Protein AF-0000000074217322 (afdb_homodimer)

Foldseek 3Di:
DPLADDLQQEAEEEEDDDLQVLLLLLLCVVVPVHDQDRYEYEDCDCPNVVSSVVSVHHYDNDLVCSLPPPDVDPPHAYEYEYDDELVQCPDPVNLVSVLVSCLSCVPHHYAYEYQYQQADLVNVLVSNPRPSSPRHNQRYKYKHWASQLSNLAIEMEIEHDPDDDDSSSVNVVVVVVVSNNSSHDYDYDPDPLCSLLCCLCGHCVVVVVVVVLVVQLVVCVVVPDDSVVSNVVSVVVVVVLVVCCVVVVDDSVVVLVVPDDVVDPSVVVVVVCVVVVVVVVSVVSSVVSSVVSNVSND/DPLADDLQQEAEEEEDDDLQVLLLLLLCVVVPVHDQDRYEYEDLDCPNVVSSVVSVHHYDNDLVCSQPPPDVDPPHAYEYEYDDELVQCPDPVNLVSVLVSCLSCVPHHYAYEYQYQQADLVNVLVSNPHPSSPRHNQRYKYKHWASQLSNLAIEMEIEHDPDDDDSSSVNVVVVVVVSNNSSHDYDYDPDPLCSLLCCLCGHCVVVVVVVVLVVQLVVCVVVPDDSVVSNVVSVVVVVVLVVCCVVVVDDSVVVLVVVDDVVDPSVVVVVVCVVVVVVVVSVVSSVVSSVVSNVSND

Sequence (596 aa):
MNDNIETKNLRLIFIGAGNIAQSIVKGLLNCSYLNSKQIFVYAPTERNSQIFRDLGCHFTTNVQNVISFETTESNLHFLLFICVKPNIAKQSEFLSMFNEILSKKSNENFLIVSVMAGITLEWIESNLTIENRSNFRDNLVRIMPNTAIEINMGTIGVYWKSSKSSTTNDLLIKKLSELLNQLGKSIKLDNEEQLHSVIGVAGSGIAFILTMIQGMIDGGVAVGLSRNLSRDLVLQTFIGAAKMIEKTGTNPIQLRDNVCSPAGTTIAGVEILEQNALNGTIIQAVKKSAERSKELSKMNDNIETKNLRLIFIGAGNIAQSIVKGLLNCSYLNSKQIFVYAPTERNSQIFRDLGCHFTTNVQNVISFETTESNLHFLLFICVKPNIAKQSEFLSMFNEILSKKSNENFLIVSVMAGITLEWIESNLTIENRSNFRDNLVRIMPNTAIEINMGTIGVYWKSSKSSTTNDLLIKKLSELLNQLGKSIKLDNEEQLHSVIGVAGSGIAFILTMIQGMIDGGVAVGLSRNLSRDLVLQTFIGAAKMIEKTGTNPIQLRDNVCSPAGTTIAGVEILEQNALNGTIIQAVKKSAERSKELSK

Nearest PDB structures (foldseek):
  2rcy-assembly1_B-2  TM=9.170E-01  e=9.659E-21  Plasmodium falciparum 3D7
  6xp2-assembly1_A  TM=9.082E-01  e=3.111E-20  Homo sapiens
  6lhm-assembly2_B  TM=8.871E-01  e=1.207E-20  Homo sapiens
  5uax-assembly1_E  TM=9.011E-01  e=6.417E-20  Homo sapiens
  2ag8-assembly1_A  TM=8.323E-01  e=2.107E-20  Neisseria meningitidis MC58

Solvent-accessible surface area (backbone atoms only — not comparable to full-atom values): 30032 Å² total; per-residue (Å²): 125,83,88,62,81,55,68,91,36,44,34,39,36,29,42,26,60,42,66,66,41,48,21,50,50,44,10,39,47,72,70,60,71,47,60,38,80,39,32,38,35,35,29,89,61,68,87,54,43,62,64,43,47,73,62,48,28,45,72,41,63,47,71,67,58,73,64,55,62,71,64,92,60,80,82,52,34,36,42,38,34,40,39,46,56,51,78,53,59,73,31,67,70,46,42,53,54,53,41,53,49,48,61,77,43,64,86,50,52,55,35,41,35,34,54,36,64,32,62,49,67,67,59,52,50,73,60,51,73,50,84,81,35,68,65,52,62,49,22,46,33,40,39,45,58,23,72,29,16,35,76,35,32,12,31,27,41,34,32,64,66,87,46,81,86,41,71,68,53,52,43,50,50,52,50,48,51,55,55,45,50,57,23,20,53,63,42,82,50,96,48,70,72,53,51,32,30,41,34,12,40,26,36,32,23,34,36,55,49,23,48,51,52,45,16,45,26,51,14,19,34,74,54,69,39,52,61,68,58,19,42,55,43,38,38,41,24,49,38,15,43,39,47,45,34,70,73,66,68,50,55,41,66,59,57,29,51,69,64,39,48,90,93,34,36,28,44,51,14,51,49,43,36,60,76,59,41,47,46,58,42,42,24,48,16,22,42,40,12,19,50,44,28,52,59,62,47,108,128,82,88,60,80,55,67,89,37,44,33,40,36,30,42,26,60,45,67,67,41,48,22,51,51,44,10,38,48,73,69,61,72,48,60,40,78,39,32,38,36,34,29,88,60,69,86,54,43,62,64,43,47,73,62,49,28,44,71,41,65,48,72,67,58,70,64,54,62,73,64,90,60,81,83,52,35,36,42,37,35,39,40,47,56,51,76,53,59,72,32,68,69,47,42,53,50,52,42,52,48,47,62,76,42,69,84,50,52,56,35,39,35,34,54,36,64,32,62,50,69,64,58,54,48,72,62,52,75,47,87,78,38,69,64,51,62,48,21,44,35,40,38,45,56,23,73,30,15,35,76,35,32,12,32,26,40,34,32,62,68,86,48,81,85,40,73,66,51,52,39,50,50,52,50,48,50,56,55,45,51,58,22,20,54,63,41,82,50,95,48,71,72,52,52,32,32,42,35,12,41,27,36,32,23,34,37,56,49,24,48,51,52,44,15,44,24,51,15,19,35,73,54,69,39,52,63,69,59,18,43,54,42,36,39,41,25,49,38,15,45,39,47,46,34,70,74,67,66,50,56,43,65,59,58,28,51,69,65,40,50,90,92,32,35,27,43,52,13,48,50,43,35,58,76,58,42,46,46,61,43,42,24,49,16,22,42,41,12,18,50,44,27,53,58,60,49,108

Organism: Dermatophagoides pteronyssinus (NCBI:txid6956)

Radius of gyration: 28.53 Å; Cα contacts (8 Å, |Δi|>4): 1172; chains: 2; bounding box: 43×88×66 Å

Secondary structure (DSSP, 8-state):
---S--GGGEEEEEE--SHHHHHHHHHHHHTTSS-GGGEEEE-SSSTTHHHHHHTT-EEES-HHHHH------SS-EEEEEE-S-HHHHTSHHHHHHHHHHHHHTTTSEEEEEE--TT--HHHHHHT---SSTHHHHT-EEEEEE-GGGGGT-EEEEEEE------HHHHHHHHHHHHHHHHHEEEEE-SSTTHHHHHIIIIITHHHHHHHHHHHHHHHHHHTT--HHHHHHHHHHHHHHHHHHHHHH---HHHHHHHH--TT-HHHHHHHHHHHTTHHHHHHHHHHHHHHHHHHHH-/---S--GGGEEEEEE--SHHHHHHHHHHHHTTSS-GGGEEEE-SSSTTHHHHHHTT-EEES-HHHHH------SS-EEEEEE-S-HHHHTSHHHHHHHHHHHHHTTTSEEEEEE--TT--HHHHHHT---TTHHHHHTSEEEEEE-GGGGGT-EEEEEEE------HHHHHHHHHHHHHHHHHEEEEE-SSTTHHHHHIIIIITHHHHHHHHHHHHHHHHHHTT--HHHHHHHHHHHHHHHHHHHHHH---HHHHHHHH--TT-HHHHHHHHHHHTTHHHHHHHHHHHHHHHHHHHH-

pLDDT: mean 91.09, std 11.05, range [37.31, 98.88]

InterPro domains:
  IPR000304 Pyrroline-5-carboxylate reductase-like [MF_01925] (10-296)
  IPR000304 Pyrroline-5-carboxylate reductase-like [PIRSF000193] (12-298)
  IPR000304 Pyrroline-5-carboxylate reductase-like [TIGR00112] (12-296)
  IPR008927 6-phosphogluconate dehydrogenase-like, C-terminal domain superfamily [SSF48179] (191-298)
  IPR028939 Pyrroline-5-carboxylate reductase, catalytic, N-terminal [PF03807] (13-118)
  IPR029036 Pyrroline-5-carboxylate reductase, dimerisation domain [PF14748] (192-296)
  IPR036291 NAD(P)-binding domain superfamily [SSF51735] (12-172)
  IPR053790 Pyrroline-5-carboxylate reductase-like conserved site [PS00521] (252-274)

Structure (mmCIF, N/CA/C/O backbone):
data_AF-0000000074217322-model_v1
#
loop_
_entity.id
_entity.type
_entity.pdbx_description
1 polymer 'Pyrroline-5-carboxylate reductase'
#
loop_
_atom_site.group_PDB
_atom_site.id
_atom_site.type_symbol
_atom_site.label_atom_id
_atom_site.label_alt_id
_atom_site.label_comp_id
_atom_site.label_asym_id
_atom_site.label_entity_id
_atom_site.label_seq_id
_atom_site.pdbx_PDB_ins_code
_atom_site.Cartn_x
_atom_site.Cartn_y
_atom_site.Cartn_z
_atom_site.occupancy
_atom_site.B_iso_or_equiv
_atom_site.auth_seq_id
_atom_site.auth_comp_id
_atom_site.auth_asym_id
_atom_site.auth_atom_id
_atom_site.pdbx_PDB_model_num
ATOM 1 N N . MET A 1 1 ? 23.984 19.172 30.828 1 37.31 1 MET A N 1
ATOM 2 C CA . MET A 1 1 ? 22.609 19.625 30.688 1 37.31 1 MET A CA 1
ATOM 3 C C . MET A 1 1 ? 21.812 18.688 29.797 1 37.31 1 MET A C 1
ATOM 5 O O . MET A 1 1 ? 22.266 18.328 28.719 1 37.31 1 MET A O 1
ATOM 9 N N . ASN A 1 2 ? 21.078 17.938 30.156 1 47.25 2 ASN A N 1
ATOM 10 C CA . ASN A 1 2 ? 20.359 16.812 29.578 1 47.25 2 ASN A CA 1
ATOM 11 C C . ASN A 1 2 ? 19.656 17.203 28.281 1 47.25 2 ASN A C 1
ATOM 13 O O . ASN A 1 2 ? 18.75 18.047 28.281 1 47.25 2 ASN A O 1
ATOM 17 N N . ASP A 1 3 ? 20.203 17.188 27.109 1 64.88 3 ASP A N 1
ATOM 18 C CA . ASP A 1 3 ? 20.156 17.672 25.734 1 64.88 3 ASP A CA 1
ATOM 19 C C . ASP A 1 3 ? 18.906 17.188 25.016 1 64.88 3 ASP A C 1
ATOM 21 O O . ASP A 1 3 ? 18.844 17.203 23.781 1 64.88 3 ASP A O 1
ATOM 25 N N . ASN A 1 4 ? 17.953 16.547 25.797 1 78.69 4 ASN A N 1
ATOM 26 C CA . ASN A 1 4 ? 16.719 16.109 25.141 1 78.69 4 ASN A CA 1
ATOM 27 C C . ASN A 1 4 ? 15.5 16.422 26 1 78.69 4 ASN A C 1
ATOM 29 O O . ASN A 1 4 ? 15.555 16.359 27.219 1 78.69 4 ASN A O 1
ATOM 33 N N . ILE A 1 5 ? 14.5 17.078 25.531 1 85.38 5 ILE A N 1
ATOM 34 C CA . ILE A 1 5 ? 13.227 17.281 26.219 1 85.38 5 ILE A CA 1
ATOM 35 C C . ILE A 1 5 ? 12.594 15.93 26.547 1 85.38 5 ILE A C 1
ATOM 37 O O . ILE A 1 5 ? 12.32 15.141 25.641 1 85.38 5 ILE A O 1
ATOM 41 N N . GLU A 1 6 ? 12.445 15.695 27.797 1 89.69 6 GLU A N 1
ATOM 42 C CA . GLU A 1 6 ? 11.742 14.477 28.188 1 89.69 6 GLU A CA 1
ATOM 43 C C . GLU A 1 6 ? 10.273 14.531 27.766 1 89.69 6 GLU A C 1
ATOM 45 O O . GLU A 1 6 ? 9.625 15.57 27.891 1 89.69 6 GLU A O 1
ATOM 50 N N . THR A 1 7 ? 9.719 13.461 27.359 1 91 7 THR A N 1
ATOM 51 C CA . THR A 1 7 ? 8.352 13.383 26.875 1 91 7 THR A CA 1
ATOM 52 C C . THR A 1 7 ? 7.359 13.766 27.969 1 91 7 THR A C 1
ATOM 54 O O . THR A 1 7 ? 6.32 14.359 27.688 1 91 7 THR A O 1
ATOM 57 N N . LYS A 1 8 ? 7.703 13.438 29.25 1 90 8 LYS A N 1
ATOM 58 C CA . LYS A 1 8 ? 6.805 13.742 30.359 1 90 8 LYS A CA 1
ATOM 59 C C . LYS A 1 8 ? 6.641 15.25 30.547 1 90 8 LYS A C 1
ATOM 61 O O . LYS A 1 8 ? 5.66 15.703 31.141 1 90 8 LYS A O 1
ATOM 66 N N . ASN A 1 9 ? 7.602 16.031 30.031 1 89.38 9 ASN A N 1
ATOM 67 C CA . ASN A 1 9 ? 7.582 17.469 30.172 1 89.38 9 ASN A CA 1
ATOM 68 C C . ASN A 1 9 ? 6.965 18.156 28.953 1 89.38 9 ASN A C 1
ATOM 70 O O . ASN A 1 9 ? 6.98 19.391 28.844 1 89.38 9 ASN A O 1
ATOM 74 N N . LEU A 1 10 ? 6.43 17.359 28.047 1 91.62 10 LEU A N 1
ATOM 75 C CA . LEU A 1 10 ? 5.832 17.891 26.828 1 91.62 10 LEU A CA 1
ATOM 76 C C . LEU A 1 10 ? 4.316 18.016 26.969 1 91.62 10 LEU A C 1
ATOM 78 O O . LEU A 1 10 ? 3.666 17.141 27.531 1 91.62 10 LEU A O 1
ATOM 82 N N . ARG A 1 11 ? 3.801 19.172 26.594 1 91.62 11 ARG A N 1
ATOM 83 C CA . ARG A 1 11 ? 2.361 19.391 26.484 1 91.62 11 ARG A CA 1
ATOM 84 C C . ARG A 1 11 ? 1.968 19.781 25.062 1 91.62 11 ARG A C 1
ATOM 86 O O . ARG A 1 11 ? 2.648 20.594 24.438 1 91.62 11 ARG A O 1
ATOM 93 N N . LEU A 1 12 ? 0.923 19.188 24.578 1 94.81 12 LEU A N 1
ATOM 94 C CA . LEU A 1 12 ? 0.401 19.531 23.25 1 94.81 12 LEU A CA 1
ATOM 95 C C . LEU A 1 12 ? -0.909 20.297 23.375 1 94.81 12 LEU A C 1
ATOM 97 O O . LEU A 1 12 ? -1.812 19.891 24.094 1 94.81 12 LEU A O 1
ATOM 101 N N . ILE A 1 13 ? -0.942 21.375 22.672 1 93.31 13 ILE A N 1
ATOM 102 C CA . ILE A 1 13 ? -2.16 22.172 22.594 1 93.31 13 ILE A CA 1
ATOM 103 C C . ILE A 1 13 ? -2.666 22.188 21.141 1 93.31 13 ILE A C 1
ATOM 105 O O . ILE A 1 13 ? -1.919 22.531 20.219 1 93.31 13 ILE A O 1
ATOM 109 N N . PHE A 1 14 ? -3.916 21.828 20.969 1 96.31 14 PHE A N 1
ATOM 110 C CA . PHE A 1 14 ? -4.539 21.859 19.656 1 96.31 14 PHE A CA 1
ATOM 111 C C . PHE A 1 14 ? -5.586 22.953 19.578 1 96.31 14 PHE A C 1
ATOM 113 O O . PHE A 1 14 ? -6.52 23 20.375 1 96.31 14 PHE A O 1
ATOM 120 N N . ILE A 1 15 ? -5.34 23.828 18.672 1 95.25 15 ILE A N 1
ATOM 121 C CA . ILE A 1 15 ? -6.379 24.797 18.312 1 95.25 15 ILE A CA 1
ATOM 122 C C . ILE A 1 15 ? -7.176 24.281 17.109 1 95.25 15 ILE A C 1
ATOM 124 O O . ILE A 1 15 ? -6.711 24.344 15.977 1 95.25 15 ILE A O 1
ATOM 128 N N . GLY A 1 16 ? -8.391 23.906 17.328 1 95.19 16 GLY A N 1
ATOM 129 C CA . GLY A 1 16 ? -9.188 23.188 16.344 1 95.19 16 GLY A CA 1
ATOM 130 C C . GLY A 1 16 ? -9.344 21.703 16.688 1 95.19 16 GLY A C 1
ATOM 131 O O . GLY A 1 16 ? -8.375 21.047 17.062 1 95.19 16 GLY A O 1
ATOM 132 N N . ALA A 1 17 ? -10.555 21.188 16.562 1 96.19 17 ALA A N 1
ATOM 133 C CA . ALA A 1 17 ? -10.852 19.812 16.938 1 96.19 17 ALA A CA 1
ATOM 134 C C . ALA A 1 17 ? -11.367 19.016 15.742 1 96.19 17 ALA A C 1
ATOM 136 O O . ALA A 1 17 ? -12.172 18.094 15.898 1 96.19 17 ALA A O 1
ATOM 137 N N . GLY A 1 18 ? -10.938 19.453 14.578 1 92.56 18 GLY A N 1
ATOM 138 C CA . GLY A 1 18 ? -11.391 18.781 13.367 1 92.56 18 GLY A CA 1
ATOM 139 C C . GLY A 1 18 ? -10.742 17.422 13.156 1 92.56 18 GLY A C 1
ATOM 140 O O . GLY A 1 18 ? -10.141 16.859 14.078 1 92.56 18 GLY A O 1
ATOM 141 N N . ASN A 1 19 ? -10.867 16.844 11.961 1 91.81 19 ASN A N 1
ATOM 142 C CA . ASN A 1 19 ? -10.43 15.484 11.648 1 91.81 19 ASN A CA 1
ATOM 143 C C . ASN A 1 19 ? -8.922 15.328 11.781 1 91.81 19 ASN A C 1
ATOM 145 O O . ASN A 1 19 ? -8.438 14.312 12.281 1 91.81 19 ASN A O 1
ATOM 149 N N . ILE A 1 20 ? -8.195 16.297 11.32 1 93.94 20 ILE A N 1
ATOM 150 C CA . ILE A 1 20 ? -6.742 16.172 11.344 1 93.94 20 ILE A CA 1
ATOM 151 C C . ILE A 1 20 ? -6.246 16.188 12.789 1 93.94 20 ILE A C 1
ATOM 153 O O . ILE A 1 20 ? -5.332 15.438 13.141 1 93.94 20 ILE A O 1
ATOM 157 N N . ALA A 1 21 ? -6.793 17.078 13.617 1 96.38 21 ALA A N 1
ATOM 158 C CA . ALA A 1 21 ? -6.441 17.094 15.031 1 96.38 21 ALA A CA 1
ATOM 159 C C . ALA A 1 21 ? -6.734 15.742 15.68 1 96.38 21 ALA A C 1
ATOM 161 O O . ALA A 1 21 ? -5.902 15.203 16.422 1 96.38 21 ALA A O 1
ATOM 162 N N . GLN A 1 22 ? -7.895 15.25 15.383 1 96.62 22 GLN A N 1
ATOM 163 C CA . GLN A 1 22 ? -8.273 13.945 15.898 1 96.62 22 GLN A CA 1
ATOM 164 C C . GLN A 1 22 ? -7.273 12.867 15.469 1 96.62 22 GLN A C 1
ATOM 166 O O . GLN A 1 22 ? -6.855 12.047 16.281 1 96.62 22 GLN A O 1
ATOM 171 N N . SER A 1 23 ? -6.902 12.891 14.227 1 96.62 23 SER A N 1
ATOM 172 C CA . SER A 1 23 ? -5.984 11.898 13.688 1 96.62 23 SER A CA 1
ATOM 173 C C . SER A 1 23 ? -4.625 11.969 14.375 1 96.62 23 SER A C 1
ATOM 175 O O . SER A 1 23 ? -4.027 10.93 14.688 1 96.62 23 SER A O 1
ATOM 177 N N . ILE A 1 24 ? -4.117 13.172 14.578 1 97.62 24 ILE A N 1
ATOM 178 C CA . ILE A 1 24 ? -2.832 13.336 15.25 1 97.62 24 ILE A CA 1
ATOM 179 C C . ILE A 1 24 ? -2.914 12.773 16.672 1 97.62 24 ILE A C 1
ATOM 181 O O . ILE A 1 24 ? -2.057 11.992 17.078 1 97.62 24 ILE A O 1
ATOM 185 N N . VAL A 1 25 ? -3.926 13.148 17.359 1 97.75 25 VAL A N 1
ATOM 186 C CA . VAL A 1 25 ? -4.098 12.742 18.75 1 97.75 25 VAL A CA 1
ATOM 187 C C . VAL A 1 25 ? -4.23 11.227 18.844 1 97.75 25 VAL A C 1
ATOM 189 O O . VAL A 1 25 ? -3.539 10.578 19.625 1 97.75 25 VAL A O 1
ATOM 192 N N . LYS A 1 26 ? -5.082 10.672 18.016 1 97.5 26 LYS A N 1
ATOM 193 C CA . LYS A 1 26 ? -5.254 9.219 18.016 1 97.5 26 LYS A CA 1
ATOM 194 C C . LYS A 1 26 ? -3.938 8.516 17.719 1 97.5 26 LYS A C 1
ATOM 196 O O . LYS A 1 26 ? -3.592 7.531 18.375 1 97.5 26 LYS A O 1
ATOM 201 N N . GLY A 1 27 ? -3.225 9 16.719 1 97.69 27 GLY A N 1
ATOM 202 C CA . GLY A 1 27 ? -1.935 8.414 16.391 1 97.69 27 GLY A CA 1
ATOM 203 C C . GLY A 1 27 ? -0.958 8.422 17.547 1 97.69 27 GLY A C 1
ATOM 204 O O . GLY A 1 27 ? -0.265 7.434 17.797 1 97.69 27 GLY A O 1
ATOM 205 N N . LEU A 1 28 ? -0.914 9.539 18.234 1 97.5 28 LEU A N 1
ATOM 206 C CA . LEU A 1 28 ? 0.033 9.695 19.328 1 97.5 28 LEU A CA 1
ATOM 207 C C . LEU A 1 28 ? -0.349 8.805 20.516 1 97.5 28 LEU A C 1
ATOM 209 O O . LEU A 1 28 ? 0.524 8.273 21.203 1 97.5 28 LEU A O 1
ATOM 213 N N . LEU A 1 29 ? -1.587 8.648 20.719 1 97.31 29 LEU A N 1
ATOM 214 C CA . LEU A 1 29 ? -2.053 7.809 21.812 1 97.31 29 LEU A CA 1
ATOM 215 C C . LEU A 1 29 ? -1.934 6.332 21.469 1 97.31 29 LEU A C 1
ATOM 217 O O . LEU A 1 29 ? -1.626 5.504 22.328 1 97.31 29 LEU A O 1
ATOM 221 N N . ASN A 1 30 ? -2.156 5.996 20.219 1 95.5 30 ASN A N 1
ATOM 222 C CA . ASN A 1 30 ? -2.076 4.621 19.734 1 95.5 30 ASN A CA 1
ATOM 223 C C . ASN A 1 30 ? -0.698 4.016 19.984 1 95.5 30 ASN A C 1
ATOM 225 O O . ASN A 1 30 ? -0.584 2.826 20.297 1 95.5 30 ASN A O 1
ATOM 229 N N . CYS A 1 31 ? 0.282 4.742 19.859 1 94.44 31 CYS A N 1
ATOM 230 C CA . CYS A 1 31 ? 1.634 4.223 20.031 1 94.44 31 CYS A CA 1
ATOM 231 C C . CYS A 1 31 ? 2.162 4.539 21.422 1 94.44 31 CYS A C 1
ATOM 233 O O . CYS A 1 31 ? 3.348 4.355 21.703 1 94.44 31 CYS A O 1
ATOM 235 N N . SER A 1 32 ? 1.377 5.129 22.281 1 94.12 32 SER A N 1
ATOM 236 C CA . SER A 1 32 ? 1.678 5.43 23.672 1 94.12 32 SER A CA 1
ATOM 237 C C . SER A 1 32 ? 2.861 6.383 23.797 1 94.12 32 SER A C 1
ATOM 239 O O . SER A 1 32 ? 3.699 6.238 24.688 1 94.12 32 SER A O 1
ATOM 241 N N . TYR A 1 33 ? 2.943 7.195 22.781 1 93.19 33 TYR A N 1
ATOM 242 C CA . TYR A 1 33 ? 4.02 8.18 22.844 1 93.19 33 TYR A CA 1
ATOM 243 C C . TYR A 1 33 ? 3.771 9.188 23.953 1 93.19 33 TYR A C 1
ATOM 245 O O . TYR A 1 33 ? 4.707 9.625 24.625 1 93.19 33 TYR A O 1
ATOM 253 N N . LEU A 1 34 ? 2.512 9.57 24.094 1 93.25 34 LEU A N 1
ATOM 254 C CA . LEU A 1 34 ? 2.088 10.547 25.078 1 93.25 34 LEU A CA 1
ATOM 255 C C . LEU A 1 34 ? 0.891 10.031 25.875 1 93.25 34 LEU A C 1
ATOM 257 O O . LEU A 1 34 ? 0.149 9.172 25.391 1 93.25 34 LEU A O 1
ATOM 261 N N . ASN A 1 35 ? 0.851 10.648 27.109 1 95.31 35 ASN A N 1
ATOM 262 C CA . ASN A 1 35 ? -0.374 10.43 27.859 1 95.31 35 ASN A CA 1
ATOM 263 C C . ASN A 1 35 ? -1.47 11.406 27.453 1 95.31 35 ASN A C 1
ATOM 265 O O . ASN A 1 35 ? -1.198 12.586 27.219 1 95.31 35 ASN A O 1
ATOM 269 N N . SER A 1 36 ? -2.686 10.891 27.453 1 96.81 36 SER A N 1
ATOM 270 C CA . SER A 1 36 ? -3.811 11.719 27.031 1 96.81 36 SER A CA 1
ATOM 271 C C . SER A 1 36 ? -3.928 12.977 27.891 1 96.81 36 SER A C 1
ATOM 273 O O . SER A 1 36 ? -4.391 14.016 27.406 1 96.81 36 SER A O 1
ATOM 275 N N . LYS A 1 37 ? -3.443 12.938 29.141 1 93.31 37 LYS A N 1
ATOM 276 C CA . LYS A 1 37 ? -3.541 14.07 30.062 1 93.31 37 LYS A CA 1
ATOM 277 C C . LYS A 1 37 ? -2.619 15.211 29.641 1 93.31 37 LYS A C 1
ATOM 279 O O . LYS A 1 37 ? -2.754 16.328 30.125 1 93.31 37 LYS A O 1
ATOM 284 N N . GLN A 1 38 ? -1.667 14.93 28.75 1 93.5 38 GLN A N 1
ATOM 285 C CA . GLN A 1 38 ? -0.729 15.938 28.266 1 93.5 38 GLN A CA 1
ATOM 286 C C . GLN A 1 38 ? -1.294 16.688 27.047 1 93.5 38 GLN A C 1
ATOM 288 O O . GLN A 1 38 ? -0.655 17.594 26.516 1 93.5 38 GLN A O 1
ATOM 293 N N . ILE A 1 39 ? -2.5 16.328 26.625 1 95.69 39 ILE A N 1
ATOM 294 C CA . ILE A 1 39 ? -3.072 16.875 25.391 1 95.69 39 ILE A CA 1
ATOM 295 C C . ILE A 1 39 ? -4.254 17.766 25.734 1 95.69 39 ILE A C 1
ATOM 297 O O . ILE A 1 39 ? -5.191 17.344 26.422 1 95.69 39 ILE A O 1
ATOM 301 N N . PHE A 1 40 ? -4.176 18.984 25.266 1 93.81 40 PHE A N 1
ATOM 302 C CA . PHE A 1 40 ? -5.219 20 25.453 1 93.81 40 PHE A CA 1
ATOM 303 C C . PHE A 1 40 ? -5.789 20.438 24.109 1 93.81 40 PHE A C 1
ATOM 305 O O . PHE A 1 40 ? -5.047 20.891 23.234 1 93.81 40 PHE A O 1
ATOM 312 N N . VAL A 1 41 ? -7.152 20.359 24.016 1 96.31 41 VAL A N 1
ATOM 313 C CA . VAL A 1 41 ? -7.797 20.703 22.75 1 96.31 41 VAL A CA 1
ATOM 314 C C . VAL A 1 41 ? -8.789 21.844 22.969 1 96.31 41 VAL A C 1
ATOM 316 O O . VAL A 1 41 ? -9.602 21.797 23.891 1 96.31 41 VAL A O 1
ATOM 319 N N . TYR A 1 42 ? -8.664 22.844 22.109 1 94.44 42 TYR A N 1
ATOM 320 C CA . TYR A 1 42 ? -9.609 23.953 22.094 1 94.44 42 TYR A CA 1
ATOM 321 C C . TYR A 1 42 ? -10.414 23.969 20.812 1 94.44 42 TYR A C 1
ATOM 323 O O . TYR A 1 42 ? -9.859 23.812 19.719 1 94.44 42 TYR A O 1
ATOM 331 N N . ALA A 1 43 ? -11.688 24.141 20.906 1 95 43 ALA A N 1
ATOM 332 C CA . ALA A 1 43 ? -12.594 24.453 19.797 1 95 43 ALA A CA 1
ATOM 333 C C . ALA A 1 43 ? -13.734 25.359 20.266 1 95 43 ALA A C 1
ATOM 335 O O . ALA A 1 43 ? -14.125 25.344 21.422 1 95 43 ALA A O 1
ATOM 336 N N . PRO A 1 44 ? -14.203 26.172 19.281 1 91.75 44 PRO A N 1
ATOM 337 C CA . PRO A 1 44 ? -15.227 27.141 19.688 1 91.75 44 PRO A CA 1
ATOM 338 C C . PRO A 1 44 ? -16.562 26.469 20.031 1 91.75 44 PRO A C 1
ATOM 340 O O . PRO A 1 44 ? -17.422 27.094 20.672 1 91.75 44 PRO A O 1
ATOM 343 N N . THR A 1 45 ? -16.812 25.234 19.594 1 93.31 45 THR A N 1
ATOM 344 C CA . THR A 1 45 ? -18.047 24.531 19.875 1 93.31 45 THR A CA 1
ATOM 345 C C . THR A 1 45 ? -17.766 23.141 20.469 1 93.31 45 THR A C 1
ATOM 347 O O . THR A 1 45 ? -16.625 22.656 20.406 1 93.31 45 THR A O 1
ATOM 350 N N . GLU A 1 46 ? -18.766 22.5 21.016 1 94.31 46 GLU A N 1
ATOM 351 C CA . GLU A 1 46 ? -18.641 21.188 21.641 1 94.31 46 GLU A CA 1
ATOM 352 C C . GLU A 1 46 ? -18.875 20.062 20.641 1 94.31 46 GLU A C 1
ATOM 354 O O . GLU A 1 46 ? -18.906 18.891 21 1 94.31 46 GLU A O 1
ATOM 359 N N . ARG A 1 47 ? -19 20.391 19.406 1 93.25 47 ARG A N 1
ATOM 360 C CA . ARG A 1 47 ? -19.391 19.438 18.359 1 93.25 47 ARG A CA 1
ATOM 361 C C . ARG A 1 47 ? -18.516 18.188 18.391 1 93.25 47 ARG A C 1
ATOM 363 O O . ARG A 1 47 ? -19.031 17.062 18.297 1 93.25 47 ARG A O 1
ATOM 370 N N . ASN A 1 48 ? -17.188 18.328 18.531 1 93.88 48 ASN A N 1
ATOM 371 C CA . ASN A 1 48 ? -16.281 17.203 18.484 1 93.88 48 ASN A CA 1
ATOM 372 C C . ASN A 1 48 ? -15.672 16.906 19.859 1 93.88 48 ASN A C 1
ATOM 374 O O . ASN A 1 48 ? -14.656 16.203 19.969 1 93.88 48 ASN A O 1
ATOM 378 N N . SER A 1 49 ? -16.281 17.438 20.938 1 96.25 49 SER A N 1
ATOM 379 C CA . SER A 1 49 ? -15.703 17.344 22.281 1 96.25 49 SER A CA 1
ATOM 380 C C . SER A 1 49 ? -15.68 15.898 22.781 1 96.25 49 SER A C 1
ATOM 382 O O . SER A 1 49 ? -14.711 15.477 23.422 1 96.25 49 SER A O 1
ATOM 384 N N . GLN A 1 50 ? -16.703 15.133 22.484 1 96.75 50 GLN A N 1
ATOM 385 C CA . GLN A 1 50 ? -16.859 13.789 23.016 1 96.75 50 GLN A CA 1
ATOM 386 C C . GLN A 1 50 ? -15.727 12.875 22.547 1 96.75 50 GLN A C 1
ATOM 388 O O . GLN A 1 50 ? -15.242 12.031 23.297 1 96.75 50 GLN A O 1
ATOM 393 N N . ILE A 1 51 ? -15.32 13.023 21.359 1 96.19 51 ILE A N 1
ATOM 394 C CA . ILE A 1 51 ? -14.258 12.195 20.797 1 96.19 51 ILE A CA 1
ATOM 395 C C . ILE A 1 51 ? -12.984 12.359 21.609 1 96.19 51 ILE A C 1
ATOM 397 O O . ILE A 1 51 ? -12.336 11.367 21.969 1 96.19 51 ILE A O 1
ATOM 401 N N . PHE A 1 52 ? -12.625 13.547 21.953 1 97.38 52 PHE A N 1
ATOM 402 C CA . PHE A 1 52 ? -11.398 13.828 22.688 1 97.38 52 PHE A CA 1
ATOM 403 C C . PHE A 1 52 ? -11.539 13.422 24.156 1 97.38 52 PHE A C 1
ATOM 405 O O . PHE A 1 52 ? -10.594 12.922 24.766 1 97.38 52 PHE A O 1
ATOM 412 N N . ARG A 1 53 ? -12.703 13.648 24.703 1 96.62 53 ARG A N 1
ATOM 413 C CA . ARG A 1 53 ? -12.961 13.234 26.078 1 96.62 53 ARG A CA 1
ATOM 414 C C . ARG A 1 53 ? -12.891 11.719 26.219 1 96.62 53 ARG A C 1
ATOM 416 O O . ARG A 1 53 ? -12.344 11.203 27.203 1 96.62 53 ARG A O 1
ATOM 423 N N . ASP A 1 54 ? -13.406 11.07 25.219 1 97.19 54 ASP A N 1
ATOM 424 C CA . ASP A 1 54 ? -13.352 9.609 25.219 1 97.19 54 ASP A CA 1
ATOM 425 C C . ASP A 1 54 ? -11.914 9.117 25.156 1 97.19 54 ASP A C 1
ATOM 427 O O . ASP A 1 54 ? -11.602 8.039 25.672 1 97.19 54 ASP A O 1
ATOM 431 N N . LEU A 1 55 ? -11.062 9.891 24.594 1 96.75 55 LEU A N 1
ATOM 432 C CA . LEU A 1 55 ? -9.648 9.539 24.484 1 96.75 55 LEU A CA 1
ATOM 433 C C . LEU A 1 55 ? -8.906 9.914 25.766 1 96.75 55 LEU A C 1
ATOM 435 O O . LEU A 1 55 ? -7.723 9.594 25.922 1 96.75 55 LEU A O 1
ATOM 439 N N . GLY A 1 56 ? -9.562 10.664 26.656 1 96.81 56 GLY A N 1
ATOM 440 C CA . GLY A 1 56 ? -8.969 11.062 27.922 1 96.81 56 GLY A CA 1
ATOM 441 C C . GLY A 1 56 ? -8.258 12.398 27.844 1 96.81 56 GLY A C 1
ATOM 442 O O . GLY A 1 56 ? -7.512 12.758 28.766 1 96.81 56 GLY A O 1
ATOM 443 N N . CYS A 1 57 ? -8.414 13.141 26.766 1 96.56 57 CYS A N 1
ATOM 444 C CA . CYS A 1 57 ? -7.762 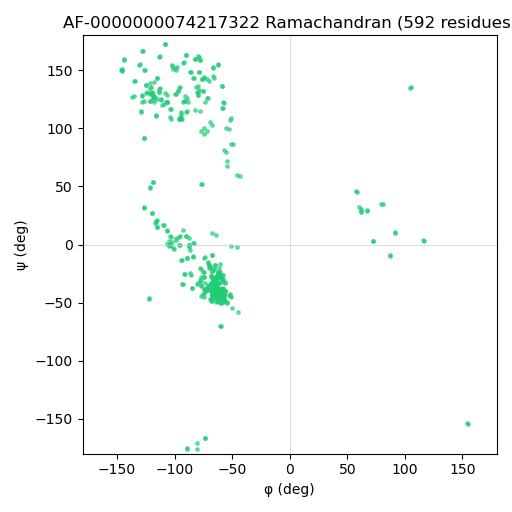14.43 26.594 1 96.56 57 CYS A CA 1
ATOM 445 C C . CYS A 1 57 ? -8.547 15.539 27.297 1 96.56 57 CYS A C 1
ATOM 447 O O . CYS A 1 57 ? -9.711 15.344 27.656 1 96.56 57 CYS A O 1
ATOM 449 N N . HIS A 1 58 ? -7.867 16.594 27.547 1 94.44 58 HIS A N 1
ATOM 450 C CA . HIS A 1 58 ? -8.555 17.797 28 1 94.44 58 HIS A CA 1
ATOM 451 C C . HIS A 1 58 ? -9.195 18.547 26.844 1 94.44 58 HIS A C 1
ATOM 453 O O . HIS A 1 58 ? -8.57 18.734 25.797 1 94.44 58 HIS A O 1
ATOM 459 N N . PHE A 1 59 ? -10.477 18.859 26.984 1 95.69 59 PHE A N 1
ATOM 460 C CA . PHE A 1 59 ? -11.18 19.641 25.969 1 95.69 59 PHE A CA 1
ATOM 461 C C . PHE A 1 59 ? -11.82 20.875 26.594 1 95.69 59 PHE A C 1
ATOM 463 O O . PHE A 1 59 ? -12.367 20.812 27.688 1 95.69 59 PHE A O 1
ATOM 470 N N . THR A 1 60 ? -11.695 22 25.906 1 94.31 60 THR A N 1
ATOM 471 C CA . THR A 1 60 ? -12.312 23.219 26.422 1 94.31 60 THR A CA 1
ATOM 472 C C . THR A 1 60 ? -12.82 24.094 25.281 1 94.31 60 THR A C 1
ATOM 474 O O . THR A 1 60 ? -12.297 24.047 24.156 1 94.31 60 THR A O 1
ATOM 477 N N . THR A 1 61 ? -13.836 24.859 25.453 1 94 61 THR A N 1
ATOM 478 C CA . THR A 1 61 ? -14.344 25.859 24.516 1 94 61 THR A CA 1
ATOM 479 C C . THR A 1 61 ? -13.969 27.266 24.969 1 94 61 THR A C 1
ATOM 481 O O . THR A 1 61 ? -14.289 28.25 24.297 1 94 61 THR A O 1
ATOM 484 N N . ASN A 1 62 ? -13.305 27.281 26.078 1 89.94 62 ASN A N 1
ATOM 485 C CA . ASN A 1 62 ? -12.875 28.562 26.656 1 89.94 62 ASN A CA 1
ATOM 486 C C . ASN A 1 62 ? -11.367 28.766 26.484 1 89.94 62 ASN A C 1
ATOM 488 O O . ASN A 1 62 ? -10.57 28.031 27.062 1 89.94 62 ASN A O 1
ATOM 492 N N . VAL A 1 63 ? -11.031 29.812 25.859 1 84.12 63 VAL A N 1
ATOM 493 C CA . VAL A 1 63 ? -9.648 30.109 25.516 1 84.12 63 VAL A CA 1
ATOM 494 C C . VAL A 1 63 ? -8.836 30.297 26.797 1 84.12 63 VAL A C 1
ATOM 496 O O . VAL A 1 63 ? -7.656 29.938 26.844 1 84.12 63 VAL A O 1
ATOM 499 N N . GLN A 1 64 ? -9.398 30.75 27.812 1 81.94 64 GLN A N 1
ATOM 500 C CA . GLN A 1 64 ? -8.711 31.031 29.078 1 81.94 64 GLN A CA 1
ATOM 501 C C . GLN A 1 64 ? -8.219 29.75 29.734 1 81.94 64 GLN A C 1
ATOM 503 O O . GLN A 1 64 ? -7.191 29.75 30.422 1 81.94 64 GLN A O 1
ATOM 508 N N . ASN A 1 65 ? -8.922 28.688 29.438 1 83.12 65 ASN A N 1
ATOM 509 C CA . ASN A 1 65 ? -8.547 27.422 30.047 1 83.12 65 ASN A CA 1
ATOM 510 C C . ASN A 1 65 ? -7.324 26.812 29.359 1 83.12 65 ASN A C 1
ATOM 512 O O . ASN A 1 65 ? -6.609 26 29.969 1 83.12 65 ASN A O 1
ATOM 516 N N . VAL A 1 66 ? -7.141 27.047 28.141 1 78.19 66 VAL A N 1
ATOM 517 C CA . VAL A 1 66 ? -5.961 26.578 27.438 1 78.19 66 VAL A CA 1
ATOM 518 C C . VAL A 1 66 ? -4.703 27.172 28.047 1 78.19 66 VAL A C 1
ATOM 520 O O . VAL A 1 66 ? -3.674 26.5 28.172 1 78.19 66 VAL A O 1
ATOM 523 N N . ILE A 1 67 ? -4.77 28.359 28.531 1 67.19 67 ILE A N 1
ATOM 524 C CA . ILE A 1 67 ? -3.686 29.172 29.078 1 67.19 67 ILE A CA 1
ATOM 525 C C . ILE A 1 67 ? -3.336 28.703 30.484 1 67.19 67 ILE A C 1
ATOM 527 O O . ILE A 1 67 ? -2.158 28.609 30.844 1 67.19 67 ILE A O 1
ATOM 531 N N . SER A 1 68 ? -4.355 28.5 31.141 1 65.38 68 SER A N 1
ATOM 532 C CA . SER A 1 68 ? -4.199 28.297 32.594 1 65.38 68 SER A CA 1
ATOM 533 C C . SER A 1 68 ? -3.846 26.844 32.906 1 65.38 68 SER A C 1
ATOM 535 O O . SER A 1 68 ? -3.711 26.484 34.062 1 65.38 68 SER A O 1
ATOM 537 N N . PHE A 1 69 ? -3.727 26.109 31.812 1 59.09 69 PHE A N 1
ATOM 538 C CA . PHE A 1 69 ? -3.367 24.75 32.188 1 59.09 69 PHE A CA 1
ATOM 539 C C . PHE A 1 69 ? -2.105 24.75 33.062 1 59.09 69 PHE A C 1
ATOM 541 O O . PHE A 1 69 ? -1.02 25.078 32.562 1 59.09 69 PHE A O 1
ATOM 548 N N . GLU A 1 70 ? -2.184 25.281 34.281 1 54.53 70 GLU A N 1
ATOM 549 C CA . GLU A 1 70 ? -1.137 25.375 35.312 1 54.53 70 GLU A CA 1
ATOM 550 C C . GLU A 1 70 ? -0.552 24 35.625 1 54.53 70 GLU A C 1
ATOM 552 O O . GLU A 1 70 ? -1.277 23.094 36.031 1 54.53 70 GLU A O 1
ATOM 557 N N . THR A 1 71 ? 0.391 23.547 34.688 1 57.72 71 THR A N 1
ATOM 558 C CA . THR A 1 71 ? 1.038 22.375 35.281 1 57.72 71 THR A CA 1
ATOM 559 C C . THR A 1 71 ? 2.072 22.797 36.312 1 57.72 71 THR A C 1
ATOM 561 O O . THR A 1 71 ? 2.701 23.859 36.188 1 57.72 71 THR A O 1
ATOM 564 N N . THR A 1 72 ? 1.85 22.469 37.5 1 57.44 72 THR A N 1
ATOM 565 C CA . THR A 1 72 ? 2.783 22.641 38.625 1 57.44 72 THR A CA 1
ATOM 566 C C . THR A 1 72 ? 4.18 22.172 38.219 1 57.44 72 THR A C 1
ATOM 568 O O . THR A 1 72 ? 5.129 22.328 39 1 57.44 72 THR A O 1
ATOM 571 N N . GLU A 1 73 ? 4.25 21.688 37.031 1 63.53 73 GLU A N 1
ATOM 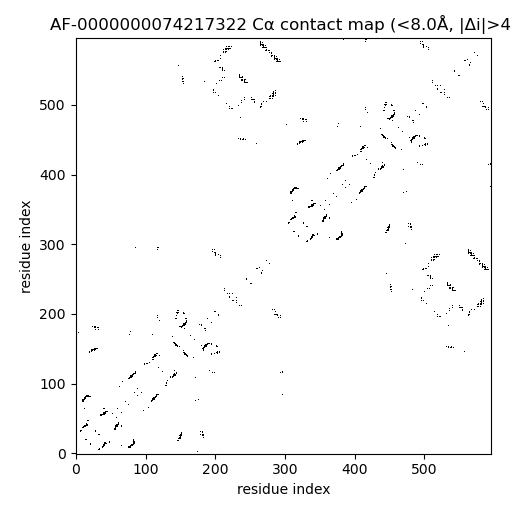572 C CA . GLU A 1 73 ? 5.527 21.078 36.688 1 63.53 73 GLU A CA 1
ATOM 573 C C . GLU A 1 73 ? 6.477 22.094 36.062 1 63.53 73 GLU A C 1
ATOM 575 O O . GLU A 1 73 ? 6.043 22.984 35.312 1 63.53 73 GLU A O 1
ATOM 580 N N . SER A 1 74 ? 7.637 22.156 36.625 1 67.69 74 SER A N 1
ATOM 581 C CA . SER A 1 74 ? 8.711 23.016 36.125 1 67.69 74 SER A CA 1
ATOM 582 C C . SER A 1 74 ? 9.289 22.469 34.812 1 67.69 74 SER A C 1
ATOM 584 O O . SER A 1 74 ? 9.203 21.266 34.531 1 67.69 74 SER A O 1
ATOM 586 N N . ASN A 1 75 ? 9.672 23.359 33.812 1 79.62 75 ASN A N 1
ATOM 587 C CA . ASN A 1 75 ? 10.445 23.062 32.625 1 79.62 75 ASN A CA 1
ATOM 588 C C . ASN A 1 75 ? 9.578 22.422 31.531 1 79.62 75 ASN A C 1
ATOM 590 O O . ASN A 1 75 ? 9.992 21.438 30.891 1 79.62 75 ASN A O 1
ATOM 594 N N . LEU A 1 76 ? 8.328 22.891 31.5 1 85.31 76 LEU A N 1
ATOM 595 C CA . LEU A 1 76 ? 7.434 22.359 30.484 1 85.31 76 LEU A CA 1
ATOM 596 C C . LEU A 1 76 ? 7.75 22.969 29.109 1 85.31 76 LEU A C 1
ATOM 598 O O . LEU A 1 76 ? 8.195 24.109 29.031 1 85.31 76 LEU A O 1
ATOM 602 N N . HIS A 1 77 ? 7.625 22.125 28.203 1 87.81 77 HIS A N 1
ATOM 603 C CA . HIS A 1 77 ? 7.711 22.531 26.797 1 87.81 77 HIS A CA 1
ATOM 604 C C . HIS A 1 77 ? 6.383 22.312 26.078 1 87.81 77 HIS A C 1
ATOM 606 O O . HIS A 1 77 ? 5.695 21.312 26.328 1 87.81 77 HIS A O 1
ATOM 612 N N . PHE A 1 78 ? 6.047 23.266 25.141 1 88.75 78 PHE A N 1
ATOM 613 C CA . PHE A 1 78 ? 4.719 23.234 24.547 1 88.75 78 PHE A CA 1
ATOM 614 C C . PHE A 1 78 ? 4.809 23.172 23.016 1 88.75 78 PHE A C 1
ATOM 616 O O . PHE A 1 78 ? 5.613 23.859 22.406 1 88.75 78 PHE A O 1
ATOM 623 N N . LEU A 1 79 ? 4.094 22.266 22.438 1 92.38 79 LEU A N 1
ATOM 624 C CA . LEU A 1 79 ? 3.791 22.266 21.016 1 92.38 79 LEU A CA 1
ATOM 625 C C . LEU A 1 79 ? 2.357 22.719 20.766 1 92.38 79 LEU A C 1
ATOM 627 O O . LEU A 1 79 ? 1.409 22.094 21.234 1 92.38 79 LEU A O 1
ATOM 631 N N . LEU A 1 80 ? 2.24 23.828 20.078 1 92.69 80 LEU A N 1
ATOM 632 C CA . LEU A 1 80 ? 0.922 24.359 19.75 1 92.69 80 LEU A CA 1
ATOM 633 C C . LEU A 1 80 ? 0.561 24.094 18.297 1 92.69 80 LEU A C 1
ATOM 635 O O . LEU A 1 80 ? 1.113 24.703 17.391 1 92.69 80 LEU A O 1
ATOM 639 N N . PHE A 1 81 ? -0.416 23.188 18.109 1 96.19 81 PHE A N 1
ATOM 640 C CA . PHE A 1 81 ? -0.867 22.828 16.766 1 96.19 81 PHE A CA 1
ATOM 641 C C . PHE A 1 81 ? -2.049 23.688 16.344 1 96.19 81 PHE A C 1
ATOM 643 O O . PHE A 1 81 ? -3.07 23.734 17.031 1 96.19 81 PHE A O 1
ATOM 650 N N . ILE A 1 82 ? -1.885 24.344 15.266 1 96.19 82 ILE A N 1
ATOM 651 C CA . ILE A 1 82 ? -3.002 25.078 14.68 1 96.19 82 ILE A CA 1
ATOM 652 C C . ILE A 1 82 ? -3.709 24.203 13.648 1 96.19 82 ILE A C 1
ATOM 654 O O . ILE A 1 82 ? -3.199 24 12.539 1 96.19 82 ILE A O 1
ATOM 658 N N . CYS A 1 83 ? -4.914 23.734 13.992 1 95.81 83 CYS A N 1
ATOM 659 C CA . CYS A 1 83 ? -5.645 22.781 13.172 1 95.81 83 CYS A CA 1
ATOM 660 C C . CYS A 1 83 ? -7 23.328 12.75 1 95.81 83 CYS A C 1
ATOM 662 O O . CYS A 1 83 ? -8.023 22.656 12.883 1 95.81 83 CYS A O 1
ATOM 664 N N . VAL A 1 84 ? -7.035 24.531 12.25 1 94.12 84 VAL A N 1
ATOM 665 C CA . VAL A 1 84 ? -8.281 25.125 11.781 1 94.12 84 VAL A CA 1
ATOM 666 C C . VAL A 1 84 ? -8.234 25.297 10.266 1 94.12 84 VAL A C 1
ATOM 668 O O . VAL A 1 84 ? -7.168 25.219 9.656 1 94.12 84 VAL A O 1
ATOM 671 N N . LYS A 1 85 ? -9.352 25.469 9.68 1 91.12 85 LYS A N 1
ATOM 672 C CA . LYS A 1 85 ? -9.422 25.734 8.25 1 91.12 85 LYS A CA 1
ATOM 673 C C . LYS A 1 85 ? -8.805 27.094 7.914 1 91.12 85 LYS A C 1
ATOM 675 O O . LYS A 1 85 ? -8.875 28.016 8.719 1 91.12 85 LYS A O 1
ATOM 680 N N . PRO A 1 86 ? -8.297 27.219 6.703 1 92.19 86 PRO A N 1
ATOM 681 C CA . PRO A 1 86 ? -7.652 28.469 6.32 1 92.19 86 PRO A CA 1
ATOM 682 C C . PRO A 1 86 ? -8.594 29.672 6.414 1 92.19 86 PRO A C 1
ATOM 684 O O . PRO A 1 86 ? -8.188 30.75 6.852 1 92.19 86 PRO A O 1
ATOM 687 N N . ASN A 1 87 ? -9.836 29.5 6.043 1 90.5 87 ASN A N 1
ATOM 688 C CA . ASN A 1 87 ? -10.789 30.609 6.094 1 90.5 87 ASN A CA 1
ATOM 689 C C . ASN A 1 87 ? -11.062 31.047 7.531 1 90.5 87 ASN A C 1
ATOM 691 O O . ASN A 1 87 ? -11.328 32.219 7.785 1 90.5 87 ASN A O 1
ATOM 695 N N . ILE A 1 88 ? -10.977 30.172 8.445 1 92.06 88 ILE A N 1
ATOM 696 C CA . ILE A 1 88 ? -11.156 30.469 9.859 1 92.06 88 ILE A CA 1
ATOM 697 C C . ILE A 1 88 ? -9.914 31.188 10.398 1 92.06 88 ILE A C 1
ATOM 699 O O . ILE A 1 88 ? -10.031 32.188 11.125 1 92.06 88 ILE A O 1
ATOM 703 N N . ALA A 1 89 ? -8.766 30.734 10.016 1 92.75 89 ALA A N 1
ATOM 704 C CA . ALA A 1 89 ? -7.496 31.312 10.461 1 92.75 89 ALA A CA 1
ATOM 705 C C . ALA A 1 89 ? -7.406 32.781 10.086 1 92.75 89 ALA A C 1
ATOM 707 O O . ALA A 1 89 ? -6.785 33.594 10.805 1 92.75 89 ALA A O 1
ATOM 708 N N . LYS A 1 90 ? -8.016 33.156 9.016 1 93 90 LYS A N 1
ATOM 709 C CA . LYS A 1 90 ? -7.895 34.531 8.484 1 93 90 LYS A CA 1
ATOM 710 C C . LYS A 1 90 ? -8.93 35.438 9.109 1 93 90 LYS A C 1
ATOM 712 O O . LYS A 1 90 ? -8.914 36.656 8.867 1 93 90 LYS A O 1
ATOM 717 N N . GLN A 1 91 ? -9.742 34.938 9.914 1 94.31 91 GLN A N 1
ATOM 718 C CA . GLN A 1 91 ? -10.75 35.75 10.586 1 94.31 91 GLN A CA 1
ATOM 719 C C . GLN A 1 91 ? -10.148 36.531 11.766 1 94.31 91 GLN A C 1
ATOM 721 O O . GLN A 1 91 ? -9.289 36 12.477 1 94.31 91 GLN A O 1
ATOM 726 N N . SER A 1 92 ? -10.711 37.688 12.008 1 92.06 92 SER A N 1
ATOM 727 C CA . SER A 1 92 ? -10.195 38.562 13.07 1 92.06 92 SER A CA 1
ATOM 728 C C . SER A 1 92 ? -10.406 37.938 14.445 1 92.06 92 SER A C 1
ATOM 730 O O . SER A 1 92 ? -9.547 38.062 15.32 1 92.06 92 SER A O 1
ATOM 732 N N . GLU A 1 93 ? -11.508 37.344 14.555 1 91.25 93 GLU A N 1
ATOM 733 C CA . GLU A 1 93 ? -11.828 36.719 15.836 1 91.25 93 GLU A CA 1
ATOM 734 C C . GLU A 1 93 ? -10.812 35.625 16.203 1 91.25 93 GLU A C 1
ATOM 736 O O . GLU A 1 93 ? -10.375 35.531 17.344 1 91.25 93 GLU A O 1
ATOM 741 N N . PHE A 1 94 ? -10.477 34.875 15.289 1 93.19 94 PHE A N 1
ATOM 742 C CA . PHE A 1 94 ? -9.484 33.812 15.5 1 93.19 94 PHE A CA 1
ATOM 743 C C . PHE A 1 94 ? -8.125 34.438 15.852 1 93.19 94 PHE A C 1
ATOM 745 O O . PHE A 1 94 ? -7.477 34 16.797 1 93.19 94 PHE A O 1
ATOM 752 N N . LEU A 1 95 ? -7.715 35.375 15.094 1 91.12 95 LEU A N 1
ATOM 753 C CA . LEU A 1 95 ? -6.41 36 15.281 1 91.12 95 LEU A CA 1
ATOM 754 C C . LEU A 1 95 ? -6.305 36.625 16.672 1 91.12 95 LEU A C 1
ATOM 756 O O . LEU A 1 95 ? -5.266 36.531 17.328 1 91.12 95 LEU A O 1
ATOM 760 N N . SER A 1 96 ? -7.355 37.281 17.062 1 89.81 96 SER A N 1
ATOM 761 C CA . SER A 1 96 ? -7.379 37.875 18.391 1 89.81 96 SER A CA 1
ATOM 762 C C . SER A 1 96 ? -7.234 36.844 19.484 1 89.81 96 SER A C 1
ATOM 764 O O . SER A 1 96 ? -6.434 37 20.406 1 89.81 96 SER A O 1
ATOM 766 N N . MET A 1 97 ? -7.992 35.781 19.312 1 87.81 97 MET A N 1
ATOM 767 C CA . MET A 1 97 ? -7.945 34.656 20.281 1 87.81 97 MET A CA 1
ATOM 768 C C . MET A 1 97 ? -6.555 34.031 20.312 1 87.81 97 MET A C 1
ATOM 770 O O . MET A 1 97 ? -6.016 33.781 21.391 1 87.81 97 MET A O 1
ATOM 774 N N . PHE A 1 98 ? -6.047 33.812 19.188 1 88.88 98 PHE A N 1
ATOM 775 C CA . PHE A 1 98 ? -4.738 33.188 19.031 1 88.88 98 PHE A CA 1
ATOM 776 C C . PHE A 1 98 ? -3.656 34.031 19.703 1 88.88 98 PHE A C 1
ATOM 778 O O . PHE A 1 98 ? -2.832 33.5 20.453 1 88.88 98 PHE A O 1
ATOM 785 N N . ASN A 1 99 ? -3.678 35.312 19.453 1 87.06 99 ASN A N 1
ATOM 786 C CA . ASN A 1 99 ? -2.707 36.219 20.062 1 87.06 99 ASN A CA 1
ATOM 787 C C . ASN A 1 99 ? -2.889 36.312 21.562 1 87.06 99 ASN A C 1
ATOM 789 O O . ASN A 1 99 ? -1.915 36.5 22.297 1 87.06 99 ASN A O 1
ATOM 793 N N . GLU A 1 100 ? -4.07 36.188 21.969 1 83.5 100 GLU A N 1
ATOM 794 C CA . GLU A 1 100 ? -4.34 36.188 23.406 1 83.5 100 GLU A CA 1
ATOM 795 C C . GLU A 1 100 ? -3.707 34.969 24.078 1 83.5 100 GLU A C 1
ATOM 797 O O . GLU A 1 100 ? -3.107 35.094 25.156 1 83.5 100 GLU A O 1
ATOM 802 N N . ILE A 1 101 ? -3.812 33.844 23.469 1 81.38 101 ILE A N 1
ATOM 803 C CA . ILE A 1 101 ? -3.225 32.625 23.984 1 81.38 101 ILE A CA 1
ATOM 804 C C . ILE A 1 101 ? -1.708 32.781 24.094 1 81.38 101 ILE A C 1
ATOM 806 O O . ILE A 1 101 ? -1.111 32.469 25.125 1 81.38 101 ILE A O 1
ATOM 810 N N . LEU A 1 102 ? -1.128 33.281 23.094 1 81.69 102 LEU A N 1
ATOM 811 C CA . LEU A 1 102 ? 0.325 33.375 23 1 81.69 102 LEU A CA 1
ATOM 812 C C . LEU A 1 102 ? 0.852 34.438 23.984 1 81.69 102 LEU A C 1
ATOM 814 O O . LEU A 1 102 ? 1.947 34.281 24.531 1 81.69 102 LEU A O 1
ATOM 818 N N . SER A 1 103 ? 0.144 35.531 24.109 1 79.19 103 SER A N 1
ATOM 819 C CA . SER A 1 103 ? 0.576 36.594 25 1 79.19 103 SER A CA 1
ATOM 820 C C . SER A 1 103 ? 0.681 36.125 26.453 1 79.19 103 SER A C 1
ATOM 822 O O . SER A 1 103 ? 1.516 36.594 27.219 1 79.19 103 SER A O 1
ATOM 824 N N . LYS A 1 104 ? -0.034 35.188 26.797 1 75.81 104 LYS A N 1
ATOM 825 C CA . LYS A 1 104 ? -0.049 34.688 28.156 1 75.81 104 LYS A CA 1
ATOM 826 C C . LYS A 1 104 ? 1.004 33.594 28.359 1 75.81 104 LYS A C 1
ATOM 828 O O . LYS A 1 104 ? 1.33 33.25 29.5 1 75.81 104 LYS A O 1
ATOM 833 N N . LYS A 1 105 ? 1.538 33.156 27.266 1 70.69 105 LYS A N 1
ATOM 834 C CA . LYS A 1 105 ? 2.516 32.094 27.328 1 70.69 105 LYS A CA 1
ATOM 835 C C . LYS A 1 105 ? 3.887 32.562 26.859 1 70.69 105 LYS A C 1
ATOM 837 O O . LYS A 1 105 ? 4.727 31.734 26.469 1 70.69 105 LYS A O 1
ATOM 842 N N . SER A 1 106 ? 4.133 33.719 26.875 1 61.81 106 SER A N 1
ATOM 843 C CA . SER A 1 106 ? 5.316 34.344 26.297 1 61.81 106 SER A CA 1
ATOM 844 C C . SER A 1 106 ? 6.594 33.844 26.953 1 61.81 106 SER A C 1
ATOM 846 O O . SER A 1 106 ? 7.66 33.844 26.328 1 61.81 106 SER A O 1
ATOM 848 N N . ASN A 1 107 ? 6.473 33.375 27.969 1 59.22 107 ASN A N 1
ATOM 849 C CA . ASN A 1 107 ? 7.676 32.969 28.688 1 59.22 107 ASN A CA 1
ATOM 850 C C . ASN A 1 107 ? 7.891 31.469 28.594 1 59.22 107 ASN A C 1
ATOM 852 O O . ASN A 1 107 ? 8.867 30.938 29.125 1 59.22 107 ASN A O 1
ATOM 856 N N . GLU A 1 108 ? 7.062 30.922 27.922 1 63.44 108 GLU A N 1
ATOM 857 C CA . GLU A 1 108 ? 7.156 29.469 27.844 1 63.44 108 GLU A CA 1
ATOM 858 C C . GLU A 1 108 ? 7.828 29.016 26.562 1 63.44 108 GLU A C 1
ATOM 860 O O . GLU A 1 108 ? 7.996 29.797 25.625 1 63.44 108 GLU A O 1
ATOM 865 N N . ASN A 1 109 ? 8.445 27.828 26.75 1 80.19 109 ASN A N 1
ATOM 866 C CA . ASN A 1 109 ? 9.062 27.172 25.609 1 80.19 109 ASN A CA 1
ATOM 867 C C . ASN A 1 109 ? 8.023 26.609 24.656 1 80.19 109 ASN A C 1
ATOM 869 O O . ASN A 1 109 ? 7.469 25.531 24.906 1 80.19 109 ASN A O 1
ATOM 873 N N . PHE A 1 110 ? 7.723 27.453 23.516 1 81.94 110 PHE A N 1
ATOM 874 C CA . PHE A 1 110 ? 6.637 27.078 22.609 1 81.94 110 PHE A CA 1
ATOM 875 C C . PHE A 1 110 ? 7.152 26.906 21.188 1 81.94 110 PHE A C 1
ATOM 877 O O . PHE A 1 110 ? 8 27.672 20.734 1 81.94 110 PHE A O 1
ATOM 884 N N . LEU A 1 111 ? 6.676 25.953 20.625 1 88.5 111 LEU A N 1
ATOM 885 C CA . LEU A 1 111 ? 6.781 25.797 19.172 1 88.5 111 LEU A CA 1
ATOM 886 C C . LEU A 1 111 ? 5.398 25.766 18.531 1 88.5 111 LEU A C 1
ATOM 888 O O . LEU A 1 111 ? 4.527 25 18.953 1 88.5 111 LEU A O 1
ATOM 892 N N . ILE A 1 112 ? 5.188 26.688 17.562 1 91.69 112 ILE A N 1
ATOM 893 C CA . ILE A 1 112 ? 3.918 26.734 16.859 1 91.69 112 ILE A CA 1
ATOM 894 C C . ILE A 1 112 ? 3.992 25.844 15.609 1 91.69 112 ILE A C 1
ATOM 896 O O . ILE A 1 112 ? 4.879 26.016 14.773 1 91.69 112 ILE A O 1
ATOM 900 N N . VAL A 1 113 ? 3.053 24.875 15.531 1 95.31 113 VAL A N 1
ATOM 901 C CA . VAL A 1 113 ? 3.008 23.922 14.43 1 95.31 113 VAL A CA 1
ATOM 902 C C . VAL A 1 113 ? 1.717 24.109 13.633 1 95.31 113 VAL A C 1
ATOM 904 O O . VAL A 1 113 ? 0.629 23.797 14.117 1 95.31 113 VAL A O 1
ATOM 907 N N . SER A 1 114 ? 1.856 24.594 12.461 1 96.31 114 SER A N 1
ATOM 908 C CA . SER A 1 114 ? 0.687 24.797 11.617 1 96.31 114 SER A CA 1
ATOM 909 C C . SER A 1 114 ? 0.461 23.609 10.68 1 96.31 114 SER A C 1
ATOM 911 O O . SER A 1 114 ? 1.405 23.109 10.07 1 96.31 114 SER A O 1
ATOM 913 N N . VAL A 1 115 ? -0.821 23.156 10.57 1 95.81 115 VAL A N 1
ATOM 914 C CA . VAL A 1 115 ? -1.175 22.125 9.602 1 95.81 115 VAL A CA 1
ATOM 915 C C . VAL A 1 115 ? -2.137 22.703 8.562 1 95.81 115 VAL A C 1
ATOM 917 O O . VAL A 1 115 ? -2.797 21.938 7.844 1 95.81 115 VAL A O 1
ATOM 920 N N . MET A 1 116 ? -2.221 24 8.516 1 93.5 116 MET A N 1
ATOM 921 C CA . MET A 1 116 ? -3.217 24.672 7.68 1 93.5 116 MET A CA 1
ATOM 922 C C . MET A 1 116 ? -2.758 24.719 6.227 1 93.5 116 MET A C 1
ATOM 924 O O . MET A 1 116 ? -1.66 25.203 5.938 1 93.5 116 MET A O 1
ATOM 928 N N . ALA A 1 117 ? -3.674 24.312 5.375 1 90.38 117 ALA A N 1
ATOM 929 C CA . ALA A 1 117 ? -3.393 24.375 3.941 1 90.38 117 ALA A CA 1
ATOM 930 C C . ALA A 1 117 ? -3.4 25.828 3.457 1 90.38 117 ALA A C 1
ATOM 932 O O . ALA A 1 117 ? -4.309 26.594 3.787 1 90.38 117 ALA A O 1
ATOM 933 N N . GLY A 1 118 ? -2.35 26.219 2.822 1 90.81 118 GLY A N 1
ATOM 934 C CA . GLY A 1 118 ? -2.332 27.5 2.119 1 90.81 118 GLY A CA 1
ATOM 935 C C . GLY A 1 118 ? -1.928 28.656 3.006 1 90.81 118 GLY A C 1
ATOM 936 O O . GLY A 1 118 ? -1.774 29.781 2.529 1 90.81 118 GLY A O 1
ATOM 937 N N . ILE A 1 119 ? -1.802 28.516 4.293 1 93.75 119 ILE A N 1
ATOM 938 C CA . ILE A 1 119 ? -1.371 29.578 5.188 1 93.75 119 ILE A CA 1
ATOM 939 C C . ILE A 1 119 ? 0.136 29.484 5.418 1 93.75 119 ILE A C 1
ATOM 941 O O . ILE A 1 119 ? 0.613 28.562 6.074 1 93.75 119 ILE A O 1
ATOM 945 N N . THR A 1 120 ? 0.824 30.406 4.953 1 93.38 120 THR A N 1
ATOM 946 C CA . THR A 1 120 ? 2.281 30.375 5 1 9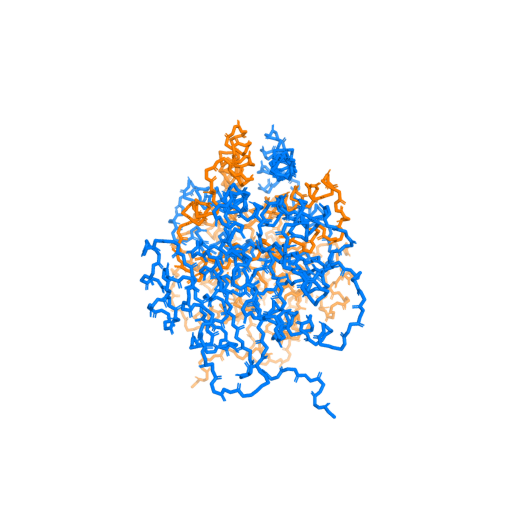3.38 120 THR A CA 1
ATOM 947 C C . THR A 1 120 ? 2.793 30.766 6.383 1 93.38 120 THR A C 1
ATOM 949 O O . THR A 1 120 ? 2.053 31.344 7.18 1 93.38 120 THR A O 1
ATOM 952 N N . LEU A 1 121 ? 4.02 30.406 6.629 1 92.62 121 LEU A N 1
ATOM 953 C CA . LEU A 1 121 ? 4.652 30.812 7.883 1 92.62 121 LEU A CA 1
ATOM 954 C C . LEU A 1 121 ? 4.777 32.344 7.965 1 92.62 121 LEU A C 1
ATOM 956 O O . LEU A 1 121 ? 4.637 32.906 9.047 1 92.62 121 LEU A O 1
ATOM 960 N N . GLU A 1 122 ? 5.066 32.938 6.852 1 90.69 122 GLU A N 1
ATOM 961 C CA . GLU A 1 122 ? 5.156 34.375 6.805 1 90.69 122 GLU A CA 1
ATOM 962 C C . GLU A 1 122 ? 3.838 35.031 7.215 1 90.69 122 GLU A C 1
ATOM 964 O O . GLU A 1 122 ? 3.826 36.031 7.945 1 90.69 122 GLU A O 1
ATOM 969 N N . TRP A 1 123 ? 2.807 34.5 6.703 1 91.88 123 TRP A N 1
ATOM 970 C CA . TRP A 1 123 ? 1.489 35.031 7.062 1 91.88 123 TRP A CA 1
ATOM 971 C C . TRP A 1 123 ? 1.251 34.906 8.562 1 91.88 123 TRP A C 1
ATOM 973 O O . TRP A 1 123 ? 0.774 35.844 9.195 1 91.88 123 TRP A O 1
ATOM 983 N N . ILE A 1 124 ? 1.56 33.75 9.141 1 90.81 124 ILE A N 1
ATOM 984 C CA . ILE A 1 124 ? 1.386 33.562 10.57 1 90.81 124 ILE A CA 1
ATOM 985 C C . ILE A 1 124 ? 2.246 34.531 11.352 1 90.81 124 ILE A C 1
ATOM 987 O O . ILE A 1 124 ? 1.763 35.188 12.281 1 90.81 124 ILE A O 1
ATOM 991 N N . GLU A 1 125 ? 3.457 34.656 10.938 1 88.06 125 GLU A N 1
ATOM 992 C CA . GLU A 1 125 ? 4.398 35.562 11.594 1 88.06 125 GLU A CA 1
ATOM 993 C C . GLU A 1 125 ? 3.883 37 11.578 1 88.06 125 GLU A C 1
ATOM 995 O O . GLU A 1 125 ? 3.965 37.688 12.586 1 88.06 125 GLU A O 1
ATOM 1000 N N . SER A 1 126 ? 3.381 37.438 10.492 1 89.38 126 SER A N 1
ATOM 1001 C CA . SER A 1 126 ? 2.928 38.812 10.312 1 89.38 126 SER A CA 1
ATOM 1002 C C . SER A 1 126 ? 1.681 39.094 11.141 1 89.38 126 SER A C 1
ATOM 1004 O O . SER A 1 126 ? 1.376 40.25 11.445 1 89.38 126 SER A O 1
ATOM 1006 N N . ASN A 1 127 ? 1.042 38.062 11.523 1 88.69 127 ASN A N 1
ATOM 1007 C CA . ASN A 1 127 ? -0.203 38.25 12.258 1 88.69 127 ASN A CA 1
ATOM 1008 C C . ASN A 1 127 ? -0.026 37.969 13.75 1 88.69 127 ASN A C 1
ATOM 1010 O O . ASN A 1 127 ? -0.986 38.031 14.516 1 88.69 127 ASN A O 1
ATOM 1014 N N . LEU A 1 128 ? 1.181 37.594 14.031 1 82.5 128 LEU A N 1
ATOM 1015 C CA . LEU A 1 128 ? 1.535 37.5 15.445 1 82.5 128 LEU A CA 1
ATOM 1016 C C . LEU A 1 128 ? 1.781 38.906 16.016 1 82.5 128 LEU A C 1
ATOM 1018 O O . LEU A 1 128 ? 2.682 39.625 15.57 1 82.5 128 LEU A O 1
ATOM 1022 N N . THR A 1 129 ? 0.903 39.5 16.641 1 72.69 129 THR A N 1
ATOM 1023 C CA . THR A 1 129 ? 0.986 40.875 17.125 1 72.69 129 THR A CA 1
ATOM 1024 C C . THR A 1 129 ? 1.634 40.938 18.516 1 72.69 129 THR A C 1
ATOM 1026 O O . THR A 1 129 ? 1.681 41.969 19.156 1 72.69 129 THR A O 1
ATOM 1029 N N . ILE A 1 130 ? 2.068 39.844 18.938 1 63.44 130 ILE A N 1
ATOM 1030 C CA . ILE A 1 130 ? 2.604 39.875 20.297 1 63.44 130 ILE A CA 1
ATOM 1031 C C . ILE A 1 130 ? 3.953 40.594 20.297 1 63.44 130 ILE A C 1
ATOM 1033 O O . ILE A 1 130 ? 4.73 40.469 19.344 1 63.44 130 ILE A O 1
ATOM 1037 N N . GLU A 1 131 ? 4.105 41.688 21.109 1 55.38 131 GLU A N 1
ATOM 1038 C CA . GLU A 1 131 ? 5.328 42.469 21.266 1 55.38 131 GLU A CA 1
ATOM 1039 C C . GLU A 1 131 ? 6.547 41.562 21.422 1 55.38 131 GLU A C 1
ATOM 1041 O O . GLU A 1 131 ? 7.621 41.875 20.891 1 55.38 131 GLU A O 1
ATOM 1046 N N . ASN A 1 132 ? 6.602 40.688 22.406 1 51.84 132 ASN A N 1
ATOM 1047 C CA . ASN A 1 132 ? 7.762 39.844 22.672 1 51.84 132 ASN A CA 1
ATOM 1048 C C . ASN A 1 132 ? 7.859 38.688 21.688 1 51.84 132 ASN A C 1
ATOM 1050 O O . ASN A 1 132 ? 7.727 37.531 22.062 1 51.84 132 ASN A O 1
ATOM 1054 N N . ARG A 1 133 ? 7.797 39.062 20.375 1 56.78 133 ARG A N 1
ATOM 1055 C CA . ARG A 1 133 ? 7.656 38.375 19.094 1 56.78 133 ARG A CA 1
ATOM 1056 C C . ARG A 1 133 ? 8.844 37.438 18.828 1 56.78 133 ARG A C 1
ATOM 1058 O O . ARG A 1 133 ? 8.75 36.5 18.031 1 56.78 133 ARG A O 1
ATOM 1065 N N . SER A 1 134 ? 9.891 37.844 19.531 1 57.44 134 SER A N 1
ATOM 1066 C CA . SER A 1 134 ? 11.117 37.281 19.016 1 57.44 134 SER A CA 1
ATOM 1067 C C . SER A 1 134 ? 11.133 35.75 19.188 1 57.44 134 SER A C 1
ATOM 1069 O O . SER A 1 134 ? 11.523 35.031 18.281 1 57.44 134 SER A O 1
ATOM 1071 N N . ASN A 1 135 ? 10.547 35.312 20.312 1 62.75 135 ASN A N 1
ATOM 1072 C CA . ASN A 1 135 ? 10.672 33.906 20.609 1 62.75 135 ASN A CA 1
ATOM 1073 C C . ASN A 1 135 ? 9.727 33.062 19.75 1 62.75 135 ASN A C 1
ATOM 1075 O O . ASN A 1 135 ? 10.117 32.031 19.234 1 62.75 135 ASN A O 1
ATOM 1079 N N . PHE A 1 136 ? 8.586 33.656 19.422 1 66.44 136 PHE A N 1
ATOM 1080 C CA . PHE A 1 136 ? 7.609 32.875 18.672 1 66.44 136 PHE A CA 1
ATOM 1081 C C . PHE A 1 136 ? 7.875 32.938 17.188 1 66.44 136 PHE A C 1
ATOM 1083 O O . PHE A 1 136 ? 7.613 31.969 16.453 1 66.44 136 PHE A O 1
ATOM 1090 N N . ARG A 1 137 ? 8.5 34 16.797 1 69 137 ARG A N 1
ATOM 1091 C CA . ARG A 1 137 ? 8.75 34.188 15.375 1 69 137 ARG A CA 1
ATOM 1092 C C . ARG A 1 137 ? 9.75 33.156 14.844 1 69 137 ARG A C 1
ATOM 1094 O O . ARG A 1 137 ? 9.68 32.781 13.68 1 69 137 ARG A O 1
ATOM 1101 N N . ASP A 1 138 ? 10.531 32.781 15.773 1 74.44 138 ASP A N 1
ATOM 1102 C CA . ASP A 1 138 ? 11.57 31.828 15.359 1 74.44 138 ASP A CA 1
ATOM 1103 C C . ASP A 1 138 ? 11.141 30.391 15.617 1 74.44 138 ASP A C 1
ATOM 1105 O O . ASP A 1 138 ? 11.875 29.453 15.297 1 74.44 138 ASP A O 1
ATOM 1109 N N . ASN A 1 139 ? 9.969 30.297 16.156 1 84.06 139 ASN A N 1
ATOM 1110 C CA . ASN A 1 139 ? 9.5 28.969 16.547 1 84.06 139 ASN A CA 1
ATOM 1111 C C . ASN A 1 139 ? 8.227 28.578 15.789 1 84.06 139 ASN A C 1
ATOM 1113 O O . ASN A 1 139 ? 7.223 28.219 16.406 1 84.06 139 ASN A O 1
ATOM 1117 N N . LEU A 1 140 ? 8.359 28.672 14.445 1 90.69 140 LEU A N 1
ATOM 1118 C CA . LEU A 1 140 ? 7.238 28.344 13.578 1 90.69 140 LEU A CA 1
ATOM 1119 C C . LEU A 1 140 ? 7.594 27.188 12.648 1 90.69 140 LEU A C 1
ATOM 1121 O O . LEU A 1 140 ? 8.68 27.172 12.062 1 90.69 140 LEU A O 1
ATOM 1125 N N . VAL A 1 141 ? 6.711 26.219 12.586 1 94.06 141 VAL A N 1
ATOM 1126 C CA . VAL A 1 141 ? 6.867 25.094 11.68 1 94.06 141 VAL A CA 1
ATOM 1127 C C . VAL A 1 141 ? 5.535 24.797 10.984 1 94.06 141 VAL A C 1
ATOM 1129 O O . VAL A 1 141 ? 4.469 24.984 11.578 1 94.06 141 VAL A O 1
ATOM 1132 N N . ARG A 1 142 ? 5.637 24.484 9.758 1 96.06 142 ARG A N 1
ATOM 1133 C CA . ARG A 1 142 ? 4.461 24.031 9.023 1 96.06 142 ARG A CA 1
ATOM 1134 C C . ARG A 1 142 ? 4.613 22.562 8.609 1 96.06 142 ARG A C 1
ATOM 1136 O O . ARG A 1 142 ? 5.664 22.156 8.117 1 96.06 142 ARG A O 1
ATOM 1143 N N . ILE A 1 143 ? 3.57 21.766 8.891 1 97.25 143 ILE A N 1
ATOM 1144 C CA . ILE A 1 143 ? 3.574 20.375 8.477 1 97.25 143 ILE A CA 1
ATOM 1145 C C . ILE A 1 143 ? 2.314 20.062 7.668 1 97.25 143 ILE A C 1
ATOM 1147 O O . ILE A 1 143 ? 1.302 20.766 7.805 1 97.25 143 ILE A O 1
ATOM 1151 N N . MET A 1 144 ? 2.465 19.156 6.793 1 97.31 144 MET A N 1
ATOM 1152 C CA . MET A 1 144 ? 1.329 18.672 6.012 1 97.31 144 MET A CA 1
ATOM 1153 C C . MET A 1 144 ? 1.203 17.156 6.098 1 97.31 144 MET A C 1
ATOM 1155 O O . MET A 1 144 ? 1.777 16.438 5.281 1 97.31 144 MET A O 1
ATOM 1159 N N . PRO A 1 145 ? 0.437 16.719 7.055 1 97.62 145 PRO A N 1
ATOM 1160 C CA . PRO A 1 145 ? 0.197 15.281 7.18 1 97.62 145 PRO A CA 1
ATOM 1161 C C . PRO A 1 145 ? -1.019 14.812 6.383 1 97.62 145 PRO A C 1
ATOM 1163 O O . PRO A 1 145 ? -1.77 15.641 5.855 1 97.62 145 PRO A O 1
ATOM 1166 N N . ASN A 1 146 ? -1.113 13.531 6.16 1 97.56 146 ASN A N 1
ATOM 1167 C CA . ASN A 1 146 ? -2.375 12.945 5.719 1 97.56 146 ASN A CA 1
ATOM 1168 C C . ASN A 1 146 ? -3.025 12.117 6.824 1 97.56 146 ASN A C 1
ATOM 1170 O O . ASN A 1 146 ? -2.445 11.945 7.898 1 97.56 146 ASN A O 1
ATOM 1174 N N . THR A 1 147 ? -4.18 11.664 6.641 1 97.12 147 THR A N 1
ATOM 1175 C CA . THR A 1 147 ? -5.016 11.125 7.707 1 97.12 147 THR A CA 1
ATOM 1176 C C . THR A 1 147 ? -4.516 9.75 8.141 1 97.12 147 THR A C 1
ATOM 1178 O O . THR A 1 147 ? -4.93 9.234 9.18 1 97.12 147 THR A O 1
ATOM 1181 N N . ALA A 1 148 ? -3.635 9.148 7.434 1 98.38 148 ALA A N 1
ATOM 1182 C CA . ALA A 1 148 ? -3.104 7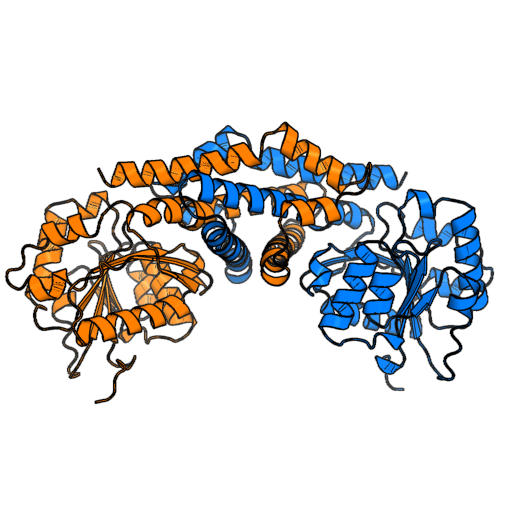.844 7.828 1 98.38 148 ALA A CA 1
ATOM 1183 C C . ALA A 1 148 ? -2.27 7.957 9.102 1 98.38 148 ALA A C 1
ATOM 1185 O O . ALA A 1 148 ? -1.917 6.941 9.711 1 98.38 148 ALA A O 1
ATOM 1186 N N . ILE A 1 149 ? -1.983 9.172 9.555 1 98.12 149 ILE A N 1
ATOM 1187 C CA . ILE A 1 149 ? -1.276 9.391 10.812 1 98.12 149 ILE A CA 1
ATOM 1188 C C . ILE A 1 149 ? -2.088 8.805 11.969 1 98.12 149 ILE A C 1
ATOM 1190 O O . ILE A 1 149 ? -1.533 8.477 13.016 1 98.12 149 ILE A O 1
ATOM 1194 N N . GLU A 1 150 ? -3.367 8.688 11.742 1 97.06 150 GLU A N 1
ATOM 1195 C CA . GLU A 1 150 ? -4.254 8.148 12.766 1 97.06 150 GLU A CA 1
ATOM 1196 C C . GLU A 1 150 ? -3.826 6.746 13.188 1 97.06 150 GLU A C 1
ATOM 1198 O O . GLU A 1 150 ? -4.004 6.355 14.336 1 97.06 150 GLU A O 1
ATOM 1203 N N . ILE A 1 151 ? -3.215 6.008 12.242 1 97.88 151 ILE A N 1
ATOM 1204 C CA . ILE A 1 151 ? -2.797 4.637 12.531 1 97.88 151 ILE A CA 1
ATOM 1205 C C . ILE A 1 151 ? -1.276 4.531 12.438 1 97.88 15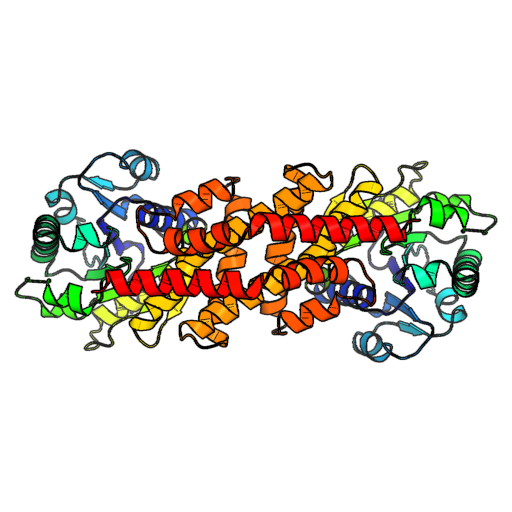1 ILE A C 1
ATOM 1207 O O . ILE A 1 151 ? -0.736 3.455 12.18 1 97.88 151 ILE A O 1
ATOM 1211 N N . ASN A 1 152 ? -0.648 5.684 12.547 1 98.25 152 ASN A N 1
ATOM 1212 C CA . ASN A 1 152 ? 0.806 5.777 12.617 1 98.25 152 ASN A CA 1
ATOM 1213 C C . ASN A 1 152 ? 1.458 5.359 11.305 1 98.25 152 ASN A C 1
ATOM 1215 O O . ASN A 1 152 ? 2.547 4.781 11.305 1 98.25 152 ASN A O 1
ATOM 1219 N N . MET A 1 153 ? 0.772 5.551 10.188 1 98.25 153 MET A N 1
ATOM 1220 C CA . MET A 1 153 ? 1.285 5.258 8.852 1 98.25 153 MET A CA 1
ATOM 1221 C C . MET A 1 153 ? 1.162 6.48 7.945 1 98.25 153 MET A C 1
ATOM 1223 O O . MET A 1 153 ? 0.919 6.344 6.742 1 98.25 153 MET A O 1
ATOM 1227 N N . GLY A 1 154 ? 1.28 7.609 8.539 1 98.44 154 GLY A N 1
ATOM 1228 C CA . GLY A 1 154 ? 1.068 8.859 7.832 1 98.44 154 GLY A CA 1
ATOM 1229 C C . GLY A 1 154 ? 2.246 9.258 6.965 1 98.44 154 GLY A C 1
ATOM 1230 O O . GLY A 1 154 ? 3.33 8.68 7.074 1 98.44 154 GLY A O 1
ATOM 1231 N N . THR A 1 155 ? 2.014 10.078 6.02 1 98.56 155 THR A N 1
ATOM 1232 C CA . THR A 1 155 ? 2.988 10.852 5.258 1 98.56 155 THR A CA 1
ATOM 1233 C C . THR A 1 155 ? 2.939 12.32 5.652 1 98.56 155 THR A C 1
ATOM 1235 O O . THR A 1 155 ? 1.883 12.953 5.582 1 98.56 155 THR A O 1
ATOM 1238 N N . ILE A 1 156 ? 4.129 12.844 6.105 1 98.38 156 ILE A N 1
ATOM 1239 C CA . ILE A 1 156 ? 4.121 14.188 6.672 1 98.38 156 ILE A CA 1
ATOM 1240 C C . ILE A 1 156 ? 5.211 15.031 6.016 1 98.38 156 ILE A C 1
ATOM 1242 O O . ILE A 1 156 ? 6.398 14.727 6.125 1 98.38 156 ILE A O 1
ATOM 1246 N N . GLY A 1 157 ? 4.82 16.062 5.258 1 97.88 157 GLY A N 1
ATOM 1247 C CA . GLY A 1 157 ? 5.773 17.094 4.855 1 97.88 157 GLY A CA 1
ATOM 1248 C C . GLY A 1 157 ? 6.043 18.109 5.941 1 97.88 157 GLY A C 1
ATOM 1249 O O . GLY A 1 157 ? 5.121 18.531 6.648 1 97.88 157 GLY A O 1
ATOM 1250 N N . VAL A 1 158 ? 7.336 18.469 6.141 1 96.88 158 VAL A N 1
ATOM 1251 C CA . VAL A 1 158 ? 7.703 19.391 7.207 1 96.88 158 VAL A CA 1
ATOM 1252 C C . VAL A 1 158 ? 8.562 20.516 6.645 1 96.88 158 VAL A C 1
ATOM 1254 O O . VAL A 1 158 ? 9.547 20.266 5.938 1 96.88 158 VAL A O 1
ATOM 1257 N N . TYR A 1 159 ? 8.195 21.719 6.902 1 95.62 159 TYR A N 1
ATOM 1258 C CA . TYR A 1 159 ? 9.016 22.891 6.582 1 95.62 159 TYR A CA 1
ATOM 1259 C C . TYR A 1 159 ? 9.211 23.766 7.805 1 95.62 159 TYR A C 1
ATOM 1261 O O . TYR A 1 159 ? 8.242 24.156 8.461 1 95.62 159 TYR A O 1
ATOM 1269 N N . TRP A 1 160 ? 10.43 24.016 8.148 1 88.5 160 TRP A N 1
ATOM 1270 C CA . TRP A 1 160 ? 10.797 24.953 9.211 1 88.5 160 TRP A CA 1
ATOM 1271 C C . TRP A 1 160 ? 11.641 26.094 8.648 1 88.5 160 TRP A C 1
ATOM 1273 O O . TRP A 1 160 ? 12.562 25.875 7.863 1 88.5 160 TRP A O 1
ATOM 1283 N N . LYS A 1 161 ? 11.18 27.328 9.008 1 77.69 161 LYS A N 1
ATOM 1284 C CA . LYS A 1 161 ? 11.922 28.5 8.562 1 77.69 161 LYS A CA 1
ATOM 1285 C C . LYS A 1 161 ? 13.273 28.594 9.266 1 77.69 161 LYS A C 1
ATOM 1287 O O . LYS A 1 161 ? 13.383 28.328 10.469 1 77.69 161 LYS A O 1
ATOM 1292 N N . SER A 1 162 ? 14.406 28.297 8.656 1 63.56 162 SER A N 1
ATOM 1293 C CA . SER A 1 162 ? 15.75 28.359 9.211 1 63.56 162 SER A CA 1
ATOM 1294 C C . SER A 1 162 ? 15.953 29.641 10.023 1 63.56 162 SER A C 1
ATOM 1296 O O . SER A 1 162 ? 15.781 30.75 9.508 1 63.56 162 SER A O 1
ATOM 1298 N N . SER A 1 163 ? 15.195 29.891 11.031 1 58.75 163 SER A N 1
ATOM 1299 C CA . SER A 1 163 ? 15.578 31.109 11.727 1 58.75 163 SER A CA 1
ATOM 1300 C C . SER A 1 163 ? 16.75 30.859 12.672 1 58.75 163 SER A C 1
ATOM 1302 O O . SER A 1 163 ? 17.172 29.719 12.859 1 58.75 163 SER A O 1
ATOM 1304 N N . LYS A 1 164 ? 17.094 32 13.445 1 60.66 164 LYS A N 1
ATOM 1305 C CA . LYS A 1 164 ? 18.188 32.094 14.406 1 60.66 164 LYS A CA 1
ATOM 1306 C C . LYS A 1 164 ? 18.141 30.922 15.398 1 60.66 164 LYS A C 1
ATOM 1308 O O . LYS A 1 164 ? 17.094 30.656 16 1 60.66 164 LYS A O 1
ATOM 1313 N N . SER A 1 165 ? 19.078 29.984 15.305 1 61.75 165 SER A N 1
ATOM 1314 C CA . SER A 1 165 ? 19.266 28.812 16.156 1 61.75 165 SER A CA 1
ATOM 1315 C C . SER A 1 165 ? 19.391 29.219 17.625 1 61.75 165 SER A C 1
ATOM 1317 O O . SER A 1 165 ? 20.172 30.094 17.969 1 61.75 165 SER A O 1
ATOM 1319 N N . SER A 1 166 ? 18.25 29.062 18.344 1 70.94 166 SER A N 1
ATOM 1320 C CA . SER A 1 166 ? 18.422 29 19.797 1 70.94 166 SER A CA 1
ATOM 1321 C C . SER A 1 166 ? 18.359 27.547 20.297 1 70.94 166 SER A C 1
ATOM 1323 O O . SER A 1 166 ? 17.812 26.688 19.625 1 70.94 166 SER A O 1
ATOM 1325 N N . THR A 1 167 ? 19.016 27.328 21.312 1 71.69 167 THR A N 1
ATOM 1326 C CA . THR A 1 167 ? 19.078 26 21.906 1 71.69 167 THR A CA 1
ATOM 1327 C C . THR A 1 167 ? 17.688 25.438 22.141 1 71.69 167 THR A C 1
ATOM 1329 O O . THR A 1 167 ? 17.406 24.266 21.844 1 71.69 167 THR A O 1
ATOM 1332 N N . THR A 1 168 ? 16.859 26.297 22.641 1 72.5 168 THR A N 1
ATOM 1333 C CA . THR A 1 168 ? 15.492 25.844 22.938 1 72.5 168 THR A CA 1
ATOM 1334 C C . THR A 1 168 ? 14.742 25.5 21.656 1 72.5 168 THR A C 1
ATOM 1336 O O . THR A 1 168 ? 14.039 24.484 21.594 1 72.5 168 THR A O 1
ATOM 1339 N N . ASN A 1 169 ? 15 26.281 20.688 1 76.31 169 ASN A N 1
ATOM 1340 C CA . ASN A 1 169 ? 14.352 26.031 19.406 1 76.31 169 ASN A CA 1
ATOM 1341 C C . ASN A 1 169 ? 14.828 24.719 18.781 1 76.31 169 ASN A C 1
ATOM 1343 O O . ASN A 1 169 ? 14.016 23.922 18.297 1 76.31 169 ASN A O 1
ATOM 1347 N N . ASP A 1 170 ? 16.031 24.51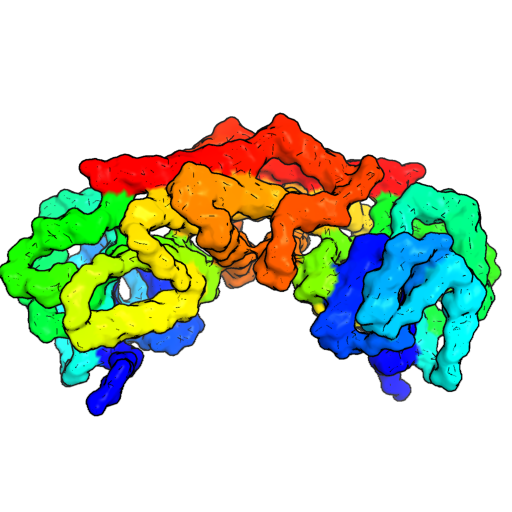6 18.984 1 83 170 ASP A N 1
ATOM 1348 C CA . ASP A 1 170 ? 16.609 23.281 18.422 1 83 170 ASP A CA 1
ATOM 1349 C C . ASP A 1 170 ? 16.062 22.047 19.125 1 83 170 ASP A C 1
ATOM 1351 O O . ASP A 1 170 ? 15.781 21.031 18.5 1 83 170 ASP A O 1
ATOM 1355 N N . LEU A 1 171 ? 15.906 22.234 20.391 1 84.44 171 LEU A N 1
ATOM 1356 C CA . LEU A 1 171 ? 15.398 21.125 21.172 1 84.44 171 LEU A CA 1
ATOM 1357 C C . LEU A 1 171 ? 13.945 20.828 20.828 1 84.44 171 LEU A C 1
ATOM 1359 O O . LEU A 1 171 ? 13.547 19.656 20.719 1 84.44 171 LEU A O 1
ATOM 1363 N N . LEU A 1 172 ? 13.211 21.844 20.609 1 86.75 172 LEU A N 1
ATOM 1364 C CA . LEU A 1 172 ? 11.797 21.672 20.297 1 86.75 172 LEU A CA 1
ATOM 1365 C C . LEU A 1 172 ? 11.633 21.078 18.891 1 86.75 172 LEU A C 1
ATOM 1367 O O . LEU A 1 172 ? 10.766 20.219 18.672 1 86.75 172 LEU A O 1
ATOM 1371 N N . ILE A 1 173 ? 12.453 21.484 18.078 1 87.44 173 ILE A N 1
ATOM 1372 C CA . ILE A 1 173 ? 12.406 20.969 16.703 1 87.44 173 ILE A CA 1
ATOM 1373 C C . ILE A 1 173 ? 12.758 19.484 16.703 1 87.44 173 ILE A C 1
ATOM 1375 O O . ILE A 1 173 ? 12.109 18.688 16.031 1 87.44 173 ILE A O 1
ATOM 1379 N N . LYS A 1 174 ? 13.742 19.188 17.406 1 91 174 LYS A N 1
ATOM 1380 C CA . LYS A 1 174 ? 14.125 17.781 17.547 1 91 174 LYS A CA 1
ATOM 1381 C C . LYS A 1 174 ? 12.992 16.953 18.141 1 91 174 LYS A C 1
ATOM 1383 O O . LYS A 1 174 ? 12.711 15.844 17.672 1 91 174 LYS A O 1
ATOM 1388 N N . LYS A 1 175 ? 12.414 17.5 19.141 1 92.88 175 LYS A N 1
ATOM 1389 C CA . LYS A 1 175 ? 11.328 16.781 19.797 1 92.88 175 LYS A CA 1
ATOM 1390 C C . LYS A 1 175 ? 10.125 16.609 18.875 1 92.88 175 LYS A C 1
ATOM 1392 O O . LYS A 1 175 ? 9.492 15.555 18.859 1 92.88 175 LYS A O 1
ATOM 1397 N N . LEU A 1 176 ? 9.82 17.641 18.125 1 94.25 176 LEU A N 1
ATOM 1398 C CA . LEU A 1 176 ? 8.75 17.547 17.141 1 94.25 176 LEU A CA 1
ATOM 1399 C C . LEU A 1 176 ? 9.047 16.469 16.109 1 94.25 176 LEU A C 1
ATOM 1401 O O . LEU A 1 176 ? 8.164 15.68 15.766 1 94.25 176 LEU A O 1
ATOM 1405 N N . SER A 1 177 ? 10.227 16.438 15.672 1 94.56 177 SER A N 1
ATOM 1406 C CA . SER A 1 177 ? 10.625 15.43 14.688 1 94.56 177 SER A CA 1
ATOM 1407 C C . SER A 1 177 ? 10.43 14.016 15.234 1 94.56 177 SER A C 1
ATOM 1409 O O . SER A 1 177 ? 9.93 13.141 14.531 1 94.56 177 SER A O 1
ATOM 1411 N N . GLU A 1 178 ? 10.805 13.867 16.453 1 96 178 GLU A N 1
ATOM 1412 C CA . GLU A 1 178 ? 10.602 12.578 17.109 1 96 178 GLU A CA 1
ATOM 1413 C C . GLU A 1 178 ? 9.117 12.219 17.172 1 96 178 GLU A C 1
ATOM 1415 O O . GLU A 1 178 ? 8.734 11.078 16.906 1 96 178 GLU A O 1
ATOM 1420 N N . LEU A 1 179 ? 8.391 13.188 17.531 1 96.88 179 LEU A N 1
ATOM 1421 C CA . LEU A 1 179 ? 6.945 13.016 17.625 1 96.88 179 LEU A CA 1
ATOM 1422 C C . LEU A 1 179 ? 6.348 12.648 16.281 1 96.88 179 LEU A C 1
ATOM 1424 O O . LEU A 1 179 ? 5.586 11.68 16.172 1 96.88 179 LEU A O 1
ATOM 1428 N N . LEU A 1 180 ? 6.715 13.359 15.25 1 97.5 180 LEU A N 1
ATOM 1429 C CA . LEU A 1 180 ? 6.164 13.156 13.914 1 97.5 180 LEU A CA 1
ATOM 1430 C C . LEU A 1 180 ? 6.57 11.789 13.367 1 97.5 180 LEU A C 1
ATOM 1432 O O . LEU A 1 180 ? 5.801 11.148 12.648 1 97.5 180 LEU A O 1
ATOM 1436 N N . ASN A 1 181 ? 7.746 11.328 13.758 1 97 181 ASN A N 1
ATOM 1437 C CA . ASN A 1 181 ? 8.234 10.039 13.289 1 97 181 ASN A CA 1
ATOM 1438 C C . ASN A 1 181 ? 7.426 8.883 13.875 1 97 181 ASN A C 1
ATOM 1440 O O . ASN A 1 181 ? 7.441 7.777 13.336 1 97 181 ASN A O 1
ATOM 1444 N N . GLN A 1 182 ? 6.719 9.148 14.984 1 97.44 182 GLN A N 1
ATOM 1445 C CA . GLN A 1 182 ? 5.805 8.148 15.531 1 97.44 182 GLN A CA 1
ATOM 1446 C C . GLN A 1 182 ? 4.539 8.047 14.688 1 97.44 182 GLN A C 1
ATOM 1448 O O . GLN A 1 182 ? 3.861 7.016 14.695 1 97.44 182 GLN A O 1
ATOM 1453 N N . LEU A 1 183 ? 4.242 9.062 13.992 1 97.94 183 LEU A N 1
ATOM 1454 C CA . LEU A 1 183 ? 2.963 9.18 13.305 1 97.94 183 LEU A CA 1
ATOM 1455 C C . LEU A 1 183 ? 3.074 8.695 11.859 1 97.94 183 LEU A C 1
ATOM 1457 O O . LEU A 1 183 ? 2.061 8.492 11.195 1 97.94 183 LEU A O 1
ATOM 1461 N N . GLY A 1 184 ? 4.238 8.523 11.391 1 97.94 184 GLY A N 1
ATOM 1462 C CA . GLY A 1 184 ? 4.496 8.086 10.031 1 97.94 184 GLY A CA 1
ATOM 1463 C C . GLY A 1 184 ? 5.848 8.523 9.5 1 97.94 184 GLY A C 1
ATOM 1464 O O . GLY A 1 184 ? 6.805 8.656 10.273 1 97.94 184 GLY A O 1
ATOM 1465 N N . LYS A 1 185 ? 5.945 8.648 8.219 1 97.69 185 LYS A N 1
ATOM 1466 C CA . LYS A 1 185 ? 7.172 9.133 7.582 1 97.69 185 LYS A CA 1
ATOM 1467 C C . LYS A 1 185 ? 7.152 10.648 7.438 1 97.69 185 LYS A C 1
ATOM 1469 O O . LYS A 1 185 ? 6.305 11.203 6.734 1 97.69 185 LYS A O 1
ATOM 1474 N N . SER A 1 186 ? 8.062 11.281 8.156 1 97.25 186 SER A N 1
ATOM 1475 C CA . SER A 1 186 ? 8.203 12.734 8.062 1 97.25 186 SER A CA 1
ATOM 1476 C C . SER A 1 186 ? 9.344 13.125 7.133 1 97.25 186 SER A C 1
ATOM 1478 O O . SER A 1 186 ? 10.453 12.594 7.254 1 97.25 186 SER A O 1
ATOM 1480 N N . ILE A 1 187 ? 9.047 13.992 6.219 1 96.19 187 ILE A N 1
ATOM 1481 C CA . ILE A 1 187 ? 10.047 14.398 5.238 1 96.19 187 ILE A CA 1
ATOM 1482 C C . ILE A 1 187 ? 10.266 15.906 5.32 1 96.19 187 ILE A C 1
ATOM 1484 O O . ILE A 1 187 ? 9.32 16.688 5.199 1 96.19 187 ILE A O 1
ATOM 1488 N N . LYS A 1 188 ? 11.516 16.297 5.535 1 94.5 188 LYS A N 1
ATOM 1489 C CA . LYS A 1 188 ? 11.867 17.719 5.547 1 94.5 188 LYS A CA 1
ATOM 1490 C C . LYS A 1 188 ? 11.891 18.281 4.129 1 94.5 188 LYS A C 1
ATOM 1492 O O . LYS A 1 188 ? 12.477 17.688 3.225 1 94.5 188 LYS A O 1
ATOM 1497 N N . LEU A 1 189 ? 11.281 19.375 3.955 1 95.94 189 LEU A N 1
ATOM 1498 C CA . LEU A 1 189 ? 11.188 20.016 2.645 1 95.94 189 LEU A CA 1
ATOM 1499 C C . LEU A 1 189 ? 12.164 21.188 2.537 1 95.94 189 LEU A C 1
ATOM 1501 O O . LEU A 1 189 ? 12.492 21.812 3.543 1 95.94 189 LEU A O 1
ATOM 1505 N N . ASP A 1 190 ? 12.578 21.484 1.292 1 92.31 190 ASP A N 1
ATOM 1506 C CA . ASP A 1 190 ? 13.578 22.516 1.039 1 92.31 190 ASP A CA 1
ATOM 1507 C C . ASP A 1 190 ? 12.961 23.906 1.074 1 92.31 190 ASP A C 1
ATOM 1509 O O . ASP A 1 190 ? 13.625 24.875 1.416 1 92.31 190 ASP A O 1
ATOM 1513 N N . ASN A 1 191 ? 11.789 24.016 0.67 1 94.44 191 ASN A N 1
ATOM 1514 C CA . ASN A 1 191 ? 11.078 25.297 0.674 1 94.44 191 ASN A CA 1
ATOM 1515 C C . ASN A 1 191 ? 9.594 25.109 1.001 1 94.44 191 ASN A C 1
ATOM 1517 O O . ASN A 1 191 ? 9.055 24 0.855 1 94.44 191 ASN A O 1
ATOM 1521 N N . GLU A 1 192 ? 9.016 26.156 1.427 1 95.25 192 GLU A N 1
ATOM 1522 C CA . GLU A 1 192 ? 7.637 26.109 1.912 1 95.25 192 GLU A CA 1
ATOM 1523 C C . GLU A 1 192 ? 6.664 25.797 0.778 1 95.25 192 GLU A C 1
ATOM 1525 O O . GLU A 1 192 ? 5.613 25.188 1.003 1 95.25 192 GLU A O 1
ATOM 1530 N N . GLU A 1 193 ? 6.996 26.203 -0.461 1 95.25 193 GLU A N 1
ATOM 1531 C CA . GLU A 1 193 ? 6.125 26.016 -1.615 1 95.25 193 GLU A CA 1
ATOM 1532 C C . GLU A 1 193 ? 5.883 24.531 -1.881 1 95.25 193 GLU A C 1
ATOM 1534 O O . GLU A 1 193 ? 4.84 24.141 -2.416 1 95.25 193 GLU A O 1
ATOM 1539 N N . GLN A 1 194 ? 6.805 23.688 -1.503 1 97.25 194 GLN A N 1
ATOM 1540 C CA . GLN A 1 194 ? 6.688 22.25 -1.709 1 97.25 194 GLN A CA 1
ATOM 1541 C C . GLN A 1 194 ? 5.531 21.672 -0.896 1 97.25 194 GLN A C 1
ATOM 1543 O O . GLN A 1 194 ? 5.059 20.578 -1.179 1 97.25 194 GLN A O 1
ATOM 1548 N N . LEU A 1 195 ? 5.094 22.422 0.077 1 97.62 195 LEU A N 1
ATOM 1549 C CA . LEU A 1 195 ? 3.969 21.938 0.872 1 97.62 195 LEU A CA 1
ATOM 1550 C C . LEU A 1 195 ? 2.699 21.875 0.03 1 97.62 195 LEU A C 1
ATOM 1552 O O . LEU A 1 195 ? 1.844 21.016 0.258 1 97.62 195 LEU A O 1
ATOM 1556 N N . HIS A 1 196 ? 2.604 22.781 -0.984 1 97.62 196 HIS A N 1
ATOM 1557 C CA . HIS A 1 196 ? 1.482 22.672 -1.912 1 97.62 196 HIS A CA 1
ATOM 1558 C C . HIS A 1 196 ? 1.522 21.359 -2.678 1 97.62 196 HIS A C 1
ATOM 1560 O O . HIS A 1 196 ? 0.485 20.719 -2.885 1 97.62 196 HIS A O 1
ATOM 1566 N N . SER A 1 197 ? 2.713 21 -3.086 1 98.19 197 SER A N 1
ATOM 1567 C CA . SER A 1 197 ? 2.91 19.766 -3.824 1 98.19 197 SER A CA 1
ATOM 1568 C C . SER A 1 197 ? 2.621 18.547 -2.947 1 98.19 197 SER A C 1
ATOM 1570 O O . SER A 1 197 ? 2.006 17.578 -3.4 1 98.19 197 SER A O 1
ATOM 1572 N N . VAL A 1 198 ? 3.031 18.594 -1.656 1 98.44 198 VAL A N 1
ATOM 1573 C CA . VAL A 1 198 ? 2.781 17.516 -0.705 1 98.44 198 VAL A CA 1
ATOM 1574 C C . VAL A 1 198 ? 1.276 17.344 -0.505 1 98.44 198 VAL A C 1
ATOM 1576 O O . VAL A 1 198 ? 0.785 16.219 -0.403 1 98.44 198 VAL A O 1
ATOM 1579 N N . ILE A 1 199 ? 0.632 18.453 -0.489 1 97.44 199 ILE A N 1
ATOM 1580 C CA . ILE A 1 199 ? -0.821 18.406 -0.373 1 97.44 199 ILE A CA 1
ATOM 1581 C C . ILE A 1 199 ? -1.404 17.609 -1.545 1 97.44 199 ILE A C 1
ATOM 1583 O O . ILE A 1 199 ? -2.252 16.734 -1.354 1 97.44 199 ILE A O 1
ATOM 1587 N N . GLY A 1 200 ? -0.932 17.828 -2.701 1 97.81 200 GLY A N 1
ATOM 1588 C CA . GLY A 1 200 ? -1.428 17.156 -3.891 1 97.81 200 GLY A CA 1
ATOM 1589 C C . GLY A 1 200 ? -1.137 15.664 -3.896 1 97.81 200 GLY A C 1
ATOM 1590 O O . GLY A 1 200 ? -2.002 14.859 -4.246 1 97.81 200 GLY A O 1
ATOM 1591 N N . VAL A 1 201 ? 0.028 15.281 -3.436 1 98.19 201 VAL A N 1
ATOM 1592 C CA . VAL A 1 201 ? 0.529 13.922 -3.629 1 98.19 201 VAL A CA 1
ATOM 1593 C C . VAL A 1 201 ? 0.154 13.055 -2.428 1 98.19 201 VAL A C 1
ATOM 1595 O O . VAL A 1 201 ? -0.123 11.867 -2.578 1 98.19 201 VAL A O 1
ATOM 1598 N N . ALA A 1 202 ? 0.126 13.641 -1.245 1 98.31 202 ALA A N 1
ATOM 1599 C CA . ALA A 1 202 ? -0.029 12.844 -0.031 1 98.31 202 ALA A CA 1
ATOM 1600 C C . ALA A 1 202 ? -1.26 13.281 0.759 1 98.31 202 ALA A C 1
ATOM 1602 O O . ALA A 1 202 ? -2.074 12.445 1.162 1 98.31 202 ALA A O 1
ATOM 1603 N N . GLY A 1 203 ? -1.381 14.578 0.915 1 97.31 203 GLY A N 1
ATOM 1604 C CA . GLY A 1 203 ? -2.543 15.078 1.638 1 97.31 203 GLY A CA 1
ATOM 1605 C C . GLY A 1 203 ? -3.857 14.688 0.986 1 97.31 203 GLY A C 1
ATOM 1606 O O . GLY A 1 203 ? -4.559 13.797 1.472 1 97.31 203 GLY A O 1
ATOM 1607 N N . SER A 1 204 ? -4.062 15.336 -0.187 1 97.62 204 SER A N 1
ATOM 1608 C CA . SER A 1 204 ? -5.234 15 -0.989 1 97.62 204 SER A CA 1
ATOM 1609 C C . SER A 1 204 ? -5.055 13.656 -1.689 1 97.62 204 SER A C 1
ATOM 1611 O O . SER A 1 204 ? -6.031 12.945 -1.934 1 97.62 204 SER A O 1
ATOM 1613 N N . GLY A 1 205 ? -3.803 13.359 -1.928 1 98.5 205 GLY A N 1
ATOM 1614 C CA . GLY A 1 205 ? -3.467 12.141 -2.641 1 98.5 205 GLY A CA 1
ATOM 1615 C C . GLY A 1 205 ? -4.027 10.891 -1.986 1 98.5 205 GLY A C 1
ATOM 1616 O O . GLY A 1 205 ? -4.363 9.922 -2.67 1 98.5 205 GLY A O 1
ATOM 1617 N N . ILE A 1 206 ? -4.133 10.883 -0.705 1 98.62 206 ILE A N 1
ATOM 1618 C CA . ILE A 1 206 ? -4.633 9.711 -0.006 1 98.62 206 ILE A CA 1
ATOM 1619 C C . ILE A 1 206 ? -6.074 9.43 -0.426 1 98.62 206 ILE A C 1
ATOM 1621 O O . ILE A 1 206 ? -6.496 8.273 -0.51 1 98.62 206 ILE A O 1
ATOM 1625 N N . ALA A 1 207 ? -6.812 10.461 -0.699 1 98.44 207 ALA A N 1
ATOM 1626 C CA . ALA A 1 207 ? -8.188 10.305 -1.17 1 98.44 207 ALA A CA 1
ATOM 1627 C C . ALA A 1 207 ? -8.219 9.664 -2.557 1 98.44 207 ALA A C 1
ATOM 1629 O O . ALA A 1 207 ? -9.117 8.875 -2.861 1 98.44 207 ALA A O 1
ATOM 1630 N N . PHE A 1 208 ? -7.277 10.031 -3.43 1 98.81 208 PHE A N 1
ATOM 1631 C CA . PHE A 1 208 ? -7.188 9.438 -4.758 1 98.81 208 PHE A CA 1
ATOM 1632 C C . PHE A 1 208 ? -6.91 7.941 -4.664 1 98.81 208 PHE A C 1
ATOM 1634 O O . PHE A 1 208 ? -7.543 7.145 -5.359 1 98.81 208 PHE A O 1
ATOM 1641 N N . ILE A 1 209 ? -6.004 7.621 -3.77 1 98.88 209 ILE A N 1
ATOM 1642 C CA . ILE A 1 209 ? -5.605 6.23 -3.586 1 98.88 209 ILE A CA 1
ATOM 1643 C C . ILE A 1 209 ? -6.773 5.43 -3.014 1 98.88 209 ILE A C 1
ATOM 1645 O O . ILE A 1 209 ? -7.043 4.309 -3.455 1 98.88 209 ILE A O 1
ATOM 1649 N N . LEU A 1 210 ? -7.488 6.008 -2.049 1 98.81 210 LEU A N 1
ATOM 1650 C CA . LEU A 1 210 ? -8.672 5.352 -1.505 1 98.81 210 LEU A CA 1
ATOM 1651 C C . LEU A 1 210 ? -9.711 5.109 -2.596 1 98.81 210 LEU A C 1
ATOM 1653 O O . LEU A 1 210 ? -10.375 4.066 -2.607 1 98.81 210 LEU A O 1
ATOM 1657 N N . THR A 1 211 ? -9.875 6.027 -3.512 1 98.69 211 THR A N 1
ATOM 1658 C CA . THR A 1 211 ? -10.773 5.867 -4.648 1 98.69 211 THR A CA 1
ATOM 1659 C C . THR A 1 211 ? -10.312 4.723 -5.547 1 98.69 211 THR A C 1
ATOM 1661 O O . THR A 1 211 ? -11.133 3.926 -6.012 1 98.69 211 THR A O 1
ATOM 1664 N N . MET A 1 212 ? -9.039 4.664 -5.801 1 98.81 212 MET A N 1
ATOM 1665 C CA . MET A 1 212 ? -8.469 3.594 -6.609 1 98.81 212 MET A CA 1
ATOM 1666 C C . MET A 1 212 ? -8.711 2.234 -5.965 1 98.81 212 MET A C 1
ATOM 1668 O O . MET A 1 212 ? -9.062 1.271 -6.648 1 98.81 212 MET A O 1
ATOM 1672 N N . ILE A 1 213 ? -8.5 2.148 -4.613 1 98.81 213 ILE A N 1
ATOM 1673 C CA . ILE A 1 213 ? -8.727 0.912 -3.875 1 98.81 213 ILE A CA 1
ATOM 1674 C C . ILE A 1 213 ? -10.188 0.492 -4.02 1 98.81 213 ILE A C 1
ATOM 1676 O O . ILE A 1 213 ? -10.484 -0.675 -4.293 1 98.81 213 ILE A O 1
ATOM 1680 N N . GLN A 1 214 ? -11.086 1.478 -3.875 1 98.69 214 GLN A N 1
ATOM 1681 C CA . GLN A 1 214 ? -12.508 1.194 -4.055 1 98.69 214 GLN A CA 1
ATOM 1682 C C . GLN A 1 214 ? -12.789 0.634 -5.445 1 98.69 214 GLN A C 1
ATOM 1684 O O . GLN A 1 214 ? -13.539 -0.334 -5.59 1 98.69 214 GLN A O 1
ATOM 1689 N N . GLY A 1 215 ? -12.219 1.242 -6.457 1 98.62 215 GLY A N 1
ATOM 1690 C CA . GLY A 1 215 ? -12.391 0.761 -7.816 1 98.62 215 GLY A CA 1
ATOM 1691 C C . GLY A 1 215 ? -11.945 -0.677 -8.008 1 98.62 215 GLY A C 1
ATOM 1692 O O . GLY A 1 215 ? -12.633 -1.464 -8.664 1 98.62 215 GLY A O 1
ATOM 1693 N N . MET A 1 216 ? -10.828 -1.038 -7.457 1 98.81 216 MET A N 1
ATOM 1694 C CA . MET A 1 216 ? -10.312 -2.398 -7.562 1 98.81 216 MET A CA 1
ATOM 1695 C C . MET A 1 216 ? -11.219 -3.383 -6.828 1 98.81 216 MET A C 1
ATOM 1697 O O . MET A 1 216 ? -11.453 -4.492 -7.309 1 98.81 216 MET A O 1
ATOM 1701 N N . ILE A 1 217 ? -11.68 -2.984 -5.613 1 98.75 217 ILE A N 1
ATOM 1702 C CA . ILE A 1 217 ? -12.586 -3.834 -4.852 1 98.75 217 ILE A CA 1
ATOM 1703 C C . ILE A 1 217 ? -13.867 -4.066 -5.656 1 98.75 217 ILE A C 1
ATOM 1705 O O . ILE A 1 217 ? -14.328 -5.203 -5.789 1 98.75 217 ILE A O 1
ATOM 1709 N N . ASP A 1 218 ? -14.422 -2.979 -6.199 1 98.75 218 ASP A N 1
ATOM 1710 C CA . ASP A 1 218 ? -15.609 -3.094 -7.043 1 98.75 218 ASP A CA 1
ATOM 1711 C C . ASP A 1 218 ? -15.336 -3.994 -8.25 1 98.75 218 ASP A C 1
ATOM 1713 O O . ASP A 1 218 ? -16.219 -4.75 -8.672 1 98.75 218 ASP A O 1
ATOM 1717 N N . GLY A 1 219 ? -14.18 -3.879 -8.797 1 98.81 219 GLY A N 1
ATOM 1718 C CA . GLY A 1 219 ? -13.789 -4.777 -9.875 1 98.81 219 GLY A CA 1
ATOM 1719 C C . GLY A 1 219 ? -13.82 -6.238 -9.469 1 98.81 219 GLY A C 1
ATOM 1720 O O . GLY A 1 219 ? -14.297 -7.086 -10.227 1 98.81 219 GLY A O 1
ATOM 1721 N N . GLY A 1 220 ? -13.266 -6.543 -8.281 1 98.62 220 GLY A N 1
ATOM 1722 C CA . GLY A 1 220 ? -13.336 -7.898 -7.762 1 98.62 220 GLY A CA 1
ATOM 1723 C C . GLY A 1 220 ? -14.758 -8.414 -7.625 1 98.62 220 GLY A C 1
ATOM 1724 O O . GLY A 1 220 ? -15.055 -9.539 -8.016 1 98.62 220 GLY A O 1
ATOM 1725 N N . VAL A 1 221 ? -15.625 -7.582 -7.105 1 98.5 221 VAL A N 1
ATOM 1726 C CA . VAL A 1 221 ? -17.031 -7.941 -6.957 1 98.5 221 VAL A CA 1
ATOM 1727 C C . VAL A 1 221 ? -17.656 -8.164 -8.328 1 98.5 221 VAL A C 1
ATOM 1729 O O . VAL A 1 221 ? -18.406 -9.125 -8.531 1 98.5 221 VAL A O 1
ATOM 1732 N N . ALA A 1 222 ? -17.344 -7.32 -9.258 1 98.56 222 ALA A N 1
ATOM 1733 C CA . ALA A 1 222 ? -17.891 -7.387 -10.609 1 98.56 222 ALA A CA 1
ATOM 1734 C C . ALA A 1 222 ? -17.547 -8.711 -11.281 1 98.56 222 ALA A C 1
ATOM 1736 O O . ALA A 1 222 ? -18.297 -9.203 -12.125 1 98.56 222 ALA A O 1
ATOM 1737 N N . VAL A 1 223 ? -16.469 -9.297 -10.891 1 98.12 223 VAL A N 1
ATOM 1738 C CA . VAL A 1 223 ? -16.047 -10.531 -11.547 1 98.12 223 VAL A CA 1
ATOM 1739 C C . VAL A 1 223 ? -16.359 -11.727 -10.656 1 98.12 223 VAL A C 1
ATOM 1741 O O . VAL A 1 223 ? -15.844 -12.828 -10.859 1 98.12 223 VAL A O 1
ATOM 1744 N N . GLY A 1 224 ? -17.062 -11.547 -9.562 1 97.38 224 GLY A N 1
ATOM 1745 C CA . GLY A 1 224 ? -17.719 -12.672 -8.898 1 97.38 224 GLY A CA 1
ATOM 1746 C C . GLY A 1 224 ? -17.172 -12.938 -7.512 1 97.38 224 GLY A C 1
ATOM 1747 O O . GLY A 1 224 ? -17.594 -13.883 -6.844 1 97.38 224 GLY A O 1
ATOM 1748 N N . LEU A 1 225 ? -16.281 -12.188 -6.988 1 98.06 225 LEU A N 1
ATOM 1749 C CA . LEU A 1 225 ? -15.781 -12.367 -5.629 1 98.06 225 LEU A CA 1
ATOM 1750 C C . LEU A 1 225 ? -16.672 -11.648 -4.621 1 98.06 225 LEU A C 1
ATOM 1752 O O . LEU A 1 225 ? -17.297 -10.633 -4.949 1 98.06 225 LEU A O 1
ATOM 1756 N N . SER A 1 226 ? -16.734 -12.211 -3.453 1 97.88 226 SER A N 1
ATOM 1757 C CA . SER A 1 226 ? -17.375 -11.461 -2.383 1 97.88 226 SER A CA 1
ATOM 1758 C C . SER A 1 226 ? -16.625 -10.164 -2.092 1 97.88 226 SER A C 1
ATOM 1760 O O . SER A 1 226 ? -15.422 -10.055 -2.369 1 97.88 226 SER A O 1
ATOM 1762 N N . ARG A 1 227 ? -17.344 -9.203 -1.561 1 97.56 227 ARG A N 1
ATOM 1763 C CA . ARG A 1 227 ? -16.719 -7.922 -1.247 1 97.56 227 ARG A CA 1
ATOM 1764 C C . ARG A 1 227 ? -15.594 -8.086 -0.241 1 97.56 227 ARG A C 1
ATOM 1766 O O . ARG A 1 227 ? -14.531 -7.469 -0.378 1 97.56 227 ARG A O 1
ATOM 1773 N N . ASN A 1 228 ? -15.766 -8.914 0.762 1 97.19 228 ASN A N 1
ATOM 1774 C CA . ASN A 1 228 ? -14.734 -9.156 1.77 1 97.19 228 ASN A CA 1
ATOM 1775 C C . ASN A 1 228 ? -13.484 -9.781 1.159 1 97.19 228 ASN A C 1
ATOM 1777 O O . ASN A 1 228 ? -12.367 -9.367 1.453 1 97.19 228 ASN A O 1
ATOM 1781 N N . LEU A 1 229 ? -13.68 -10.805 0.311 1 97.56 229 LEU A N 1
ATOM 1782 C CA . LEU A 1 229 ? -12.547 -11.445 -0.354 1 97.56 229 LEU A CA 1
ATOM 1783 C C . LEU A 1 229 ? -11.836 -10.461 -1.278 1 97.56 229 LEU A C 1
ATOM 1785 O O . LEU A 1 229 ? -10.602 -10.391 -1.286 1 97.56 229 LEU A O 1
ATOM 1789 N N . SER A 1 230 ? -12.641 -9.695 -2.023 1 98.31 230 SER A N 1
ATOM 1790 C CA . SER A 1 230 ? -12.07 -8.68 -2.9 1 98.31 230 SER A CA 1
ATOM 1791 C C . SER A 1 230 ? -11.219 -7.688 -2.115 1 98.31 230 SER A C 1
ATOM 1793 O O . SER A 1 230 ? -10.102 -7.363 -2.523 1 98.31 230 SER A O 1
ATOM 1795 N N . ARG A 1 231 ? -11.766 -7.238 -1.003 1 98.19 231 ARG A N 1
ATOM 1796 C CA . ARG A 1 231 ? -11.07 -6.277 -0.156 1 98.19 231 ARG A CA 1
ATOM 1797 C C . ARG A 1 231 ? -9.727 -6.832 0.306 1 98.19 231 ARG A C 1
ATOM 1799 O O . ARG A 1 231 ? -8.695 -6.16 0.186 1 98.19 231 ARG A O 1
ATOM 1806 N N . ASP A 1 232 ? -9.703 -8.047 0.766 1 97.75 232 ASP A N 1
ATOM 1807 C CA . ASP A 1 232 ? -8.477 -8.664 1.282 1 97.75 232 ASP A CA 1
ATOM 1808 C C . ASP A 1 232 ? -7.426 -8.797 0.184 1 97.75 232 ASP A C 1
ATOM 1810 O O . ASP A 1 232 ? -6.262 -8.461 0.392 1 97.75 232 ASP A O 1
ATOM 1814 N N . LEU A 1 233 ? -7.859 -9.25 -0.958 1 98.5 233 LEU A N 1
ATOM 1815 C CA . LEU A 1 233 ? -6.949 -9.422 -2.086 1 98.5 233 LEU A CA 1
ATOM 1816 C C . LEU A 1 233 ? -6.379 -8.086 -2.537 1 98.5 233 LEU A C 1
ATOM 1818 O O . LEU A 1 233 ? -5.172 -7.957 -2.744 1 98.5 233 LEU A O 1
ATOM 1822 N N . VAL A 1 234 ? -7.246 -7.094 -2.613 1 98.75 234 VAL A N 1
ATOM 1823 C CA . VAL A 1 234 ? -6.879 -5.785 -3.137 1 98.75 234 VAL A CA 1
ATOM 1824 C C . VAL A 1 234 ? -5.902 -5.102 -2.18 1 98.75 234 VAL A C 1
ATOM 1826 O O . VAL A 1 234 ? -4.855 -4.605 -2.602 1 98.75 234 VAL A O 1
ATOM 1829 N N . LEU A 1 235 ? -6.223 -5.082 -0.883 1 98.69 235 LEU A N 1
ATOM 1830 C CA . LEU A 1 235 ? -5.383 -4.387 0.09 1 98.69 235 LEU A CA 1
ATOM 1831 C C . LEU A 1 235 ? -3.982 -4.984 0.122 1 98.69 235 LEU A C 1
ATOM 1833 O O . LEU A 1 235 ? -2.99 -4.254 0.086 1 98.69 235 LEU A O 1
ATOM 1837 N N . GLN A 1 236 ? -3.898 -6.305 0.112 1 98.62 236 GLN A N 1
ATOM 1838 C CA . GLN A 1 236 ? -2.596 -6.961 0.111 1 98.62 236 GLN A CA 1
ATOM 1839 C C . GLN A 1 236 ? -1.823 -6.652 -1.169 1 98.62 236 GLN A C 1
ATOM 1841 O O . GLN A 1 236 ? -0.604 -6.477 -1.138 1 98.62 236 GLN A O 1
ATOM 1846 N N . THR A 1 237 ? -2.537 -6.621 -2.264 1 98.81 237 THR A N 1
ATOM 1847 C CA . THR A 1 237 ? -1.892 -6.336 -3.539 1 98.81 237 THR A CA 1
ATOM 1848 C C . THR A 1 237 ? -1.364 -4.906 -3.572 1 98.81 237 THR A C 1
ATOM 1850 O O . THR A 1 237 ? -0.279 -4.648 -4.098 1 98.81 237 THR A O 1
ATOM 1853 N N . PHE A 1 238 ? -2.117 -3.91 -3.035 1 98.88 238 PHE A N 1
ATOM 1854 C CA . PHE A 1 238 ? -1.66 -2.529 -2.943 1 98.88 238 PHE A CA 1
ATOM 1855 C C . PHE A 1 238 ? -0.385 -2.436 -2.113 1 98.88 238 PHE A C 1
ATOM 1857 O O . PHE A 1 238 ? 0.589 -1.808 -2.531 1 98.88 238 PHE A O 1
ATOM 1864 N N . ILE A 1 239 ? -0.401 -3.018 -0.947 1 98.62 239 ILE A N 1
ATOM 1865 C CA . ILE A 1 239 ? 0.749 -2.996 -0.05 1 98.62 239 ILE A CA 1
ATOM 1866 C C . ILE A 1 239 ? 1.944 -3.664 -0.727 1 98.62 239 ILE A C 1
ATOM 1868 O O . ILE A 1 239 ? 3.049 -3.117 -0.732 1 98.62 239 ILE A O 1
ATOM 1872 N N . GLY A 1 240 ? 1.715 -4.824 -1.328 1 98.56 240 GLY A N 1
ATOM 1873 C CA . GLY A 1 240 ? 2.781 -5.543 -2.004 1 98.56 240 GLY A CA 1
ATOM 1874 C C . GLY A 1 240 ? 3.406 -4.758 -3.141 1 98.56 240 GLY A C 1
ATOM 1875 O O . GLY A 1 240 ? 4.629 -4.73 -3.285 1 98.56 240 GLY A O 1
ATOM 1876 N N . ALA A 1 241 ? 2.586 -4.102 -3.975 1 98.69 241 ALA A N 1
ATOM 1877 C CA . ALA A 1 241 ? 3.08 -3.314 -5.102 1 98.69 241 ALA A CA 1
ATOM 1878 C C . ALA A 1 241 ? 3.971 -2.172 -4.621 1 98.69 241 ALA A C 1
ATOM 1880 O O . ALA A 1 241 ? 5.059 -1.96 -5.156 1 98.69 241 ALA A O 1
ATOM 1881 N N . ALA A 1 242 ? 3.479 -1.465 -3.619 1 98.69 242 ALA A N 1
ATOM 1882 C CA . ALA A 1 242 ? 4.254 -0.35 -3.08 1 98.69 242 ALA A CA 1
ATOM 1883 C C . ALA A 1 242 ? 5.574 -0.836 -2.486 1 98.69 242 ALA A C 1
ATOM 1885 O O . ALA A 1 242 ? 6.625 -0.24 -2.725 1 98.69 242 ALA A O 1
ATOM 1886 N N . LYS A 1 243 ? 5.527 -1.911 -1.747 1 98.31 243 LYS A N 1
ATOM 1887 C CA . LYS A 1 243 ? 6.719 -2.438 -1.087 1 98.31 243 LYS A CA 1
ATOM 1888 C C . LYS A 1 243 ? 7.715 -2.982 -2.105 1 98.31 243 LYS A C 1
ATOM 1890 O O . LYS A 1 243 ? 8.93 -2.9 -1.898 1 98.31 243 LYS A O 1
ATOM 1895 N N . MET A 1 244 ? 7.223 -3.539 -3.219 1 97.88 244 MET A N 1
ATOM 1896 C CA . MET A 1 244 ? 8.117 -3.998 -4.273 1 97.88 244 MET A CA 1
ATOM 1897 C C . MET A 1 244 ? 9.016 -2.861 -4.762 1 97.88 244 MET A C 1
ATOM 1899 O O . MET A 1 244 ? 10.227 -3.033 -4.891 1 97.88 244 MET A O 1
ATOM 1903 N N . ILE A 1 245 ? 8.375 -1.734 -5.012 1 98.38 245 ILE A N 1
ATOM 1904 C CA . ILE A 1 245 ? 9.125 -0.577 -5.492 1 98.38 245 ILE A CA 1
ATOM 1905 C C . ILE A 1 245 ? 10.102 -0.112 -4.414 1 98.38 245 ILE A C 1
ATOM 1907 O O . ILE A 1 245 ? 11.273 0.166 -4.707 1 98.38 245 ILE A O 1
ATOM 1911 N N . GLU A 1 246 ? 9.641 -0.056 -3.184 1 97.38 246 GLU A N 1
ATOM 1912 C CA . GLU A 1 246 ? 10.461 0.402 -2.066 1 97.38 246 GLU A CA 1
ATOM 1913 C C . GLU A 1 246 ? 11.688 -0.482 -1.888 1 97.38 246 GLU A C 1
ATOM 1915 O O . GLU A 1 246 ? 12.797 0.02 -1.693 1 97.38 246 GLU A O 1
ATOM 1920 N N . LYS A 1 247 ? 11.555 -1.81 -2.006 1 96.38 247 LYS A N 1
ATOM 1921 C CA . LYS A 1 247 ? 12.609 -2.76 -1.687 1 96.38 247 LYS A CA 1
ATOM 1922 C C . LYS A 1 247 ? 13.555 -2.949 -2.871 1 96.38 247 LYS A C 1
ATOM 1924 O O . LYS A 1 247 ? 14.766 -3.119 -2.689 1 96.38 247 LYS A O 1
ATOM 1929 N N . THR A 1 248 ? 13.008 -2.949 -4.043 1 94.88 248 THR A N 1
ATOM 1930 C CA . THR A 1 248 ? 13.82 -3.279 -5.207 1 94.88 248 THR A CA 1
ATOM 1931 C C . THR A 1 248 ? 14.414 -2.018 -5.824 1 94.88 248 THR A C 1
ATOM 1933 O O . THR A 1 248 ? 15.414 -2.086 -6.543 1 94.88 248 THR A O 1
ATOM 1936 N N . GLY A 1 249 ? 13.734 -0.871 -5.602 1 96.19 249 GLY A N 1
ATOM 1937 C CA . GLY A 1 249 ? 14.141 0.361 -6.254 1 96.19 249 GLY A CA 1
ATOM 1938 C C . GLY A 1 249 ? 13.828 0.382 -7.738 1 96.19 249 GLY A C 1
ATOM 1939 O O . GLY A 1 249 ? 14.195 1.324 -8.445 1 96.19 249 GLY A O 1
ATOM 1940 N N . THR A 1 250 ? 13.172 -0.683 -8.203 1 95.94 250 THR A N 1
ATOM 1941 C CA . THR A 1 250 ? 12.875 -0.812 -9.617 1 95.94 250 THR A CA 1
ATOM 1942 C C . THR A 1 250 ? 11.742 0.135 -10.023 1 95.94 250 THR A C 1
ATOM 1944 O O . THR A 1 250 ? 10.805 0.354 -9.25 1 95.94 250 THR A O 1
ATOM 1947 N N . ASN A 1 251 ? 11.812 0.689 -11.188 1 97.19 251 ASN A N 1
ATOM 1948 C CA . ASN A 1 251 ? 10.773 1.551 -11.75 1 97.19 251 ASN A CA 1
ATOM 1949 C C . ASN A 1 251 ? 9.43 0.832 -11.844 1 97.19 251 ASN A C 1
ATOM 1951 O O . ASN A 1 251 ? 9.375 -0.336 -12.227 1 97.19 251 ASN A O 1
ATOM 1955 N N . PRO A 1 252 ? 8.352 1.543 -11.461 1 98.06 252 PRO A N 1
ATOM 1956 C CA . PRO A 1 252 ? 7.031 0.908 -11.492 1 98.06 252 PRO A CA 1
ATOM 1957 C C . PRO A 1 252 ? 6.672 0.352 -12.867 1 98.06 252 PRO A C 1
ATOM 1959 O O . PRO A 1 252 ? 6.09 -0.731 -12.969 1 98.06 252 PRO A O 1
ATOM 1962 N N . ILE A 1 253 ? 6.992 1.037 -13.906 1 97.5 253 ILE A N 1
ATOM 1963 C CA . ILE A 1 253 ? 6.629 0.625 -15.258 1 97.5 253 ILE A CA 1
ATOM 1964 C C . ILE A 1 253 ? 7.402 -0.634 -15.641 1 97.5 253 ILE A C 1
ATOM 1966 O O . ILE A 1 253 ? 6.871 -1.52 -16.312 1 97.5 253 ILE A O 1
ATOM 1970 N N . GLN A 1 254 ? 8.641 -0.696 -15.242 1 97.06 254 GLN A N 1
ATOM 1971 C CA . GLN A 1 254 ? 9.406 -1.914 -15.477 1 97.06 254 GLN A CA 1
ATOM 1972 C C . GLN A 1 254 ? 8.789 -3.104 -14.75 1 97.06 254 GLN A C 1
ATOM 1974 O O . GLN A 1 254 ? 8.703 -4.203 -15.305 1 97.06 254 GLN A O 1
ATOM 1979 N N . LEU A 1 255 ? 8.422 -2.928 -13.508 1 97.31 255 LEU A N 1
ATOM 1980 C CA . LEU A 1 255 ? 7.758 -3.986 -12.75 1 97.31 255 LEU A CA 1
ATOM 1981 C C . LEU A 1 255 ? 6.465 -4.414 -13.438 1 97.31 255 LEU A C 1
ATOM 1983 O O . LEU A 1 255 ? 6.152 -5.605 -13.492 1 97.31 255 LEU A O 1
ATOM 1987 N N . ARG A 1 256 ? 5.695 -3.41 -13.914 1 97.31 256 ARG A N 1
ATOM 1988 C CA . ARG A 1 256 ? 4.473 -3.689 -14.664 1 97.31 256 ARG A CA 1
ATOM 1989 C C . ARG A 1 256 ? 4.77 -4.535 -15.898 1 97.31 256 ARG A C 1
ATOM 1991 O O . ARG A 1 256 ? 4.078 -5.523 -16.156 1 97.31 256 ARG A O 1
ATOM 1998 N N . ASP A 1 257 ? 5.816 -4.188 -16.625 1 95.38 257 ASP A N 1
ATOM 1999 C CA . ASP A 1 257 ? 6.184 -4.902 -17.844 1 95.38 257 ASP A CA 1
ATOM 2000 C C . ASP A 1 257 ? 6.57 -6.348 -17.547 1 95.38 257 ASP A C 1
ATOM 2002 O O . ASP A 1 257 ? 6.297 -7.25 -18.328 1 95.38 257 ASP A O 1
ATOM 2006 N N . ASN A 1 258 ? 7.176 -6.531 -16.438 1 92.62 258 ASN A N 1
ATOM 2007 C CA . ASN A 1 258 ? 7.605 -7.867 -16.031 1 92.62 258 ASN A CA 1
ATOM 2008 C C . ASN A 1 258 ? 6.422 -8.812 -15.852 1 92.62 258 ASN A C 1
ATOM 2010 O O . ASN A 1 258 ? 6.566 -10.023 -15.977 1 92.62 258 ASN A O 1
ATOM 2014 N N . VAL A 1 259 ? 5.262 -8.25 -15.602 1 92.75 259 VAL A N 1
ATOM 2015 C CA . VAL A 1 259 ? 4.098 -9.086 -15.336 1 92.75 259 VAL A CA 1
ATOM 2016 C C . VAL A 1 259 ? 3.221 -9.164 -16.578 1 92.75 259 VAL A C 1
ATOM 2018 O O . VAL A 1 259 ? 2.225 -9.898 -16.609 1 92.75 259 VAL A O 1
ATOM 2021 N N . CYS A 1 260 ? 3.578 -8.477 -17.578 1 93.12 260 CYS A N 1
ATOM 2022 C CA . CYS A 1 260 ? 2.828 -8.484 -18.828 1 93.12 260 CYS A CA 1
ATOM 2023 C C . CYS A 1 260 ? 3.432 -9.469 -19.828 1 93.12 260 CYS A C 1
ATOM 2025 O O . CYS A 1 260 ? 4.523 -9.242 -20.344 1 93.12 260 CYS A O 1
ATOM 2027 N N . SER A 1 261 ? 2.768 -10.578 -20.078 1 89.38 261 SER A N 1
ATOM 2028 C CA . SER A 1 261 ? 3.168 -11.516 -21.125 1 89.38 261 SER A CA 1
ATOM 2029 C C . SER A 1 261 ? 2.457 -11.219 -22.438 1 89.38 261 SER A C 1
ATOM 2031 O O . SER A 1 261 ? 1.397 -10.594 -22.453 1 89.38 261 SER A O 1
ATOM 2033 N N . PRO A 1 262 ? 3.07 -11.648 -23.594 1 90.44 262 PRO A N 1
ATOM 2034 C CA . PRO A 1 262 ? 2.412 -11.438 -24.875 1 90.44 262 PRO A CA 1
ATOM 2035 C C . PRO A 1 262 ? 1.019 -12.055 -24.938 1 90.44 262 PRO A C 1
ATOM 2037 O O . PRO A 1 262 ? 0.865 -13.258 -24.719 1 90.44 262 PRO A O 1
ATOM 2040 N N . ALA A 1 263 ? 0.025 -11.25 -25.203 1 90.81 263 ALA A N 1
ATOM 2041 C CA . ALA A 1 263 ? -1.372 -11.648 -25.344 1 90.81 263 ALA A CA 1
ATOM 2042 C C . ALA A 1 263 ? -1.907 -12.25 -24.047 1 90.81 263 ALA A C 1
ATOM 2044 O O . ALA A 1 263 ? -2.791 -13.117 -24.078 1 90.81 263 ALA A O 1
ATOM 2045 N N . GLY A 1 264 ? -1.348 -11.812 -22.969 1 92.81 264 GLY A N 1
ATOM 2046 C CA . GLY A 1 264 ? -1.741 -12.359 -21.688 1 92.81 264 GLY A CA 1
ATOM 2047 C C . GLY A 1 264 ? -2.9 -11.609 -21.047 1 92.81 264 GLY A C 1
ATOM 2048 O O . GLY A 1 264 ? -3.498 -10.734 -21.672 1 92.81 264 GLY A O 1
ATOM 2049 N N . THR A 1 265 ? -3.25 -12.031 -19.781 1 95.31 265 THR A N 1
ATOM 2050 C CA . THR A 1 265 ? -4.367 -11.438 -19.062 1 95.31 265 THR A CA 1
ATOM 2051 C C . THR A 1 265 ? -4.031 -10.016 -18.609 1 95.31 265 THR A C 1
ATOM 2053 O O . THR A 1 265 ? -4.875 -9.125 -18.688 1 95.31 265 THR A O 1
ATOM 2056 N N . THR A 1 266 ? -2.801 -9.75 -18.234 1 96.31 266 THR A N 1
ATOM 2057 C CA . THR A 1 266 ? -2.375 -8.484 -17.656 1 96.31 266 THR A CA 1
ATOM 2058 C C . THR A 1 266 ? -2.412 -7.375 -18.703 1 96.31 266 THR A C 1
ATOM 2060 O O . THR A 1 266 ? -2.951 -6.293 -18.453 1 96.31 266 THR A O 1
ATOM 2063 N N . ILE A 1 267 ? -1.851 -7.664 -19.891 1 97.19 267 ILE A N 1
ATOM 2064 C CA . ILE A 1 267 ? -1.786 -6.645 -20.938 1 97.19 267 ILE A CA 1
ATOM 2065 C C . ILE A 1 267 ? -3.197 -6.301 -21.406 1 97.19 267 ILE A C 1
ATOM 2067 O O . ILE A 1 267 ? -3.473 -5.156 -21.781 1 97.19 267 ILE A O 1
ATOM 2071 N N . ALA A 1 268 ? -4.094 -7.273 -21.375 1 97.56 268 ALA A N 1
ATOM 2072 C CA . ALA A 1 268 ? -5.484 -7.016 -21.75 1 97.56 268 ALA A CA 1
ATOM 2073 C C . ALA A 1 268 ? -6.102 -5.949 -20.859 1 97.56 268 ALA A C 1
ATOM 2075 O O . ALA A 1 268 ? -6.82 -5.066 -21.328 1 97.56 268 ALA A O 1
ATOM 2076 N N . GLY A 1 269 ? -5.855 -6.016 -19.562 1 98.31 269 GLY A N 1
ATOM 2077 C CA . GLY A 1 269 ? -6.344 -5.016 -18.625 1 98.31 269 GLY A CA 1
ATOM 2078 C C . GLY A 1 269 ? -5.617 -3.689 -18.734 1 98.31 269 GLY A C 1
ATOM 2079 O O . GLY A 1 269 ? -6.242 -2.627 -18.672 1 98.31 269 GLY A O 1
ATOM 2080 N N . VAL A 1 270 ? -4.285 -3.715 -18.938 1 98.5 270 VAL A N 1
ATOM 2081 C CA . VAL A 1 270 ? -3.463 -2.514 -19.031 1 98.5 270 VAL A CA 1
ATOM 2082 C C . VAL A 1 270 ? -3.914 -1.679 -20.234 1 98.5 270 VAL A C 1
ATOM 2084 O O . VAL A 1 270 ? -3.912 -0.447 -20.172 1 98.5 270 VAL A O 1
ATOM 2087 N N . GLU A 1 271 ? -4.281 -2.379 -21.297 1 98.31 271 GLU A N 1
ATOM 2088 C CA . GLU A 1 271 ? -4.77 -1.695 -22.484 1 98.31 271 GLU A CA 1
ATOM 2089 C C . GLU A 1 271 ? -5.969 -0.808 -22.156 1 98.31 271 GLU A C 1
ATOM 2091 O O . GLU A 1 271 ? -6.086 0.302 -22.688 1 98.31 271 GLU A O 1
ATOM 2096 N N . ILE A 1 272 ? -6.867 -1.275 -21.312 1 98.44 272 ILE A N 1
ATOM 2097 C CA . ILE A 1 272 ? -8.047 -0.513 -20.906 1 98.44 272 ILE A CA 1
ATOM 2098 C C . ILE A 1 272 ? -7.613 0.75 -20.156 1 98.44 272 ILE A C 1
ATOM 2100 O O . ILE A 1 272 ? -8.156 1.833 -20.391 1 98.44 272 ILE A O 1
ATOM 2104 N N . LEU A 1 273 ? -6.613 0.659 -19.266 1 98.5 273 LEU A N 1
ATOM 2105 C CA . LEU A 1 273 ? -6.098 1.808 -18.516 1 98.5 273 LEU A CA 1
ATOM 2106 C C . LEU A 1 273 ? -5.535 2.857 -19.469 1 98.5 273 LEU A C 1
ATOM 2108 O O . LEU A 1 273 ? -5.785 4.055 -19.297 1 98.5 273 LEU A O 1
ATOM 2112 N N . GLU A 1 274 ? -4.781 2.354 -20.469 1 97.5 274 GLU A N 1
ATOM 2113 C CA . GLU A 1 274 ? -4.156 3.25 -21.438 1 97.5 274 GLU A CA 1
ATOM 2114 C C . GLU A 1 274 ? -5.207 3.93 -22.312 1 97.5 274 GLU A C 1
ATOM 2116 O O . GLU A 1 274 ? -5.117 5.133 -22.578 1 97.5 274 GLU A O 1
ATOM 2121 N N . GLN A 1 275 ? -6.195 3.205 -22.734 1 97.88 275 GLN A N 1
ATOM 2122 C CA . GLN A 1 275 ? -7.254 3.727 -23.594 1 97.88 275 GLN A CA 1
ATOM 2123 C C . GLN A 1 275 ? -8.047 4.824 -22.891 1 97.88 275 GLN A C 1
ATOM 2125 O O . GLN A 1 275 ? -8.547 5.746 -23.547 1 97.88 275 GLN A O 1
ATOM 2130 N N . ASN A 1 276 ? -8.086 4.742 -21.594 1 97.69 276 ASN A N 1
ATOM 2131 C CA . ASN A 1 276 ? -8.906 5.684 -20.828 1 97.69 276 ASN A CA 1
ATOM 2132 C C . ASN A 1 276 ? -8.039 6.719 -20.109 1 97.69 276 ASN A C 1
ATOM 2134 O O . ASN A 1 276 ? -8.508 7.387 -19.188 1 97.69 276 ASN A O 1
ATOM 2138 N N . ALA A 1 277 ? -6.773 6.824 -20.422 1 97.56 277 ALA A N 1
ATOM 2139 C CA . ALA A 1 277 ? -5.836 7.852 -19.984 1 97.56 277 ALA A CA 1
ATOM 2140 C C . ALA A 1 277 ? -5.742 7.895 -18.453 1 97.56 277 ALA A C 1
ATOM 2142 O O . ALA A 1 277 ? -5.844 8.961 -17.844 1 97.56 277 ALA A O 1
ATOM 2143 N N . LEU A 1 278 ? -5.621 6.766 -17.859 1 98.19 278 LEU A N 1
ATOM 2144 C CA . LEU A 1 278 ? -5.582 6.672 -16.406 1 98.19 278 LEU A CA 1
ATOM 2145 C C . LEU A 1 278 ? -4.488 7.566 -15.828 1 98.19 278 LEU A C 1
ATOM 2147 O O . LEU A 1 278 ? -4.738 8.352 -14.914 1 98.19 278 LEU A O 1
ATOM 2151 N N . ASN A 1 279 ? -3.266 7.469 -16.359 1 97.5 279 ASN A N 1
ATOM 2152 C CA . ASN A 1 279 ? -2.129 8.242 -15.883 1 97.5 279 ASN A CA 1
ATOM 2153 C C . ASN A 1 279 ? -2.406 9.742 -15.945 1 97.5 279 ASN A C 1
ATOM 2155 O O . ASN A 1 279 ? -2.18 10.461 -14.969 1 97.5 279 ASN A O 1
ATOM 2159 N N . GLY A 1 280 ? -2.891 10.172 -17.078 1 98.19 280 GLY A N 1
ATOM 2160 C CA . GLY A 1 280 ? -3.221 11.578 -17.234 1 98.19 280 GLY A CA 1
ATOM 2161 C C . GLY A 1 280 ? -4.246 12.062 -16.234 1 98.19 280 GLY A C 1
ATOM 2162 O O . GLY A 1 280 ? -4.133 13.172 -15.703 1 98.19 280 GLY A O 1
ATOM 2163 N N . THR A 1 281 ? -5.25 11.281 -16.031 1 98.62 281 THR A N 1
ATOM 2164 C CA . THR A 1 281 ? -6.305 11.602 -15.07 1 98.62 281 THR A CA 1
ATOM 2165 C C . THR A 1 281 ? -5.727 11.789 -13.672 1 98.62 281 THR A C 1
ATOM 2167 O O . THR A 1 281 ? -6.059 12.75 -12.977 1 98.62 281 THR A O 1
ATOM 2170 N N . ILE A 1 282 ? -4.816 10.898 -13.273 1 98.81 282 ILE A N 1
ATOM 2171 C CA . ILE A 1 282 ? -4.211 10.945 -11.945 1 98.81 282 ILE A CA 1
ATOM 2172 C C . ILE A 1 282 ? -3.334 12.188 -11.82 1 98.81 282 ILE A C 1
ATOM 2174 O O . ILE A 1 282 ? -3.406 12.914 -10.828 1 98.81 282 ILE A O 1
ATOM 2178 N N . ILE A 1 283 ? -2.525 12.469 -12.812 1 98.81 283 ILE A N 1
ATOM 2179 C CA . ILE A 1 283 ? -1.656 13.641 -12.82 1 98.81 283 ILE A CA 1
ATOM 2180 C C . ILE A 1 283 ? -2.496 14.906 -12.664 1 98.81 283 ILE A C 1
ATOM 2182 O O . ILE A 1 283 ? -2.176 15.781 -11.859 1 98.81 283 ILE A O 1
ATOM 2186 N N . GLN A 1 284 ? -3.59 14.977 -13.375 1 98.81 284 GLN A N 1
ATOM 2187 C CA . GLN A 1 284 ? -4.441 16.156 -13.336 1 98.81 284 GLN A CA 1
ATOM 2188 C C . GLN A 1 284 ? -5.07 16.328 -11.953 1 98.81 284 GLN A C 1
ATOM 2190 O O . GLN A 1 284 ? -5.238 17.453 -11.484 1 98.81 284 GLN A O 1
ATOM 2195 N N . ALA A 1 285 ? -5.484 15.242 -11.367 1 98.81 285 ALA A N 1
ATOM 2196 C CA . ALA A 1 285 ? -6.047 15.32 -10.016 1 98.81 285 ALA A CA 1
ATOM 2197 C C . ALA A 1 285 ? -5.039 15.906 -9.031 1 98.81 285 ALA A C 1
ATOM 2199 O O . ALA A 1 285 ? -5.379 16.797 -8.25 1 98.81 285 ALA A O 1
ATOM 2200 N N . VAL A 1 286 ? -3.781 15.438 -9.086 1 98.81 286 VAL A N 1
ATOM 2201 C CA . VAL A 1 286 ? -2.719 15.938 -8.227 1 98.81 286 VAL A CA 1
ATOM 2202 C C . VAL A 1 286 ? -2.504 17.422 -8.484 1 98.81 286 VAL A C 1
ATOM 2204 O O . VAL A 1 286 ? -2.439 18.219 -7.547 1 98.81 286 VAL A O 1
ATOM 2207 N N . LYS A 1 287 ? -2.443 17.812 -9.734 1 98.69 287 LYS A N 1
ATOM 2208 C CA . LYS A 1 287 ? -2.227 19.203 -10.125 1 98.69 287 LYS A CA 1
ATOM 2209 C C . LYS A 1 287 ? -3.336 20.109 -9.594 1 98.69 287 LYS A C 1
ATOM 2211 O O . LYS A 1 287 ? -3.066 21.172 -9.055 1 98.69 287 LYS A O 1
ATOM 2216 N N . LYS A 1 288 ? -4.512 19.641 -9.75 1 98.56 288 LYS A N 1
ATOM 2217 C CA . LYS A 1 288 ? -5.656 20.453 -9.359 1 98.56 288 LYS A CA 1
ATOM 2218 C C . LYS A 1 288 ? -5.668 20.688 -7.848 1 98.56 288 LYS A C 1
ATOM 2220 O O . LYS A 1 288 ? -5.992 21.797 -7.387 1 98.56 288 LYS A O 1
ATOM 2225 N N . SER A 1 289 ? -5.387 19.672 -7.105 1 98.06 289 SER A N 1
ATOM 2226 C CA . SER A 1 289 ? -5.328 19.812 -5.652 1 98.06 289 SER A CA 1
ATOM 2227 C C . SER A 1 289 ? -4.223 20.781 -5.234 1 98.06 289 SER A C 1
ATOM 2229 O O . SER A 1 289 ? -4.43 21.625 -4.359 1 98.06 289 SER A O 1
ATOM 2231 N N . ALA A 1 290 ? -3.039 20.609 -5.82 1 97.81 290 ALA A N 1
ATOM 2232 C CA . ALA A 1 290 ? -1.926 21.5 -5.52 1 97.81 290 ALA A CA 1
ATOM 2233 C C . ALA A 1 290 ? -2.268 22.938 -5.887 1 97.81 290 ALA A C 1
ATOM 2235 O O . ALA A 1 290 ? -1.96 23.875 -5.137 1 97.81 290 ALA A O 1
ATOM 2236 N N . GLU A 1 291 ? -2.869 23.141 -7.023 1 97.56 291 GLU A N 1
ATOM 2237 C CA . GLU A 1 291 ? -3.279 24.469 -7.484 1 97.56 291 GLU A CA 1
ATOM 2238 C C . GLU A 1 291 ? -4.277 25.094 -6.523 1 97.56 291 GLU A C 1
ATOM 2240 O O . GLU A 1 291 ? -4.18 26.281 -6.211 1 97.56 291 GLU A O 1
ATOM 2245 N N . ARG A 1 292 ? -5.23 24.328 -6.117 1 96.5 292 ARG A N 1
ATOM 2246 C CA . ARG A 1 292 ? -6.215 24.828 -5.16 1 96.5 292 ARG A CA 1
ATOM 2247 C C . ARG A 1 292 ? -5.547 25.266 -3.863 1 96.5 292 ARG A C 1
ATOM 2249 O O . ARG A 1 292 ? -5.941 26.266 -3.268 1 96.5 292 ARG A O 1
ATOM 2256 N N . SER A 1 293 ? -4.594 24.5 -3.4 1 95 293 SER A N 1
ATOM 2257 C CA . SER A 1 293 ? -3.832 24.891 -2.215 1 95 293 SER A CA 1
ATOM 2258 C C . SER A 1 293 ? -3.164 26.25 -2.402 1 95 293 SER A C 1
ATOM 2260 O O . SER A 1 293 ? -3.174 27.078 -1.493 1 95 293 SER A O 1
ATOM 2262 N N . LYS A 1 294 ? -2.596 26.484 -3.525 1 95.56 294 LYS A N 1
ATOM 2263 C CA . LYS A 1 294 ? -1.957 27.766 -3.83 1 95.56 294 LYS A CA 1
ATOM 2264 C C . LYS A 1 294 ? -2.975 28.906 -3.832 1 95.56 294 LYS A C 1
ATOM 2266 O O . LYS A 1 294 ? -2.678 30 -3.377 1 95.56 294 LYS A O 1
ATOM 2271 N N . GLU A 1 295 ? -4.129 28.609 -4.355 1 94.38 295 GLU A N 1
ATOM 2272 C CA . GLU A 1 295 ? -5.188 29.609 -4.375 1 94.38 295 GLU A CA 1
ATOM 2273 C C . GLU A 1 295 ? -5.578 30.031 -2.961 1 94.38 295 GLU A C 1
ATOM 2275 O O . GLU A 1 295 ? -5.914 31.188 -2.723 1 94.38 295 GLU A O 1
ATOM 2280 N N . LEU A 1 296 ? -5.586 29.062 -2.07 1 89.44 296 LEU A N 1
ATOM 2281 C CA . LEU A 1 296 ? -5.941 29.344 -0.681 1 89.44 296 LEU A CA 1
ATOM 2282 C C . LEU A 1 296 ? -4.887 30.219 -0.012 1 89.44 296 LEU A C 1
ATOM 2284 O O . LEU A 1 296 ? -5.145 30.812 1.033 1 89.44 296 LEU A O 1
ATOM 2288 N N . SER A 1 297 ? -3.67 30.234 -0.493 1 87.69 297 SER A N 1
ATOM 2289 C CA . SER A 1 297 ? -2.58 31.031 0.074 1 87.69 297 SER A CA 1
ATOM 2290 C C . SER A 1 297 ? -2.695 32.5 -0.321 1 87.69 297 SER A C 1
ATOM 2292 O O . SER A 1 297 ? -2.025 33.344 0.257 1 87.69 297 SER A O 1
ATOM 2294 N N . LYS A 1 298 ? -3.428 32.781 -1.395 1 82.56 298 LYS A N 1
ATOM 2295 C CA . LYS A 1 298 ? -3.602 34.156 -1.851 1 82.56 298 LYS A CA 1
ATOM 2296 C C . LYS A 1 298 ? -4.703 34.844 -1.064 1 82.56 298 LYS A C 1
ATOM 2298 O O . LYS A 1 298 ? -4.551 36 -0.673 1 82.56 298 LYS A O 1
ATOM 2303 N N . MET B 1 1 ? 3.877 -40.625 15.43 1 37.66 1 MET B N 1
ATOM 2304 C CA . MET B 1 1 ? 4.355 -40.406 14.07 1 37.66 1 MET B CA 1
ATOM 2305 C C . MET B 1 1 ? 4.426 -38.938 13.758 1 37.66 1 MET B C 1
ATOM 2307 O O . MET B 1 1 ? 3.459 -38.188 13.977 1 37.66 1 MET B O 1
ATOM 2311 N N . ASN B 1 2 ? 5.336 -38.312 13.766 1 47.56 2 ASN B N 1
ATOM 2312 C CA . ASN B 1 2 ? 5.672 -36.875 13.695 1 47.56 2 ASN B CA 1
ATOM 2313 C C . ASN B 1 2 ? 4.953 -36.188 12.539 1 47.56 2 ASN B C 1
ATOM 2315 O O . ASN B 1 2 ? 5.199 -36.5 11.375 1 47.56 2 ASN B O 1
ATOM 2319 N N . ASP B 1 3 ? 3.75 -35.688 12.602 1 65.44 3 ASP B N 1
ATOM 2320 C CA . ASP B 1 3 ? 2.568 -35.281 11.852 1 65.44 3 ASP B CA 1
ATOM 2321 C C . ASP B 1 3 ? 2.873 -34.062 10.977 1 65.44 3 ASP B C 1
ATOM 2323 O O . ASP B 1 3 ? 1.959 -33.344 10.547 1 65.44 3 ASP B O 1
ATOM 2327 N N . ASN B 1 4 ? 4.211 -33.688 10.859 1 79.62 4 ASN B N 1
ATOM 2328 C CA . ASN B 1 4 ? 4.531 -32.562 9.992 1 79.62 4 ASN B CA 1
ATOM 2329 C C . ASN B 1 4 ? 5.738 -32.875 9.109 1 79.62 4 ASN B C 1
ATOM 2331 O O . ASN B 1 4 ? 6.668 -33.562 9.531 1 79.62 4 ASN B O 1
ATOM 2335 N N . ILE B 1 5 ? 5.703 -32.719 7.852 1 86.81 5 ILE B N 1
ATOM 2336 C CA . ILE B 1 5 ? 6.848 -32.812 6.953 1 86.81 5 ILE B CA 1
ATOM 2337 C C . ILE B 1 5 ? 7.91 -31.797 7.352 1 86.81 5 ILE B C 1
ATOM 2339 O O . ILE B 1 5 ? 7.645 -30.594 7.355 1 86.81 5 ILE B O 1
ATOM 2343 N N . GLU B 1 6 ? 9.031 -32.281 7.719 1 90.38 6 GLU B N 1
ATOM 2344 C CA . GLU B 1 6 ? 10.133 -31.375 8.008 1 90.38 6 GLU B CA 1
ATOM 2345 C C . GLU B 1 6 ? 10.602 -30.656 6.746 1 90.38 6 GLU B C 1
ATOM 2347 O O . GLU B 1 6 ? 10.68 -31.266 5.676 1 90.38 6 GLU B O 1
ATOM 2352 N N . THR B 1 7 ? 11 -29.453 6.844 1 91.62 7 THR B N 1
ATOM 2353 C CA . THR B 1 7 ? 11.406 -28.641 5.711 1 91.62 7 THR B CA 1
ATOM 2354 C C . THR B 1 7 ? 12.656 -29.219 5.047 1 91.62 7 THR B C 1
ATOM 2356 O O . THR B 1 7 ? 12.812 -29.125 3.824 1 91.62 7 THR B O 1
ATOM 2359 N N . LYS B 1 8 ? 13.555 -29.844 5.859 1 90.44 8 LYS B N 1
ATOM 2360 C CA . LYS B 1 8 ? 14.789 -30.391 5.312 1 90.44 8 LYS B CA 1
ATOM 2361 C C . LYS B 1 8 ? 14.492 -31.547 4.355 1 90.44 8 LYS B C 1
ATOM 2363 O O . LYS B 1 8 ? 15.32 -31.875 3.508 1 90.44 8 LYS B O 1
ATOM 2368 N N . ASN B 1 9 ? 13.289 -32.156 4.496 1 90.25 9 ASN B N 1
ATOM 2369 C CA . ASN B 1 9 ? 12.906 -33.281 3.67 1 90.25 9 ASN B CA 1
ATOM 2370 C C . ASN B 1 9 ? 12.086 -32.844 2.463 1 90.25 9 ASN B C 1
ATOM 2372 O O . ASN B 1 9 ? 11.562 -33.688 1.723 1 90.25 9 ASN B O 1
ATOM 2376 N N . LEU B 1 10 ? 11.969 -31.547 2.262 1 92.12 10 LEU B N 1
ATOM 2377 C CA . LEU B 1 10 ? 11.188 -31 1.157 1 92.12 10 LEU B CA 1
ATOM 2378 C C . LEU B 1 10 ? 12.078 -30.656 -0.026 1 92.12 10 LEU B C 1
ATOM 2380 O O . LEU B 1 10 ? 13.172 -30.109 0.155 1 92.12 10 LEU B O 1
ATOM 2384 N N . ARG B 1 11 ? 11.672 -31.094 -1.206 1 92.31 11 ARG B N 1
ATOM 2385 C CA . ARG B 1 11 ? 12.305 -30.672 -2.455 1 92.31 11 ARG B CA 1
ATOM 2386 C C . ARG B 1 11 ? 11.305 -30 -3.383 1 92.31 11 ARG B C 1
ATOM 2388 O O . ARG B 1 11 ? 10.164 -30.469 -3.518 1 92.31 11 ARG B O 1
ATOM 2395 N N . LEU B 1 12 ? 11.703 -28.906 -3.949 1 95.31 12 LEU B N 1
ATOM 2396 C CA . LEU B 1 12 ? 10.867 -28.203 -4.914 1 95.31 12 LEU B CA 1
ATOM 2397 C C . LEU B 1 12 ? 11.398 -28.375 -6.332 1 95.31 12 LEU B C 1
ATOM 2399 O O . LEU B 1 12 ? 12.586 -28.188 -6.578 1 95.31 12 LEU B O 1
ATOM 2403 N N . ILE B 1 13 ? 10.508 -28.766 -7.172 1 93.81 13 ILE B N 1
ATOM 2404 C CA . ILE B 1 13 ? 10.828 -28.875 -8.594 1 93.81 13 ILE B CA 1
ATOM 2405 C C . ILE B 1 13 ? 10 -27.875 -9.391 1 93.81 13 ILE B C 1
ATOM 2407 O O . ILE B 1 13 ? 8.773 -27.828 -9.273 1 93.81 13 ILE B O 1
ATOM 2411 N N . PHE B 1 14 ? 10.688 -27.047 -10.172 1 96.62 14 PHE B N 1
ATOM 2412 C CA . PHE B 1 14 ? 10.016 -26.078 -11.031 1 96.62 14 PHE B CA 1
ATOM 2413 C C . PHE B 1 14 ? 10.141 -26.484 -12.5 1 96.62 14 PHE B C 1
ATOM 2415 O O . PHE B 1 14 ? 11.25 -26.641 -13.008 1 96.62 14 PHE B O 1
ATOM 2422 N N . ILE B 1 15 ? 9.016 -26.656 -13.078 1 95.5 15 ILE B N 1
ATOM 2423 C CA . ILE B 1 15 ? 8.977 -26.797 -14.531 1 95.5 15 ILE B CA 1
ATOM 2424 C C . ILE B 1 15 ? 8.68 -25.438 -15.164 1 95.5 15 ILE B C 1
ATOM 2426 O O . ILE B 1 15 ? 7.539 -24.969 -15.156 1 95.5 15 ILE B O 1
ATOM 2430 N N . GLY B 1 16 ? 9.641 -24.859 -15.82 1 95.38 16 GLY B N 1
ATOM 2431 C CA . GLY B 1 16 ? 9.586 -23.484 -16.266 1 95.38 16 GLY B CA 1
ATOM 2432 C C . GLY B 1 16 ? 10.438 -22.547 -15.43 1 95.38 16 GLY B C 1
ATOM 2433 O O . GLY B 1 16 ? 10.43 -22.625 -14.203 1 95.38 16 GLY B O 1
ATOM 2434 N N . ALA B 1 17 ? 11.188 -21.672 -16.094 1 96.31 17 ALA B N 1
ATOM 2435 C CA . ALA B 1 17 ? 12.117 -20.781 -15.406 1 96.31 17 ALA B CA 1
ATOM 2436 C C . ALA B 1 17 ? 11.758 -19.312 -15.664 1 96.31 17 ALA B C 1
ATOM 2438 O O . ALA B 1 17 ? 12.641 -18.453 -15.68 1 96.31 17 ALA B O 1
ATOM 2439 N N . GLY B 1 18 ? 10.484 -19.094 -15.914 1 92.69 18 GLY B N 1
ATOM 2440 C CA . GLY B 1 18 ? 10.047 -17.75 -16.203 1 92.69 18 GLY B CA 1
ATOM 2441 C C . GLY B 1 18 ? 10.008 -16.859 -14.969 1 92.69 18 GLY B C 1
ATOM 2442 O O . GLY B 1 18 ? 10.578 -17.203 -13.93 1 92.69 18 GLY B O 1
ATOM 2443 N N . ASN B 1 19 ? 9.367 -15.688 -15.047 1 91.88 19 ASN B N 1
ATOM 2444 C CA . ASN B 1 19 ? 9.359 -14.664 -14.016 1 91.88 19 ASN B CA 1
ATOM 2445 C C . ASN B 1 19 ? 8.695 -15.156 -12.734 1 91.88 19 ASN B C 1
ATOM 2447 O O . ASN B 1 19 ? 9.164 -14.883 -11.633 1 91.88 19 ASN B O 1
ATOM 2451 N N . ILE B 1 20 ? 7.605 -15.859 -12.875 1 94 20 ILE B N 1
ATOM 2452 C CA . ILE B 1 20 ? 6.871 -16.297 -11.688 1 94 20 ILE B CA 1
ATOM 2453 C C . ILE B 1 20 ? 7.695 -17.312 -10.914 1 94 20 ILE B C 1
ATOM 2455 O O . ILE B 1 20 ? 7.73 -17.297 -9.688 1 94 20 ILE B O 1
ATOM 2459 N N . ALA B 1 21 ? 8.312 -18.266 -11.625 1 96.5 21 ALA B N 1
ATOM 2460 C CA . ALA B 1 21 ? 9.195 -19.219 -10.969 1 96.5 21 ALA B CA 1
ATOM 2461 C C . ALA B 1 21 ? 10.32 -18.516 -10.227 1 96.5 21 ALA B C 1
ATOM 2463 O O . ALA B 1 21 ? 10.617 -18.844 -9.07 1 96.5 21 ALA B O 1
ATOM 2464 N N . GLN B 1 22 ? 10.891 -17.578 -10.906 1 96.69 22 GLN B N 1
ATOM 2465 C CA . GLN B 1 22 ? 11.953 -16.781 -10.289 1 96.69 22 GLN B CA 1
ATOM 2466 C C . GLN B 1 22 ? 11.453 -16.094 -9.016 1 96.69 22 GLN B C 1
ATOM 2468 O O . GLN B 1 22 ? 12.133 -16.125 -7.988 1 96.69 22 GLN B O 1
ATOM 2473 N N . SER B 1 23 ? 10.297 -15.516 -9.094 1 96.69 23 SER B N 1
ATOM 2474 C CA . SER B 1 23 ? 9.727 -14.797 -7.957 1 96.69 23 SER B CA 1
ATOM 2475 C C . SER B 1 23 ? 9.492 -15.719 -6.77 1 96.69 23 SER B C 1
ATOM 2477 O O . SER B 1 23 ? 9.766 -15.359 -5.625 1 96.69 23 SER B O 1
ATOM 2479 N N . ILE B 1 24 ? 8.953 -16.906 -7.031 1 97.69 24 ILE B N 1
ATOM 2480 C CA . ILE B 1 24 ? 8.703 -17.859 -5.965 1 97.69 24 ILE B CA 1
ATOM 2481 C C . ILE B 1 24 ? 10.023 -18.25 -5.305 1 97.69 24 ILE B C 1
ATOM 2483 O O . ILE B 1 24 ? 10.148 -18.219 -4.078 1 97.69 24 ILE B O 1
ATOM 2487 N N . VAL B 1 25 ? 10.977 -18.594 -6.098 1 97.81 25 VAL B N 1
ATOM 2488 C CA . VAL B 1 25 ? 12.273 -19.047 -5.605 1 97.81 25 VAL B CA 1
ATOM 2489 C C . VAL B 1 25 ? 12.938 -17.938 -4.793 1 97.81 25 VAL B C 1
ATOM 2491 O O . VAL B 1 25 ? 13.383 -18.172 -3.668 1 97.81 25 VAL B O 1
ATOM 2494 N N . LYS B 1 26 ? 12.977 -16.75 -5.348 1 97.5 26 LYS B N 1
ATOM 2495 C CA . LYS B 1 26 ? 13.57 -15.625 -4.637 1 97.5 26 LYS B CA 1
ATOM 2496 C C . LYS B 1 26 ? 12.875 -15.391 -3.297 1 97.5 26 LYS B C 1
ATOM 2498 O O . LYS B 1 26 ? 13.531 -15.188 -2.277 1 97.5 26 LYS B O 1
ATOM 2503 N N . GLY B 1 27 ? 11.555 -15.414 -3.314 1 97.69 27 GLY B N 1
ATOM 2504 C CA . GLY B 1 27 ? 10.805 -15.242 -2.082 1 97.69 27 GLY B CA 1
ATOM 2505 C C . GLY B 1 27 ? 11.156 -16.266 -1.02 1 97.69 27 GLY B C 1
ATOM 2506 O O . GLY B 1 27 ? 11.305 -15.922 0.155 1 97.69 27 GLY B O 1
ATOM 2507 N N . LEU B 1 28 ? 11.266 -17.5 -1.451 1 97.5 28 LEU B N 1
ATOM 2508 C CA . LEU B 1 28 ? 11.531 -18.578 -0.515 1 97.5 28 LEU B CA 1
ATOM 2509 C C . LEU B 1 28 ? 12.945 -18.484 0.043 1 97.5 28 LEU B C 1
ATOM 2511 O O . LEU B 1 28 ? 13.18 -18.812 1.21 1 97.5 28 LEU B O 1
ATOM 2515 N N . LEU B 1 29 ? 13.836 -18.062 -0.764 1 97.38 29 LEU B N 1
ATOM 2516 C CA . LEU B 1 29 ? 15.219 -17.938 -0.326 1 97.38 29 LEU B CA 1
ATOM 2517 C C . LEU B 1 29 ? 15.406 -16.688 0.532 1 97.38 29 LEU B C 1
ATOM 2519 O O . LEU B 1 29 ? 16.188 -16.688 1.486 1 97.38 29 LEU B O 1
ATOM 2523 N N . ASN B 1 30 ? 14.68 -15.625 0.222 1 95.62 30 ASN B N 1
ATOM 2524 C CA . ASN B 1 30 ? 14.742 -14.367 0.958 1 95.62 30 ASN B CA 1
ATOM 2525 C C . ASN B 1 30 ? 14.414 -14.562 2.434 1 95.62 30 ASN B C 1
ATOM 2527 O O . ASN B 1 30 ? 15 -13.906 3.299 1 95.62 30 ASN B O 1
ATOM 2531 N N . CYS B 1 31 ? 13.516 -15.367 2.715 1 94.5 31 CYS B N 1
ATOM 2532 C CA . CYS B 1 31 ? 13.102 -15.562 4.098 1 94.5 31 CYS B CA 1
ATOM 2533 C C . CYS B 1 31 ? 13.758 -16.797 4.699 1 94.5 31 CYS B C 1
ATOM 2535 O O . CYS B 1 31 ? 13.391 -17.234 5.789 1 94.5 31 CYS B O 1
ATOM 2537 N N . SER B 1 32 ? 14.648 -17.438 3.986 1 94.12 32 SER B N 1
ATOM 2538 C CA . SER B 1 32 ? 15.438 -18.594 4.422 1 94.12 32 SER B CA 1
ATOM 2539 C C . SER B 1 32 ? 14.539 -19.766 4.801 1 94.12 32 SER B C 1
ATOM 2541 O O . SER B 1 32 ? 14.812 -20.469 5.773 1 94.12 32 SER B O 1
ATOM 2543 N N . TYR B 1 33 ? 13.453 -19.797 4.102 1 93.38 33 TYR B N 1
ATOM 2544 C CA . TYR B 1 33 ? 12.562 -20.922 4.371 1 93.38 33 TYR B CA 1
ATOM 2545 C C . TYR B 1 33 ? 13.188 -22.219 3.893 1 93.38 33 TYR B C 1
ATOM 2547 O O . TYR B 1 33 ? 13.039 -23.266 4.543 1 93.38 33 TYR B O 1
ATOM 2555 N N . LEU B 1 34 ? 13.836 -22.141 2.754 1 93.5 34 LEU B N 1
ATOM 2556 C CA . LEU B 1 34 ? 14.484 -23.297 2.139 1 93.5 34 LEU B CA 1
ATOM 2557 C C . LEU B 1 34 ? 15.914 -22.969 1.745 1 93.5 34 LEU B C 1
ATOM 2559 O O . LEU B 1 34 ? 16.266 -21.812 1.547 1 93.5 34 LEU B O 1
ATOM 2563 N N . ASN B 1 35 ? 16.656 -24.125 1.699 1 95.38 35 ASN B N 1
ATOM 2564 C CA . ASN B 1 35 ? 17.984 -24 1.103 1 95.38 35 ASN B CA 1
ATOM 2565 C C . ASN B 1 35 ? 17.922 -24.078 -0.419 1 95.38 35 ASN B C 1
ATOM 2567 O O . ASN B 1 35 ? 17.172 -24.891 -0.97 1 95.38 35 ASN B O 1
ATOM 2571 N N . SER B 1 36 ? 18.766 -23.281 -1.044 1 96.94 36 SER B N 1
ATOM 2572 C CA . SER B 1 36 ? 18.766 -23.234 -2.502 1 96.94 36 SER B CA 1
ATOM 2573 C C . SER B 1 36 ? 19.047 -24.609 -3.096 1 96.94 36 SER B C 1
ATOM 2575 O O . SER B 1 36 ? 18.562 -24.922 -4.188 1 96.94 36 SER B O 1
ATOM 2577 N N . LYS B 1 37 ? 19.75 -25.484 -2.365 1 93.5 37 LYS B N 1
ATOM 2578 C CA . LYS B 1 37 ? 20.109 -26.828 -2.848 1 93.5 37 LYS B CA 1
ATOM 2579 C C . LYS B 1 37 ? 18.891 -27.734 -2.924 1 93.5 37 LYS B C 1
ATOM 2581 O O . LYS B 1 37 ? 18.938 -28.797 -3.547 1 93.5 37 LYS B O 1
ATOM 2586 N N . GLN B 1 38 ? 17.781 -27.344 -2.273 1 93.75 38 GLN B N 1
ATOM 2587 C CA . GLN B 1 38 ? 16.562 -28.125 -2.283 1 93.75 38 GLN B CA 1
ATOM 2588 C C . GLN B 1 38 ? 15.688 -27.766 -3.482 1 93.75 38 GLN B C 1
ATOM 2590 O O . GLN B 1 38 ? 14.609 -28.344 -3.672 1 93.75 38 GLN B O 1
ATOM 2595 N N . ILE B 1 39 ? 16.141 -26.828 -4.312 1 95.94 39 ILE B N 1
ATOM 2596 C CA . ILE B 1 39 ? 15.328 -26.312 -5.41 1 95.94 39 ILE B CA 1
ATOM 2597 C C . ILE B 1 39 ? 15.922 -26.75 -6.746 1 95.94 39 ILE B C 1
ATOM 2599 O O . ILE B 1 39 ? 17.094 -26.516 -7.02 1 95.94 39 ILE B O 1
ATOM 2603 N N . PHE B 1 40 ? 15.094 -27.391 -7.531 1 94.25 40 PHE B N 1
ATOM 2604 C CA . PHE B 1 40 ? 15.453 -27.875 -8.859 1 94.25 40 PHE B CA 1
ATOM 2605 C C . PHE B 1 40 ? 14.586 -27.219 -9.922 1 94.25 40 PHE B C 1
ATOM 2607 O O . PHE B 1 40 ? 13.359 -27.297 -9.867 1 94.25 40 PHE B O 1
ATOM 2614 N N . VAL B 1 41 ? 15.289 -26.625 -10.938 1 96.56 41 VAL B N 1
ATOM 2615 C CA . VAL B 1 41 ? 14.555 -25.906 -11.984 1 96.56 41 VAL B CA 1
ATOM 2616 C C . VAL B 1 41 ? 14.859 -26.516 -13.344 1 96.56 41 VAL B C 1
ATOM 2618 O O . VAL B 1 41 ? 16.031 -26.75 -13.688 1 96.56 41 VAL B O 1
ATOM 2621 N N . TYR B 1 42 ? 13.781 -26.812 -14.07 1 94.81 42 TYR B N 1
ATOM 2622 C CA . TYR B 1 42 ? 13.906 -27.281 -15.445 1 94.81 42 TYR B CA 1
ATOM 2623 C C . TYR B 1 42 ? 13.352 -26.25 -16.422 1 94.81 42 TYR B C 1
ATOM 2625 O O . TYR B 1 42 ? 12.273 -25.703 -16.219 1 94.81 42 TYR B O 1
ATOM 2633 N N . ALA B 1 43 ? 14.062 -25.984 -17.484 1 95.25 43 ALA B N 1
ATOM 2634 C CA . ALA B 1 43 ? 13.609 -25.25 -18.656 1 95.25 43 ALA B CA 1
ATOM 2635 C C . ALA B 1 43 ? 14.25 -25.781 -19.938 1 95.25 43 ALA B C 1
ATOM 2637 O O . ALA B 1 43 ? 15.367 -26.312 -19.906 1 95.25 43 ALA B O 1
ATOM 2638 N N . PRO B 1 44 ? 13.5 -25.625 -21.031 1 92.12 44 PRO B N 1
ATOM 2639 C CA . PRO B 1 44 ? 14.023 -26.203 -22.266 1 92.12 44 PRO B CA 1
ATOM 2640 C C . PRO B 1 44 ? 15.242 -25.469 -22.797 1 92.12 44 PRO B C 1
ATOM 2642 O O . PRO B 1 44 ? 15.977 -26 -23.641 1 92.12 44 PRO B O 1
ATOM 2645 N N . THR B 1 45 ? 15.477 -24.219 -22.391 1 93.69 45 THR B N 1
ATOM 2646 C CA . THR B 1 45 ? 16.625 -23.422 -22.844 1 93.69 45 THR B CA 1
ATOM 2647 C C . THR B 1 45 ? 17.391 -22.859 -21.656 1 93.69 45 THR B C 1
ATOM 2649 O O . THR B 1 45 ? 16.891 -22.859 -20.531 1 93.69 45 THR B O 1
ATOM 2652 N N . GLU B 1 46 ? 18.594 -22.359 -21.891 1 94.75 46 GLU B N 1
ATOM 2653 C CA . GLU B 1 46 ? 19.469 -21.828 -20.844 1 94.75 46 GLU B CA 1
ATOM 2654 C C . GLU B 1 46 ? 19.203 -20.328 -20.641 1 94.75 46 GLU B C 1
ATOM 2656 O O . GLU B 1 46 ? 19.922 -19.672 -19.875 1 94.75 46 GLU B O 1
ATOM 2661 N N . ARG B 1 47 ? 18.219 -19.797 -21.266 1 93.62 47 ARG B N 1
ATOM 2662 C CA . ARG B 1 47 ? 17.969 -18.359 -21.312 1 93.62 47 ARG B CA 1
ATOM 2663 C C . ARG B 1 47 ? 17.969 -17.766 -19.906 1 93.62 47 ARG B C 1
ATOM 2665 O O . ARG B 1 47 ? 18.562 -16.719 -19.656 1 93.62 47 ARG B O 1
ATOM 2672 N N . ASN B 1 48 ? 17.297 -18.422 -18.938 1 94.12 48 ASN B N 1
ATOM 2673 C CA . ASN B 1 48 ? 17.156 -17.891 -17.578 1 94.12 48 ASN B CA 1
ATOM 2674 C C . ASN B 1 48 ? 17.969 -18.688 -16.578 1 94.12 48 ASN B C 1
ATOM 2676 O O . ASN B 1 48 ? 17.734 -18.594 -15.367 1 94.12 48 ASN B O 1
ATOM 2680 N N . SER B 1 49 ? 18.938 -19.5 -17.047 1 96.44 49 SER B N 1
ATOM 2681 C CA . SER B 1 49 ? 19.672 -20.406 -16.188 1 96.44 49 SER B CA 1
ATOM 2682 C C . SER B 1 49 ? 20.547 -19.656 -15.18 1 96.44 49 SER B C 1
ATOM 2684 O O . SER B 1 49 ? 20.656 -20.062 -14.016 1 96.44 49 SER B O 1
ATOM 2686 N N . GLN B 1 50 ? 21.156 -18.562 -15.586 1 96.88 50 GLN B N 1
ATOM 2687 C CA . GLN B 1 50 ? 22.109 -17.844 -14.758 1 96.88 50 GLN B CA 1
ATOM 2688 C C . GLN B 1 50 ? 21.453 -17.297 -13.5 1 96.88 50 GLN B C 1
ATOM 2690 O O . GLN B 1 50 ? 22.047 -17.297 -12.422 1 96.88 50 GLN B O 1
ATOM 2695 N N . ILE B 1 51 ? 20.266 -16.859 -13.602 1 96.25 51 ILE B N 1
ATOM 2696 C CA . ILE B 1 51 ? 19.547 -16.297 -12.469 1 96.25 51 ILE B CA 1
ATOM 2697 C C . ILE B 1 51 ? 19.422 -17.344 -11.359 1 96.25 51 ILE B C 1
ATOM 2699 O O . ILE B 1 51 ? 19.688 -17.062 -10.195 1 96.25 51 ILE B O 1
ATOM 2703 N N . PHE B 1 52 ? 19.078 -18.531 -11.688 1 97.5 52 PHE B N 1
ATOM 2704 C CA . PHE B 1 52 ? 18.875 -19.594 -10.719 1 97.5 52 PHE B CA 1
ATOM 2705 C C . PHE B 1 52 ? 20.203 -20.109 -10.188 1 97.5 52 PHE B C 1
ATOM 2707 O O . PHE B 1 52 ? 20.328 -20.422 -9 1 97.5 52 PHE B O 1
ATOM 2714 N N . ARG B 1 53 ? 21.188 -20.188 -11.055 1 96.81 53 ARG B N 1
ATOM 2715 C CA . ARG B 1 53 ? 22.516 -20.609 -10.633 1 96.81 53 ARG B CA 1
ATOM 2716 C C . ARG B 1 53 ? 23.109 -19.609 -9.648 1 96.81 53 ARG B C 1
ATOM 2718 O O . ARG B 1 53 ? 23.734 -20 -8.664 1 96.81 53 ARG B O 1
ATOM 2725 N N . ASP B 1 54 ? 22.859 -18.359 -9.945 1 97.31 54 ASP B N 1
ATOM 2726 C CA . ASP B 1 54 ? 23.344 -17.312 -9.047 1 97.31 54 ASP B CA 1
ATOM 2727 C C . ASP B 1 54 ? 22.688 -17.422 -7.672 1 97.31 54 ASP B C 1
ATOM 2729 O O . ASP B 1 54 ? 23.297 -17.047 -6.664 1 97.31 54 ASP B O 1
ATOM 2733 N N . LEU B 1 55 ? 21.516 -17.953 -7.641 1 96.81 55 LEU B N 1
ATOM 2734 C CA . LEU B 1 55 ? 20.781 -18.125 -6.387 1 96.81 55 LEU B CA 1
ATOM 2735 C C . LEU B 1 55 ? 21.219 -19.422 -5.688 1 96.81 55 LEU B C 1
ATOM 2737 O O . LEU B 1 55 ? 20.797 -19.688 -4.559 1 96.81 55 LEU B O 1
ATOM 2741 N N . GLY B 1 56 ? 21.984 -20.234 -6.375 1 96.94 56 GLY B N 1
ATOM 2742 C CA . GLY B 1 56 ? 22.484 -21.484 -5.805 1 96.94 56 GLY B CA 1
ATOM 2743 C C . GLY B 1 56 ? 21.578 -22.672 -6.066 1 96.94 56 GLY B C 1
ATOM 2744 O O . GLY B 1 56 ? 21.75 -23.719 -5.457 1 96.94 56 GLY B O 1
ATOM 2745 N N . CYS B 1 57 ? 20.578 -22.531 -6.91 1 96.75 57 CYS B N 1
ATOM 2746 C CA . CYS B 1 57 ? 19.641 -23.609 -7.223 1 96.75 57 CYS B CA 1
ATOM 2747 C C . CYS B 1 57 ? 20.219 -24.547 -8.273 1 96.75 57 CYS B C 1
ATOM 2749 O O . CYS B 1 57 ? 21.188 -24.203 -8.945 1 96.75 57 CYS B O 1
ATOM 2751 N N . HIS B 1 58 ? 19.672 -25.703 -8.312 1 94.75 58 HIS B N 1
ATOM 2752 C CA . HIS B 1 58 ? 19.969 -26.609 -9.414 1 94.75 58 HIS B CA 1
ATOM 2753 C C . HIS B 1 58 ? 19.172 -26.25 -10.664 1 94.75 58 HIS B C 1
ATOM 2755 O O . HIS B 1 58 ? 17.969 -26 -10.578 1 94.75 58 HIS B O 1
ATOM 2761 N N . PHE B 1 59 ? 19.875 -26.109 -11.781 1 95.94 59 PHE B N 1
ATOM 2762 C CA . PHE B 1 59 ? 19.219 -25.828 -13.055 1 95.94 59 PHE B CA 1
ATOM 2763 C C . PHE B 1 59 ? 19.609 -26.875 -14.094 1 95.94 59 PHE B C 1
ATOM 2765 O O . PHE B 1 59 ? 20.781 -27.281 -14.172 1 95.94 59 PHE B O 1
ATOM 2772 N N . THR B 1 60 ? 18.625 -27.328 -14.852 1 94.75 60 THR B N 1
ATOM 2773 C CA . THR B 1 60 ? 18.938 -28.312 -15.898 1 94.75 60 THR B CA 1
ATOM 2774 C C . THR B 1 60 ? 18.031 -28.094 -17.109 1 94.75 60 THR B C 1
ATOM 2776 O O . THR B 1 60 ? 16.906 -27.609 -16.984 1 94.75 60 THR B O 1
ATOM 2779 N N . THR B 1 61 ? 18.469 -28.391 -18.297 1 94.38 61 THR B N 1
ATOM 2780 C CA . THR B 1 61 ? 17.672 -28.391 -19.516 1 94.38 61 THR B CA 1
ATOM 2781 C C . THR B 1 61 ? 17.328 -29.812 -19.938 1 94.38 61 THR B C 1
ATOM 2783 O O . THR B 1 61 ? 16.641 -30.031 -20.938 1 94.38 61 THR B O 1
ATOM 2786 N N . ASN B 1 62 ? 17.812 -30.719 -19.141 1 90.75 62 ASN B N 1
ATOM 2787 C CA . ASN B 1 62 ? 17.578 -32.125 -19.406 1 90.75 62 ASN B CA 1
ATOM 2788 C C . ASN B 1 62 ? 16.562 -32.719 -18.438 1 90.75 62 ASN B C 1
ATOM 2790 O O . ASN B 1 62 ? 16.812 -32.812 -17.234 1 90.75 62 ASN B O 1
ATOM 2794 N N . VAL B 1 63 ? 15.539 -33.25 -18.969 1 85.56 63 VAL B N 1
ATOM 2795 C CA . VAL B 1 63 ? 14.43 -33.781 -18.172 1 85.56 63 VAL B CA 1
ATOM 2796 C C . VAL B 1 63 ? 14.914 -34.938 -17.328 1 85.56 63 VAL B C 1
ATOM 2798 O O . VAL B 1 63 ? 14.445 -35.125 -16.203 1 85.56 63 VAL B O 1
ATOM 2801 N N . GLN B 1 64 ? 15.859 -35.656 -17.734 1 83.31 64 GLN B N 1
ATOM 2802 C CA . GLN B 1 64 ? 16.359 -36.844 -17.047 1 83.31 64 GLN B CA 1
ATOM 2803 C C . GLN B 1 64 ? 17.047 -36.438 -15.734 1 83.31 64 GLN B C 1
ATOM 2805 O O . GLN B 1 64 ? 17 -37.219 -14.766 1 83.31 64 GLN B O 1
ATOM 2810 N N . ASN B 1 65 ? 17.547 -35.25 -15.742 1 84.56 65 ASN B N 1
ATOM 2811 C CA . ASN B 1 65 ? 18.234 -34.812 -14.539 1 84.56 65 ASN B CA 1
ATOM 2812 C C . ASN B 1 65 ? 17.25 -34.406 -13.438 1 84.56 65 ASN B C 1
ATOM 2814 O O . ASN B 1 65 ? 17.594 -34.438 -12.258 1 84.56 65 ASN B O 1
ATOM 2818 N N . VAL B 1 66 ? 16.125 -33.969 -13.781 1 79.81 66 VAL B N 1
ATOM 2819 C CA . VAL B 1 66 ? 15.094 -33.625 -12.805 1 79.81 66 VAL B CA 1
ATOM 2820 C C . VAL B 1 66 ? 14.648 -34.906 -12.07 1 79.81 66 VAL B C 1
ATOM 2822 O O . VAL B 1 66 ? 14.406 -34.875 -10.867 1 79.81 66 VAL B O 1
ATOM 2825 N N . ILE B 1 67 ? 14.617 -36 -12.711 1 70.62 67 ILE B N 1
ATOM 2826 C CA . ILE B 1 67 ? 14.172 -37.312 -12.242 1 70.62 67 ILE B CA 1
ATOM 2827 C C . ILE B 1 67 ? 15.211 -37.906 -11.305 1 70.62 67 ILE B C 1
ATOM 2829 O O . ILE B 1 67 ? 14.867 -38.469 -10.258 1 70.62 67 ILE B O 1
ATOM 2833 N N . SER B 1 68 ? 16.375 -37.781 -11.734 1 68.12 68 SER B N 1
ATOM 2834 C CA . SER B 1 68 ? 17.469 -38.5 -11.078 1 68.12 68 SER B CA 1
ATOM 2835 C C . SER B 1 68 ? 17.984 -37.75 -9.859 1 68.12 68 SER B C 1
ATOM 2837 O O . SER B 1 68 ? 18.906 -38.188 -9.188 1 68.12 68 SER B O 1
ATOM 2839 N N . PHE B 1 69 ? 17.312 -36.625 -9.633 1 59.75 69 PHE B N 1
ATOM 2840 C CA . PHE B 1 69 ? 17.875 -35.969 -8.453 1 59.75 69 PHE B CA 1
ATOM 2841 C C . PHE B 1 69 ? 17.891 -36.906 -7.258 1 59.75 69 PHE B C 1
ATOM 2843 O O . PHE B 1 69 ? 16.828 -37.312 -6.762 1 59.75 69 PHE B O 1
ATOM 2850 N N . GLU B 1 70 ? 18.781 -37.906 -7.273 1 55.47 70 GLU B N 1
ATOM 2851 C CA . GLU B 1 70 ? 19.016 -38.938 -6.254 1 55.47 70 GLU B CA 1
ATOM 2852 C C . GLU B 1 70 ? 19.359 -38.281 -4.906 1 55.47 70 GLU B C 1
ATOM 2854 O O . GLU B 1 70 ? 20.328 -37.562 -4.789 1 55.47 70 GLU B O 1
ATOM 2859 N N . THR B 1 71 ? 18.203 -37.844 -4.199 1 58.75 71 THR B N 1
ATOM 2860 C CA . THR B 1 71 ? 18.641 -37.531 -2.838 1 58.75 71 THR B CA 1
ATOM 2861 C C . THR B 1 71 ? 18.719 -38.812 -2 1 58.75 71 THR B C 1
ATOM 2863 O O . THR B 1 71 ? 17.922 -39.75 -2.195 1 58.75 71 THR B O 1
ATOM 2866 N N . THR B 1 72 ? 19.875 -39.156 -1.588 1 57.88 72 THR B N 1
ATOM 2867 C CA . THR B 1 72 ? 20.141 -40.281 -0.69 1 57.88 72 THR B CA 1
ATOM 2868 C C . THR B 1 72 ? 19.25 -40.188 0.542 1 57.88 72 THR B C 1
ATOM 2870 O O . THR B 1 72 ? 19.25 -41.094 1.375 1 57.88 72 THR B O 1
ATOM 2873 N N . GLU B 1 73 ? 18.484 -39.156 0.56 1 63.66 73 GLU B N 1
ATOM 2874 C CA . GLU B 1 73 ? 17.734 -38.969 1.792 1 63.66 73 GLU B CA 1
ATOM 2875 C C . GLU B 1 73 ? 16.391 -39.688 1.731 1 63.66 73 GLU B C 1
ATOM 2877 O O . GLU B 1 73 ? 15.734 -39.719 0.686 1 63.66 73 GLU B O 1
ATOM 2882 N N . SER B 1 74 ? 16.172 -40.5 2.707 1 68.31 74 SER B N 1
ATOM 2883 C CA . SER B 1 74 ? 14.906 -41.219 2.885 1 68.31 74 SER B CA 1
ATOM 2884 C C . SER B 1 74 ? 13.789 -40.281 3.295 1 68.31 74 SER B C 1
ATOM 2886 O O . SER B 1 74 ? 14.047 -39.219 3.875 1 68.31 74 SER B O 1
ATOM 2888 N N . ASN B 1 75 ? 12.484 -40.438 2.768 1 80.62 75 ASN B N 1
ATOM 2889 C CA . ASN B 1 75 ? 11.25 -39.781 3.213 1 80.62 75 ASN B CA 1
ATOM 2890 C C . ASN B 1 75 ? 11.117 -38.375 2.646 1 80.62 75 ASN B C 1
ATOM 2892 O O . ASN B 1 75 ? 10.758 -37.438 3.367 1 80.62 75 ASN B O 1
ATOM 2896 N N . LEU B 1 76 ? 11.617 -38.281 1.402 1 86.56 76 LEU B N 1
ATOM 2897 C CA . LEU B 1 76 ? 11.516 -36.969 0.754 1 86.56 76 LEU B CA 1
ATOM 2898 C C . LEU B 1 76 ? 10.094 -36.719 0.26 1 86.56 76 LEU B C 1
ATOM 2900 O O . LEU B 1 76 ? 9.383 -37.656 -0.105 1 86.56 76 LEU B O 1
ATOM 2904 N N . HIS B 1 77 ? 9.75 -35.531 0.406 1 89.12 77 HIS B N 1
ATOM 2905 C CA . HIS B 1 77 ? 8.5 -35.031 -0.156 1 89.12 77 HIS B CA 1
ATOM 2906 C C . HIS B 1 77 ? 8.758 -33.969 -1.225 1 89.12 77 HIS B C 1
ATOM 2908 O O . HIS B 1 77 ? 9.68 -33.188 -1.095 1 89.12 77 HIS B O 1
ATOM 2914 N N . PHE B 1 78 ? 7.895 -34 -2.303 1 89.88 78 PHE B N 1
ATOM 2915 C CA . PHE B 1 78 ? 8.188 -33.156 -3.451 1 89.88 78 PHE B CA 1
ATOM 2916 C C . PHE B 1 78 ? 7.004 -32.25 -3.762 1 89.88 78 PHE B C 1
ATOM 2918 O O . PHE B 1 78 ? 5.852 -32.688 -3.727 1 89.88 78 PHE B O 1
ATOM 2925 N N . LEU B 1 79 ? 7.262 -30.984 -3.936 1 93.12 79 LEU B N 1
ATOM 2926 C CA . LEU B 1 79 ? 6.336 -30.047 -4.566 1 93.12 79 LEU B CA 1
ATOM 2927 C C . LEU B 1 79 ? 6.766 -29.75 -5.996 1 93.12 79 LEU B C 1
ATOM 2929 O O . LEU B 1 79 ? 7.859 -29.219 -6.223 1 93.12 79 LEU B O 1
ATOM 2933 N N . LEU B 1 80 ? 5.934 -30.125 -6.91 1 93.25 80 LEU B N 1
ATOM 2934 C CA . LEU B 1 80 ? 6.219 -29.891 -8.32 1 93.25 80 LEU B CA 1
ATOM 2935 C C . LEU B 1 80 ? 5.406 -28.703 -8.844 1 93.25 80 LEU B C 1
ATOM 2937 O O . LEU B 1 80 ? 4.195 -28.828 -9.047 1 93.25 80 LEU B O 1
ATOM 2941 N N . PHE B 1 81 ? 6.113 -27.594 -9.094 1 96.56 81 PHE B N 1
ATOM 2942 C CA . PHE B 1 81 ? 5.469 -26.391 -9.602 1 96.56 81 PHE B CA 1
ATOM 2943 C C . PHE B 1 81 ? 5.484 -26.359 -11.125 1 96.56 81 PHE B C 1
ATOM 2945 O O . PHE B 1 81 ? 6.551 -26.453 -11.742 1 96.56 81 PHE B O 1
ATOM 2952 N N . ILE B 1 82 ? 4.352 -26.25 -11.688 1 96.44 82 ILE B N 1
ATOM 2953 C CA . ILE B 1 82 ? 4.258 -26.062 -13.125 1 96.44 82 ILE B CA 1
ATOM 2954 C C . ILE B 1 82 ? 4.164 -24.562 -13.445 1 96.44 82 ILE B C 1
ATOM 2956 O O . ILE B 1 82 ? 3.115 -23.953 -13.242 1 96.44 82 ILE B O 1
ATOM 2960 N N . CYS B 1 83 ? 5.242 -24.016 -13.992 1 95.94 83 CYS B N 1
ATOM 2961 C CA . CYS B 1 83 ? 5.359 -22.578 -14.211 1 95.94 83 CYS B CA 1
ATOM 2962 C C . CYS B 1 83 ? 5.586 -22.266 -15.68 1 95.94 83 CYS B C 1
ATOM 2964 O O . CYS B 1 83 ? 6.48 -21.484 -16.031 1 95.94 83 CYS B O 1
ATOM 2966 N N . VAL B 1 84 ? 4.797 -22.812 -16.562 1 94.19 84 VAL B N 1
ATOM 2967 C CA . VAL B 1 84 ? 4.914 -22.547 -17.984 1 94.19 84 VAL B CA 1
ATOM 2968 C C . VAL B 1 84 ? 3.674 -21.797 -18.469 1 94.19 84 VAL B C 1
ATOM 2970 O O . VAL B 1 84 ? 2.654 -21.75 -17.781 1 94.19 84 VAL B O 1
ATOM 2973 N N . LYS B 1 85 ? 3.781 -21.188 -19.578 1 91.06 85 LYS B N 1
ATOM 2974 C CA . LYS B 1 85 ? 2.631 -20.516 -20.188 1 91.06 85 LYS B CA 1
ATOM 2975 C C . LYS B 1 85 ? 1.568 -21.531 -20.609 1 91.06 85 LYS B C 1
ATOM 2977 O O . LYS B 1 85 ? 1.894 -22.656 -20.984 1 91.06 85 LYS B O 1
ATOM 2982 N N . PRO B 1 86 ? 0.326 -21.094 -20.625 1 92.19 86 PRO B N 1
ATOM 2983 C CA . PRO B 1 86 ? -0.756 -22.016 -20.969 1 92.19 86 PRO B CA 1
ATOM 2984 C C . PRO B 1 86 ? -0.587 -22.625 -22.359 1 92.19 86 PRO B C 1
ATOM 2986 O O . PRO B 1 86 ? -0.854 -23.812 -22.562 1 92.19 86 PRO B O 1
ATOM 2989 N N . ASN B 1 87 ? -0.139 -21.844 -23.312 1 90.56 87 ASN B N 1
ATOM 2990 C CA . ASN B 1 87 ? 0.032 -22.359 -24.672 1 90.56 87 ASN B CA 1
ATOM 2991 C C . ASN B 1 87 ? 1.122 -23.422 -24.734 1 90.56 87 ASN B C 1
ATOM 2993 O O . ASN B 1 87 ? 1.053 -24.328 -25.562 1 90.56 87 ASN B O 1
ATOM 2997 N N . ILE B 1 88 ? 2.086 -23.344 -23.906 1 92.19 88 ILE B N 1
ATOM 2998 C CA . ILE B 1 88 ? 3.154 -24.328 -23.828 1 92.19 88 ILE B CA 1
ATOM 2999 C C . ILE B 1 88 ? 2.635 -25.594 -23.156 1 92.19 88 ILE B C 1
ATOM 3001 O O . ILE B 1 88 ? 2.91 -26.703 -23.625 1 92.19 88 ILE B O 1
ATOM 3005 N N . ALA B 1 89 ? 1.87 -25.453 -22.125 1 92.94 89 ALA B N 1
ATOM 3006 C CA . ALA B 1 89 ? 1.316 -26.578 -21.375 1 92.94 89 ALA B CA 1
ATOM 3007 C C . ALA B 1 89 ? 0.471 -27.484 -22.281 1 92.94 89 ALA B C 1
ATOM 3009 O O . ALA B 1 89 ? 0.401 -28.688 -22.078 1 92.94 89 ALA B O 1
ATOM 3010 N N . LYS B 1 90 ? -0.15 -26.906 -23.25 1 93.19 90 LYS B N 1
ATOM 3011 C CA . LYS B 1 90 ? -1.093 -27.625 -24.109 1 93.19 90 LYS B CA 1
ATOM 3012 C C . LYS B 1 90 ? -0.375 -28.312 -25.266 1 93.19 90 LYS B C 1
ATOM 3014 O O . LYS B 1 90 ? -0.988 -29.078 -26.016 1 93.19 90 LYS B O 1
ATOM 3019 N N . GLN B 1 91 ? 0.862 -28.109 -25.375 1 94.5 91 GLN B N 1
ATOM 3020 C CA . GLN B 1 91 ? 1.642 -28.75 -26.438 1 94.5 91 GLN B CA 1
ATOM 3021 C C . GLN B 1 91 ? 1.952 -30.203 -26.078 1 94.5 91 GLN B C 1
ATOM 3023 O O . GLN B 1 91 ? 2.219 -30.531 -24.922 1 94.5 91 GLN B O 1
ATOM 3028 N N . SER B 1 92 ? 2.033 -31.031 -27.125 1 92.56 92 SER B N 1
ATOM 3029 C CA . SER B 1 92 ? 2.258 -32.469 -26.953 1 92.56 92 SER B CA 1
ATOM 3030 C C . SER B 1 92 ? 3.635 -32.75 -26.359 1 92.56 92 SER B C 1
ATOM 3032 O O . SER B 1 92 ? 3.793 -33.625 -25.531 1 92.56 92 SER B O 1
ATOM 3034 N N . GLU B 1 93 ? 4.539 -31.969 -26.828 1 91.69 93 GLU B N 1
ATOM 3035 C CA . GLU B 1 93 ? 5.906 -32.156 -26.344 1 91.69 93 GLU B CA 1
ATOM 3036 C C . GLU B 1 93 ? 6.004 -31.938 -24.844 1 91.69 93 GLU B C 1
ATOM 3038 O O . GLU B 1 93 ? 6.676 -32.688 -24.141 1 91.69 93 GLU B O 1
ATOM 3043 N N . PHE B 1 94 ? 5.391 -30.969 -24.391 1 93.56 94 PHE B N 1
ATOM 3044 C CA . PHE B 1 94 ? 5.383 -30.672 -22.969 1 93.56 94 PHE B CA 1
ATOM 3045 C C . PHE B 1 94 ? 4.699 -31.781 -22.188 1 93.56 94 PHE B C 1
ATOM 3047 O O . PHE B 1 94 ? 5.219 -32.25 -21.172 1 93.56 94 PHE B O 1
ATOM 3054 N N . LEU B 1 95 ? 3.559 -32.188 -22.641 1 91.75 95 LEU B N 1
ATOM 3055 C CA . LEU B 1 95 ? 2.773 -33.219 -21.953 1 91.75 95 LEU B CA 1
ATOM 3056 C C . LEU B 1 95 ? 3.555 -34.5 -21.859 1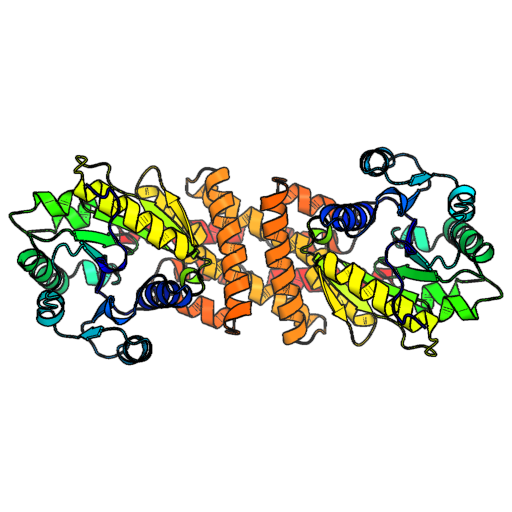 91.75 95 LEU B C 1
ATOM 3058 O O . LEU B 1 95 ? 3.529 -35.188 -20.812 1 91.75 95 LEU B O 1
ATOM 3062 N N . SER B 1 96 ? 4.203 -34.844 -22.922 1 90.44 96 SER B N 1
ATOM 3063 C CA . SER B 1 96 ? 5.012 -36.062 -22.938 1 90.44 96 SER B CA 1
ATOM 3064 C C . SER B 1 96 ? 6.133 -35.969 -21.906 1 90.44 96 SER B C 1
ATOM 3066 O O . SER B 1 96 ? 6.34 -36.938 -21.141 1 90.44 96 SER B O 1
ATOM 3068 N N . MET B 1 97 ? 6.793 -34.844 -21.906 1 88.5 97 MET B N 1
ATOM 3069 C CA . MET B 1 97 ? 7.883 -34.625 -20.953 1 88.5 97 MET B CA 1
ATOM 3070 C C . MET B 1 97 ? 7.371 -34.656 -19.516 1 88.5 97 MET B C 1
ATOM 3072 O O . MET B 1 97 ? 7.988 -35.312 -18.656 1 88.5 97 MET B O 1
ATOM 3076 N N . PHE B 1 98 ? 6.309 -34.031 -19.312 1 89.31 98 PHE B N 1
ATOM 3077 C CA . PHE B 1 98 ? 5.703 -33.938 -17.984 1 89.31 98 PHE B CA 1
ATOM 3078 C C . PHE B 1 98 ? 5.332 -35.344 -17.484 1 89.31 98 PHE B C 1
ATOM 3080 O O . PHE B 1 98 ? 5.641 -35.688 -16.344 1 89.31 98 PHE B O 1
ATOM 3087 N N . ASN B 1 99 ? 4.719 -36.094 -18.312 1 87.88 99 ASN B N 1
ATOM 3088 C CA . ASN B 1 99 ? 4.324 -37.469 -17.953 1 87.88 99 ASN B CA 1
ATOM 3089 C C . ASN B 1 99 ? 5.539 -38.344 -17.734 1 87.88 99 ASN B C 1
ATOM 3091 O O . ASN B 1 99 ? 5.512 -39.25 -16.906 1 87.88 99 ASN B O 1
ATOM 3095 N N . GLU B 1 100 ? 6.539 -38.094 -18.469 1 84.38 100 GLU B N 1
ATOM 3096 C CA . GLU B 1 100 ? 7.777 -38.844 -18.281 1 84.38 100 GLU B CA 1
ATOM 3097 C C . GLU B 1 100 ? 8.375 -38.594 -16.891 1 84.38 100 GLU B C 1
ATOM 3099 O O . GLU B 1 100 ? 8.82 -39.531 -16.219 1 84.38 100 GLU B O 1
ATOM 3104 N N . ILE B 1 101 ? 8.367 -37.375 -16.469 1 82.5 101 ILE B N 1
ATOM 3105 C CA . ILE B 1 101 ? 8.875 -37 -15.156 1 82.5 101 ILE B CA 1
ATOM 3106 C C . ILE B 1 101 ? 8.078 -37.719 -14.07 1 82.5 101 ILE B C 1
ATOM 3108 O O . ILE B 1 101 ? 8.648 -38.312 -13.156 1 82.5 101 ILE B O 1
ATOM 3112 N N . LEU B 1 102 ? 6.812 -37.719 -14.195 1 83.38 102 LEU B N 1
ATOM 3113 C CA . LEU B 1 102 ? 5.93 -38.25 -13.172 1 83.38 102 LEU B CA 1
ATOM 3114 C C . LEU B 1 102 ? 6.004 -39.781 -13.148 1 83.38 102 LEU B C 1
ATOM 3116 O O . LEU B 1 102 ? 5.863 -40.375 -12.086 1 83.38 102 LEU B O 1
ATOM 3120 N N . SER B 1 103 ? 6.121 -40.375 -14.32 1 80.81 103 SER B N 1
ATOM 3121 C CA . SER B 1 103 ? 6.172 -41.844 -14.398 1 80.81 103 SER B CA 1
ATOM 3122 C C . SER B 1 103 ? 7.379 -42.406 -13.648 1 80.81 103 SER B C 1
ATOM 3124 O O . SER B 1 103 ? 7.328 -43.5 -13.109 1 80.81 103 SER B O 1
ATOM 3126 N N . LYS B 1 104 ? 8.367 -41.688 -13.57 1 77.44 104 LYS B N 1
ATOM 3127 C CA . LYS B 1 104 ? 9.594 -42.156 -12.922 1 77.44 104 LYS B CA 1
ATOM 3128 C C . LYS B 1 104 ? 9.562 -41.844 -11.422 1 77.44 104 LYS B C 1
ATOM 3130 O O . LYS B 1 104 ? 10.344 -42.406 -10.656 1 77.44 104 LYS B O 1
ATOM 3135 N N . LYS B 1 105 ? 8.641 -41.062 -11.039 1 73.12 105 LYS B N 1
ATOM 3136 C CA . LYS B 1 105 ? 8.562 -40.625 -9.641 1 73.12 105 LYS B CA 1
ATOM 3137 C C . LYS B 1 105 ? 7.262 -41.125 -9 1 73.12 105 LYS B C 1
ATOM 3139 O O . LYS B 1 105 ? 6.852 -40.594 -7.957 1 73.12 105 LYS B O 1
ATOM 3144 N N . SER B 1 106 ? 6.652 -42.031 -9.492 1 64.75 106 SER B N 1
ATOM 3145 C CA . SER B 1 106 ? 5.32 -42.5 -9.109 1 64.75 106 SER B CA 1
ATOM 3146 C C . SER B 1 106 ? 5.285 -42.969 -7.664 1 64.75 106 SER B C 1
ATOM 3148 O O . SER B 1 106 ? 4.227 -42.969 -7.027 1 64.75 106 SER B O 1
ATOM 3150 N N . ASN B 1 107 ? 6.301 -43.188 -7.152 1 62.91 107 ASN B N 1
ATOM 3151 C CA . ASN B 1 107 ? 6.32 -43.719 -5.793 1 62.91 107 ASN B CA 1
ATOM 3152 C C . ASN B 1 107 ? 6.719 -42.656 -4.781 1 62.91 107 ASN B C 1
ATOM 3154 O O . ASN B 1 107 ? 6.805 -42.938 -3.582 1 62.91 107 ASN B O 1
ATOM 3158 N N . GLU B 1 108 ? 6.875 -41.562 -5.312 1 70.75 108 GLU B N 1
ATOM 3159 C CA . GLU B 1 108 ? 7.293 -40.5 -4.422 1 70.75 108 GLU B CA 1
ATOM 3160 C C . GLU B 1 108 ? 6.102 -39.656 -3.969 1 70.75 108 GLU B C 1
ATOM 3162 O O . GLU B 1 108 ? 5.016 -39.75 -4.547 1 70.75 108 GLU B O 1
ATOM 3167 N N . ASN B 1 109 ? 6.289 -39.094 -2.787 1 81.69 109 ASN B N 1
ATOM 3168 C CA . ASN B 1 109 ? 5.301 -38.188 -2.221 1 81.69 109 ASN B CA 1
ATOM 3169 C C . ASN B 1 109 ? 5.324 -36.812 -2.92 1 81.69 109 ASN B C 1
ATOM 3171 O O . ASN B 1 109 ? 6.105 -35.938 -2.549 1 81.69 109 ASN B O 1
ATOM 3175 N N . PHE B 1 110 ? 4.348 -36.688 -3.98 1 83.94 110 PHE B N 1
ATOM 3176 C CA . PHE B 1 110 ? 4.359 -35.469 -4.805 1 83.94 110 PHE B CA 1
ATOM 3177 C C . PHE B 1 110 ? 3.051 -34.719 -4.656 1 83.94 110 PHE B C 1
ATOM 3179 O O . PHE B 1 110 ? 1.978 -35.312 -4.59 1 83.94 110 PHE B O 1
ATOM 3186 N N . LEU B 1 111 ? 3.201 -33.5 -4.602 1 89.56 111 LEU B N 1
ATOM 3187 C CA . LEU B 1 111 ? 2.09 -32.594 -4.828 1 89.56 111 LEU B CA 1
ATOM 3188 C C . LEU B 1 111 ? 2.35 -31.719 -6.043 1 89.56 111 LEU B C 1
ATOM 3190 O O . LEU B 1 111 ? 3.393 -31.062 -6.133 1 89.56 111 LEU B O 1
ATOM 3194 N N . ILE B 1 112 ? 1.425 -31.781 -7.027 1 92.31 112 ILE B N 1
ATOM 3195 C CA . ILE B 1 112 ? 1.549 -30.969 -8.227 1 92.31 112 ILE B CA 1
ATOM 3196 C C . ILE B 1 112 ? 0.872 -29.609 -8 1 92.31 112 ILE B C 1
ATOM 3198 O O . ILE B 1 112 ? -0.312 -29.562 -7.656 1 92.31 112 ILE B O 1
ATOM 3202 N N . VAL B 1 113 ? 1.667 -28.531 -8.172 1 95.69 113 VAL B N 1
ATOM 3203 C CA . VAL B 1 113 ? 1.185 -27.172 -7.957 1 95.69 113 VAL B CA 1
ATOM 3204 C C . VAL B 1 113 ? 1.219 -26.391 -9.273 1 95.69 113 VAL B C 1
ATOM 3206 O O . VAL B 1 113 ? 2.293 -26.062 -9.773 1 95.69 113 VAL B O 1
ATOM 3209 N N . SER B 1 114 ? 0.08 -26.094 -9.766 1 96.5 114 SER B N 1
ATOM 3210 C CA . SER B 1 114 ? -0 -25.344 -11.016 1 96.5 114 SER B CA 1
ATOM 3211 C C . SER B 1 114 ? -0.175 -23.859 -10.75 1 96.5 114 SER B C 1
ATOM 3213 O O . SER B 1 114 ? -0.984 -23.453 -9.906 1 96.5 114 SER B O 1
ATOM 3215 N N . VAL B 1 115 ? 0.609 -23.016 -11.492 1 95.94 115 VAL B N 1
ATOM 3216 C CA . VAL B 1 115 ? 0.431 -21.562 -11.414 1 95.94 115 VAL B CA 1
ATOM 3217 C C . VAL B 1 115 ? -0.039 -21.031 -12.766 1 95.94 115 VAL B C 1
ATOM 3219 O O . VAL B 1 115 ? 0.027 -19.828 -13.023 1 95.94 115 VAL B O 1
ATOM 3222 N N . MET B 1 116 ? -0.497 -21.938 -13.617 1 93.62 116 MET B N 1
ATOM 3223 C CA . MET B 1 116 ? -0.822 -21.578 -14.992 1 93.62 116 MET B CA 1
ATOM 3224 C C . MET B 1 116 ? -2.201 -20.922 -15.078 1 93.62 116 MET B C 1
ATOM 3226 O O . MET B 1 116 ? -3.186 -21.484 -14.602 1 93.62 116 MET B O 1
ATOM 3230 N N . ALA B 1 117 ? -2.205 -19.797 -15.766 1 90.38 117 ALA B N 1
ATOM 3231 C CA . ALA B 1 117 ? -3.475 -19.109 -15.992 1 90.38 117 ALA B CA 1
ATOM 3232 C C . ALA B 1 117 ? -4.348 -19.891 -16.984 1 90.38 117 ALA B C 1
ATOM 3234 O O . ALA B 1 117 ? -3.871 -20.312 -18.031 1 90.38 117 ALA B O 1
ATOM 3235 N N . GLY B 1 118 ? -5.543 -20.172 -16.578 1 90.94 118 GLY B N 1
ATOM 3236 C CA . GLY B 1 118 ? -6.531 -20.703 -17.516 1 90.94 118 GLY B CA 1
ATOM 3237 C C . GLY B 1 118 ? -6.484 -22.203 -17.641 1 90.94 118 GLY B C 1
ATOM 3238 O O . GLY B 1 118 ? -7.336 -22.812 -18.297 1 90.94 118 GLY B O 1
ATOM 3239 N N . ILE B 1 119 ? -5.516 -22.906 -17.109 1 93.75 119 ILE B N 1
ATOM 3240 C CA . ILE B 1 119 ? -5.441 -24.359 -17.156 1 93.75 119 ILE B CA 1
ATOM 3241 C C . ILE B 1 119 ? -6.055 -24.938 -15.883 1 93.75 119 ILE B C 1
ATOM 3243 O O . ILE B 1 119 ? -5.484 -24.812 -14.797 1 93.75 119 ILE B O 1
ATOM 3247 N N . THR B 1 120 ? -7.102 -25.594 -16.031 1 93.5 120 THR B N 1
ATOM 3248 C CA . THR B 1 120 ? -7.848 -26.109 -14.875 1 93.5 120 THR B CA 1
ATOM 3249 C C . THR B 1 120 ? -7.211 -27.375 -14.336 1 93.5 120 THR B C 1
ATOM 3251 O O . THR B 1 120 ? -6.406 -28.016 -15.016 1 93.5 120 THR B O 1
ATOM 3254 N N . LEU B 1 121 ? -7.562 -27.703 -13.117 1 93 121 LEU B N 1
ATOM 3255 C CA . LEU B 1 121 ? -7.094 -28.953 -12.531 1 93 121 LEU B CA 1
ATOM 3256 C C . LEU B 1 121 ? -7.633 -30.141 -13.305 1 93 121 LEU B C 1
ATOM 3258 O O . LEU B 1 121 ? -6.941 -31.156 -13.453 1 93 121 LEU B O 1
ATOM 3262 N N . GLU B 1 122 ? -8.852 -30.031 -13.734 1 91 122 GLU B N 1
ATOM 3263 C CA . GLU B 1 122 ? -9.445 -31.094 -14.531 1 91 122 GLU B CA 1
ATOM 3264 C C . GLU B 1 122 ? -8.641 -31.344 -15.805 1 91 122 GLU B C 1
ATOM 3266 O O . GLU B 1 122 ? -8.43 -32.5 -16.188 1 91 122 GLU B O 1
ATOM 3271 N N . TRP B 1 123 ? -8.281 -30.297 -16.422 1 92.12 123 TRP B N 1
ATOM 3272 C CA . TRP B 1 123 ? -7.477 -30.422 -17.641 1 92.12 123 TRP B CA 1
ATOM 3273 C C . TRP B 1 123 ? -6.164 -31.141 -17.328 1 92.12 123 TRP B C 1
ATOM 3275 O O . TRP B 1 123 ? -5.758 -32.031 -18.078 1 92.12 123 TRP B O 1
ATOM 3285 N N . ILE B 1 124 ? -5.48 -30.75 -16.266 1 91.19 124 ILE B N 1
ATOM 3286 C CA . ILE B 1 124 ? -4.219 -31.375 -15.875 1 91.19 124 ILE B CA 1
ATOM 3287 C C . ILE B 1 124 ? -4.445 -32.875 -15.586 1 91.19 124 ILE B C 1
ATOM 3289 O O . ILE B 1 124 ? -3.709 -33.719 -16.094 1 91.19 124 ILE B O 1
ATOM 3293 N N . GLU B 1 125 ? -5.469 -33.125 -14.844 1 88.62 125 GLU B N 1
ATOM 3294 C CA . GLU B 1 125 ? -5.801 -34.5 -14.484 1 88.62 125 GLU B CA 1
ATOM 3295 C C . GLU B 1 125 ? -6.035 -35.344 -15.719 1 88.62 125 GLU B C 1
ATOM 3297 O O . GLU B 1 125 ? -5.559 -36.469 -15.797 1 88.62 125 GLU B O 1
ATOM 3302 N N . SER B 1 126 ? -6.734 -34.844 -16.656 1 89.75 126 SER B N 1
ATOM 3303 C CA . SER B 1 126 ? -7.102 -35.594 -17.859 1 89.75 126 SER B CA 1
ATOM 3304 C C . SER B 1 126 ? -5.891 -35.844 -18.75 1 89.75 126 SER B C 1
ATOM 3306 O O . SER B 1 126 ? -5.906 -36.75 -19.578 1 89.75 126 SER B O 1
ATOM 3308 N N . ASN B 1 127 ? -4.879 -35.094 -18.516 1 89 127 ASN B N 1
ATOM 3309 C CA . ASN B 1 127 ? -3.711 -35.25 -19.391 1 89 127 ASN B CA 1
ATOM 3310 C C . ASN B 1 127 ? -2.574 -35.969 -18.672 1 89 127 ASN B C 1
ATOM 3312 O O . ASN B 1 127 ? -1.485 -36.125 -19.234 1 89 127 ASN B O 1
ATOM 3316 N N . LEU B 1 128 ? -2.902 -36.281 -17.453 1 83.06 128 LEU B N 1
ATOM 3317 C CA . LEU B 1 128 ? -1.999 -37.219 -16.766 1 83.06 128 LEU B CA 1
ATOM 3318 C C . LEU B 1 128 ? -2.176 -38.625 -17.281 1 83.06 128 LEU B C 1
ATOM 3320 O O . LEU B 1 128 ? -3.256 -39.219 -17.141 1 83.06 128 LEU B O 1
ATOM 3324 N N . THR B 1 129 ? -1.405 -39.125 -18.094 1 74.31 129 THR B N 1
ATOM 3325 C CA . THR B 1 129 ? -1.55 -40.438 -18.734 1 74.31 129 THR B CA 1
ATOM 3326 C C . THR B 1 129 ? -0.82 -41.5 -17.938 1 74.31 129 THR B C 1
ATOM 3328 O O . THR B 1 129 ? -0.675 -42.656 -18.406 1 74.31 129 THR B O 1
ATOM 3331 N N . ILE B 1 130 ? -0.445 -41.156 -16.797 1 66.62 130 ILE B N 1
ATOM 3332 C CA . ILE B 1 130 ? 0.32 -42.156 -16.047 1 66.62 130 ILE B CA 1
ATOM 3333 C C . ILE B 1 130 ? -0.627 -43.188 -15.445 1 66.62 130 ILE B C 1
ATOM 3335 O O . ILE B 1 130 ? -1.766 -42.875 -15.094 1 66.62 130 ILE B O 1
ATOM 3339 N N . GLU B 1 131 ? -0.28 -44.531 -15.602 1 58.44 131 GLU B N 1
ATOM 3340 C CA . GLU B 1 131 ? -1.062 -45.625 -15.07 1 58.44 131 GLU B CA 1
ATOM 3341 C C . GLU B 1 131 ? -1.384 -45.406 -13.594 1 58.44 131 GLU B C 1
ATOM 3343 O O . GLU B 1 131 ? -2.486 -45.719 -13.141 1 58.44 131 GLU B O 1
ATOM 3348 N N . ASN B 1 132 ? -0.42 -45.188 -12.711 1 54.75 132 ASN B N 1
ATOM 3349 C CA . ASN B 1 132 ? -0.618 -45 -11.273 1 54.75 132 ASN B CA 1
ATOM 3350 C C . ASN B 1 132 ? -1.119 -43.625 -10.938 1 54.75 132 ASN B C 1
ATOM 3352 O O . ASN B 1 132 ? -0.717 -43.031 -9.93 1 54.75 132 ASN B O 1
ATOM 3356 N N . ARG B 1 133 ? -2.232 -43.188 -11.625 1 60.09 133 ARG B N 1
ATOM 3357 C CA . ARG B 1 133 ? -2.916 -41.906 -11.695 1 60.09 133 ARG B CA 1
ATOM 3358 C C . ARG B 1 133 ? -3.469 -41.5 -10.336 1 60.09 133 ARG B C 1
ATOM 3360 O O . ARG B 1 133 ? -3.576 -40.312 -10.031 1 60.09 133 ARG B O 1
ATOM 3367 N N . SER B 1 134 ? -3.668 -42.594 -9.672 1 60.47 134 SER B N 1
ATOM 3368 C CA . SER B 1 134 ? -4.516 -42.312 -8.523 1 60.47 134 SER B CA 1
ATOM 3369 C C . SER B 1 134 ? -3.814 -41.406 -7.527 1 60.47 134 SER B C 1
ATOM 3371 O O . SER B 1 134 ? -4.426 -40.469 -6.996 1 60.47 134 SER B O 1
ATOM 3373 N N . ASN B 1 135 ? -2.504 -41.594 -7.426 1 64.44 135 ASN B N 1
ATOM 3374 C CA . ASN B 1 135 ? -1.798 -40.812 -6.402 1 64.44 135 ASN B CA 1
ATOM 3375 C C . ASN B 1 135 ? -1.653 -39.344 -6.801 1 64.44 135 ASN B C 1
ATOM 3377 O O . ASN B 1 135 ? -1.857 -38.438 -5.977 1 64.44 135 ASN B O 1
ATOM 3381 N N . PHE B 1 136 ? -1.508 -39.156 -8.117 1 70.25 136 PHE B N 1
ATOM 3382 C CA . PHE B 1 136 ? -1.262 -37.781 -8.547 1 70.25 136 PHE B CA 1
ATOM 3383 C C . PHE B 1 136 ? -2.574 -37.031 -8.75 1 70.25 136 PHE B C 1
ATOM 3385 O O . PHE B 1 136 ? -2.637 -35.812 -8.57 1 70.25 136 PHE B O 1
ATOM 3392 N N . ARG B 1 137 ? -3.605 -37.781 -9.008 1 70.94 137 ARG B N 1
ATOM 3393 C CA . ARG B 1 137 ? -4.895 -37.156 -9.297 1 70.94 137 ARG B CA 1
ATOM 3394 C C . ARG B 1 137 ? -5.461 -36.469 -8.062 1 70.94 137 ARG B C 1
ATOM 3396 O O . ARG B 1 137 ? -6.16 -35.469 -8.18 1 70.94 137 ARG B O 1
ATOM 3403 N N . ASP B 1 138 ? -5.031 -37 -6.992 1 75.31 138 ASP B N 1
ATOM 3404 C CA . ASP B 1 138 ? -5.555 -36.438 -5.746 1 75.31 138 ASP B CA 1
ATOM 3405 C C . ASP B 1 138 ? -4.598 -35.406 -5.164 1 75.31 138 ASP B C 1
ATOM 3407 O O . ASP B 1 138 ? -4.895 -34.812 -4.137 1 75.31 138 ASP B O 1
ATOM 3411 N N . ASN B 1 139 ? -3.537 -35.25 -5.863 1 85.69 139 ASN B N 1
ATOM 3412 C CA . ASN B 1 139 ? -2.498 -34.344 -5.359 1 85.69 139 ASN B CA 1
ATOM 3413 C C . ASN B 1 139 ? -2.242 -33.188 -6.312 1 85.69 139 ASN B C 1
ATOM 3415 O O . ASN B 1 139 ? -1.099 -32.938 -6.691 1 85.69 139 ASN B O 1
ATOM 3419 N N . LEU B 1 140 ? -3.373 -32.5 -6.637 1 91.44 140 LEU B N 1
ATOM 3420 C CA . LEU B 1 140 ? -3.311 -31.359 -7.543 1 91.44 140 LEU B CA 1
ATOM 3421 C C . LEU B 1 140 ? -3.807 -30.094 -6.859 1 91.44 140 LEU B C 1
ATOM 3423 O O . LEU B 1 140 ? -4.852 -30.109 -6.203 1 91.44 140 LEU B O 1
ATOM 3427 N N . VAL B 1 141 ? -3.031 -29.062 -6.969 1 94.56 141 VAL B N 1
ATOM 3428 C CA . VAL B 1 141 ? -3.406 -27.75 -6.441 1 94.56 141 VAL B CA 1
ATOM 3429 C C . VAL B 1 141 ? -3.111 -26.672 -7.477 1 94.56 141 VAL B C 1
ATOM 3431 O O . VAL B 1 141 ? -2.145 -26.781 -8.234 1 94.56 141 VAL B O 1
ATOM 3434 N N . ARG B 1 142 ? -3.992 -25.75 -7.551 1 96.31 142 ARG B N 1
ATOM 3435 C CA . ARG B 1 142 ? -3.754 -24.578 -8.375 1 96.31 142 ARG B CA 1
ATOM 3436 C C . ARG B 1 142 ? -3.633 -23.328 -7.523 1 96.31 142 ARG B C 1
ATOM 3438 O O . ARG B 1 142 ? -4.434 -23.109 -6.609 1 96.31 142 ARG B O 1
ATOM 3445 N N . ILE B 1 143 ? -2.58 -22.547 -7.785 1 97.38 143 ILE B N 1
ATOM 3446 C CA . ILE B 1 143 ? -2.406 -21.281 -7.074 1 97.38 143 ILE B CA 1
ATOM 3447 C C . ILE B 1 143 ? -2.23 -20.141 -8.078 1 97.38 143 ILE B C 1
ATOM 3449 O O . ILE B 1 143 ? -1.814 -20.375 -9.219 1 97.38 143 ILE B O 1
ATOM 3453 N N . MET B 1 144 ? -2.658 -19.016 -7.672 1 97.44 144 MET B N 1
ATOM 3454 C CA . MET B 1 144 ? -2.473 -17.812 -8.477 1 97.44 144 MET B CA 1
ATOM 3455 C C . MET B 1 144 ? -1.807 -16.703 -7.656 1 97.44 144 MET B C 1
ATOM 3457 O O . MET B 1 144 ? -2.49 -15.898 -7.02 1 97.44 144 MET B O 1
ATOM 3461 N N . PRO B 1 145 ? -0.511 -16.672 -7.719 1 97.69 145 PRO B N 1
ATOM 3462 C CA . PRO B 1 145 ? 0.218 -15.617 -7.02 1 97.69 145 PRO B CA 1
ATOM 3463 C C . PRO B 1 145 ? 0.435 -14.383 -7.891 1 97.69 145 PRO B C 1
ATOM 3465 O O . PRO B 1 145 ? 0.151 -14.406 -9.094 1 97.69 145 PRO B O 1
ATOM 3468 N N . ASN B 1 146 ? 0.769 -13.273 -7.27 1 97.62 146 ASN B N 1
ATOM 3469 C CA . ASN B 1 146 ? 1.323 -12.148 -8.008 1 97.62 146 ASN B CA 1
ATOM 3470 C C . ASN B 1 146 ? 2.811 -11.961 -7.719 1 97.62 146 ASN B C 1
ATOM 3472 O O . ASN B 1 146 ? 3.375 -12.672 -6.883 1 97.62 146 ASN B O 1
ATOM 3476 N N . THR B 1 147 ? 3.455 -11.117 -8.391 1 97.12 147 THR B N 1
ATOM 3477 C CA . THR B 1 147 ? 4.914 -11.055 -8.414 1 97.12 147 THR B CA 1
ATOM 3478 C C . THR B 1 147 ? 5.453 -10.477 -7.109 1 97.12 147 THR B C 1
ATOM 3480 O O . THR B 1 147 ? 6.652 -10.562 -6.836 1 97.12 147 THR B O 1
ATOM 3483 N N . ALA B 1 148 ? 4.648 -9.938 -6.277 1 98.38 148 ALA B N 1
ATOM 3484 C CA . ALA B 1 148 ? 5.117 -9.406 -5 1 98.38 148 ALA B CA 1
ATOM 3485 C C . ALA B 1 148 ? 5.594 -10.523 -4.078 1 98.38 148 ALA B C 1
ATOM 3487 O O . ALA B 1 148 ? 6.219 -10.266 -3.049 1 98.38 148 ALA B O 1
ATOM 3488 N N . ILE B 1 149 ? 5.355 -11.781 -4.453 1 98.12 149 ILE B N 1
ATOM 3489 C CA . ILE B 1 149 ? 5.852 -12.922 -3.691 1 98.12 149 ILE B CA 1
ATOM 3490 C C . ILE B 1 149 ? 7.379 -12.891 -3.65 1 98.12 149 ILE B C 1
ATOM 3492 O O . ILE B 1 149 ? 7.992 -13.461 -2.746 1 98.12 149 ILE B O 1
ATOM 3496 N N . GLU B 1 150 ? 7.945 -12.219 -4.625 1 97.12 150 GLU B N 1
ATOM 3497 C CA . GLU B 1 150 ? 9.398 -12.125 -4.699 1 97.12 150 GLU B CA 1
ATOM 3498 C C . GLU B 1 150 ? 9.977 -11.492 -3.438 1 97.12 150 GLU B C 1
ATOM 3500 O O . GLU B 1 150 ? 11.094 -11.82 -3.023 1 97.12 150 GLU B O 1
ATOM 3505 N N . ILE B 1 151 ? 9.195 -10.609 -2.789 1 97.88 151 ILE B N 1
ATOM 3506 C CA . ILE B 1 151 ? 9.664 -9.922 -1.591 1 97.88 151 ILE B CA 1
ATOM 3507 C C . ILE B 1 151 ? 8.805 -10.32 -0.394 1 97.88 151 ILE B C 1
ATOM 3509 O O . ILE B 1 151 ? 8.695 -9.57 0.58 1 97.88 151 ILE B O 1
ATOM 3513 N N . ASN B 1 152 ? 8.141 -11.438 -0.561 1 98.25 152 ASN B N 1
ATOM 3514 C CA . ASN B 1 152 ? 7.363 -12.055 0.512 1 98.25 152 ASN B CA 1
ATOM 3515 C C . ASN B 1 152 ? 6.156 -11.203 0.892 1 98.25 152 ASN B C 1
ATOM 3517 O O . ASN B 1 152 ? 5.766 -11.164 2.059 1 98.25 152 ASN B O 1
ATOM 3521 N N . MET B 1 153 ? 5.609 -10.453 -0.046 1 98.25 153 MET B N 1
ATOM 3522 C CA . MET B 1 153 ? 4.414 -9.633 0.147 1 98.25 153 MET B CA 1
ATOM 3523 C C . MET B 1 153 ? 3.361 -9.953 -0.908 1 98.25 153 MET B C 1
ATOM 3525 O O . MET B 1 153 ? 2.627 -9.07 -1.346 1 98.25 153 MET B O 1
ATOM 3529 N N . GLY B 1 154 ? 3.361 -11.172 -1.314 1 98.44 154 GLY B N 1
ATOM 3530 C CA . GLY B 1 154 ? 2.5 -11.594 -2.406 1 98.44 154 GLY B CA 1
ATOM 3531 C C . GLY B 1 154 ? 1.057 -11.797 -1.984 1 98.44 154 GLY B C 1
ATOM 3532 O O . GLY B 1 154 ? 0.751 -11.82 -0.79 1 98.44 154 GLY B O 1
ATOM 3533 N N . THR B 1 155 ? 0.18 -11.758 -2.906 1 98.62 155 THR B N 1
ATOM 3534 C CA . THR B 1 155 ? -1.201 -12.219 -2.828 1 98.62 155 THR B CA 1
ATOM 3535 C C . THR B 1 155 ? -1.385 -13.516 -3.619 1 98.62 155 THR B C 1
ATOM 3537 O O . THR B 1 155 ? -1.077 -13.562 -4.812 1 98.62 155 THR B O 1
ATOM 3540 N N . ILE B 1 156 ? -1.876 -14.57 -2.896 1 98.44 156 ILE B N 1
ATOM 3541 C CA . ILE B 1 156 ? -1.912 -15.883 -3.531 1 98.44 156 ILE B CA 1
ATOM 3542 C C . ILE B 1 156 ? -3.303 -16.484 -3.377 1 98.44 156 ILE B C 1
ATOM 3544 O O . ILE B 1 156 ? -3.756 -16.75 -2.258 1 98.44 156 ILE B O 1
ATOM 3548 N N . GLY B 1 157 ? -4.023 -16.672 -4.492 1 97.94 157 GLY B N 1
ATOM 3549 C CA . GLY B 1 157 ? -5.207 -17.516 -4.473 1 97.94 157 GLY B CA 1
ATOM 3550 C C . GLY B 1 157 ? -4.887 -19 -4.574 1 97.94 157 GLY B C 1
ATOM 3551 O O . GLY B 1 157 ? -3.99 -19.391 -5.32 1 97.94 157 GLY B O 1
ATOM 3552 N N . VAL B 1 158 ? -5.562 -19.812 -3.734 1 97 158 VAL B N 1
ATOM 3553 C CA . VAL B 1 158 ? -5.27 -21.25 -3.699 1 97 158 VAL B CA 1
ATOM 3554 C C . VAL B 1 158 ? -6.562 -22.047 -3.859 1 97 158 VAL B C 1
ATOM 3556 O O . VAL B 1 158 ? -7.547 -21.781 -3.164 1 97 158 VAL B O 1
ATOM 3559 N N . TYR B 1 159 ? -6.586 -22.969 -4.777 1 95.88 159 TYR B N 1
ATOM 3560 C CA . TYR B 1 159 ? -7.684 -23.922 -4.914 1 95.88 159 TYR B CA 1
ATOM 3561 C C . TYR B 1 159 ? -7.16 -25.344 -4.957 1 95.88 159 TYR B C 1
ATOM 3563 O O . TYR B 1 159 ? -6.27 -25.672 -5.75 1 95.88 159 TYR B O 1
ATOM 3571 N N . TRP B 1 160 ? -7.609 -26.156 -4.078 1 88.81 160 TRP B N 1
ATOM 3572 C CA . TRP B 1 160 ? -7.328 -27.578 -4.059 1 88.81 160 TRP B CA 1
ATOM 3573 C C . TRP B 1 160 ? -8.609 -28.391 -4.195 1 88.81 160 TRP B C 1
ATOM 3575 O O . TRP B 1 160 ? -9.602 -28.109 -3.521 1 88.81 160 TRP B O 1
ATOM 3585 N N . LYS B 1 161 ? -8.586 -29.312 -5.18 1 77.88 161 LYS B N 1
ATOM 3586 C CA . LYS B 1 161 ? -9.742 -30.188 -5.395 1 77.88 161 LYS B CA 1
ATOM 3587 C C . LYS B 1 161 ? -9.93 -31.156 -4.23 1 77.88 161 LYS B C 1
ATOM 3589 O O . LYS B 1 161 ? -8.961 -31.719 -3.721 1 77.88 161 LYS B O 1
ATOM 3594 N N . SER B 1 162 ? -10.867 -30.953 -3.326 1 63.88 162 SER B N 1
ATOM 3595 C CA . SER B 1 162 ? -11.148 -31.812 -2.184 1 63.88 162 SER B CA 1
ATOM 3596 C C . SER B 1 162 ? -11.188 -33.281 -2.598 1 63.88 162 SER B C 1
ATOM 3598 O O . SER B 1 162 ? -11.969 -33.656 -3.469 1 63.88 162 SER B O 1
ATOM 3600 N N . SER B 1 163 ? -10.164 -33.844 -3.133 1 58.91 163 SER B N 1
ATOM 3601 C CA . SER B 1 163 ? -10.375 -35.281 -3.346 1 58.91 163 SER B CA 1
ATOM 3602 C C . SER B 1 163 ? -10.148 -36.062 -2.061 1 58.91 163 SER B C 1
ATOM 3604 O O . SER B 1 163 ? -9.742 -35.5 -1.043 1 58.91 163 SER B O 1
ATOM 3606 N N . LYS B 1 164 ? -10.141 -37.469 -2.25 1 60.94 164 LYS B N 1
ATOM 3607 C CA . LYS B 1 164 ? -10.023 -38.469 -1.19 1 60.94 164 LYS B CA 1
ATOM 3608 C C . LYS B 1 164 ? -8.812 -38.188 -0.3 1 60.94 164 LYS B C 1
ATOM 3610 O O . LYS B 1 164 ? -7.699 -38 -0.794 1 60.94 164 LYS B O 1
ATOM 3615 N N . SER B 1 165 ? -9.047 -37.719 0.921 1 62.09 165 SER B N 1
ATOM 3616 C CA . SER B 1 165 ? -8.086 -37.438 1.979 1 62.09 165 SER B CA 1
ATOM 3617 C C . SER B 1 165 ? -7.188 -38.625 2.271 1 62.09 165 SER B C 1
ATOM 3619 O O . SER B 1 165 ? -7.672 -39.719 2.473 1 62.09 165 SER B O 1
ATOM 3621 N N . SER B 1 166 ? -5.949 -38.562 1.695 1 72.44 166 SER B N 1
ATOM 3622 C CA . SER B 1 166 ? -4.922 -39.406 2.281 1 72.44 166 SER B CA 1
ATOM 3623 C C . SER B 1 166 ? -4.02 -38.625 3.229 1 72.44 166 SER B C 1
ATOM 3625 O O . SER B 1 166 ? -3.92 -37.406 3.123 1 72.44 166 SER B O 1
ATOM 3627 N N . THR B 1 167 ? -3.543 -39.281 4.16 1 73 167 THR B N 1
ATOM 3628 C CA . THR B 1 167 ? -2.674 -38.688 5.16 1 73 167 THR B CA 1
ATOM 3629 C C . THR B 1 167 ? -1.526 -37.938 4.5 1 73 167 THR B C 1
ATOM 3631 O O . THR B 1 167 ? -1.212 -36.812 4.887 1 73 167 THR B O 1
ATOM 3634 N N . THR B 1 168 ? -0.996 -38.531 3.512 1 74.19 168 THR B N 1
ATOM 3635 C CA . THR B 1 168 ? 0.139 -37.906 2.836 1 74.19 168 THR B CA 1
ATOM 3636 C C . THR B 1 168 ? -0.293 -36.656 2.096 1 74.19 168 THR B C 1
ATOM 3638 O O . THR B 1 168 ? 0.403 -35.625 2.135 1 74.19 168 THR B O 1
ATOM 3641 N N . ASN B 1 169 ? -1.429 -36.75 1.562 1 77.88 169 ASN B N 1
ATOM 3642 C CA . ASN B 1 169 ? -1.956 -35.594 0.842 1 77.88 169 ASN B CA 1
ATOM 3643 C C . ASN B 1 169 ? -2.23 -34.406 1.783 1 77.88 169 ASN B C 1
ATOM 3645 O O . ASN B 1 169 ? -1.878 -33.281 1.481 1 77.88 169 ASN B O 1
ATOM 3649 N N . ASP B 1 170 ? -2.695 -34.781 2.877 1 84.19 170 ASP B N 1
ATOM 3650 C CA . ASP B 1 170 ? -3.002 -33.75 3.865 1 84.19 170 ASP B CA 1
ATOM 3651 C C . ASP B 1 170 ? -1.729 -33.094 4.367 1 84.19 170 ASP B C 1
ATOM 3653 O O . ASP B 1 170 ? -1.701 -31.859 4.566 1 84.19 170 ASP B O 1
ATOM 3657 N N . LEU B 1 171 ? -0.77 -33.906 4.504 1 86.12 171 LEU B N 1
ATOM 3658 C CA . LEU B 1 171 ? 0.5 -33.375 4.992 1 86.12 171 LEU B CA 1
ATOM 3659 C C . LEU B 1 171 ? 1.145 -32.469 3.953 1 86.12 171 LEU B C 1
ATOM 3661 O O . LEU B 1 171 ? 1.704 -31.422 4.301 1 86.12 171 LEU B O 1
ATOM 3665 N N . LEU B 1 172 ? 1.031 -32.844 2.744 1 87.88 172 LEU B N 1
ATOM 3666 C CA . LEU B 1 172 ? 1.617 -32.031 1.67 1 87.88 172 LEU B CA 1
ATOM 3667 C C . LEU B 1 172 ? 0.872 -30.719 1.499 1 87.88 172 LEU B C 1
ATOM 3669 O O . LEU B 1 172 ? 1.491 -29.672 1.289 1 87.88 172 LEU B O 1
ATOM 3673 N N . ILE B 1 173 ? -0.348 -30.812 1.66 1 88.44 173 ILE B N 1
ATOM 3674 C CA . ILE B 1 173 ? -1.165 -29.609 1.54 1 88.44 173 ILE B CA 1
ATOM 3675 C C . ILE B 1 173 ? -0.839 -28.641 2.68 1 88.44 173 ILE B C 1
ATOM 3677 O O . ILE B 1 173 ? -0.713 -27.438 2.465 1 88.44 173 ILE B O 1
ATOM 3681 N N . LYS B 1 174 ? -0.741 -29.188 3.801 1 91.56 174 LYS B N 1
ATOM 3682 C CA . LYS B 1 174 ? -0.36 -28.375 4.957 1 91.56 174 LYS B CA 1
ATOM 3683 C C . LYS B 1 174 ? 1.008 -27.734 4.75 1 91.56 174 LYS B C 1
ATOM 3685 O O . LYS B 1 174 ? 1.196 -26.547 5.055 1 91.56 174 LYS B O 1
ATOM 3690 N N . LYS B 1 175 ? 1.889 -28.516 4.254 1 93.25 175 LYS B N 1
ATOM 3691 C CA . LYS B 1 175 ? 3.238 -28.016 4.027 1 93.25 175 LYS B CA 1
ATOM 3692 C C . LYS B 1 175 ? 3.244 -26.922 2.959 1 93.25 175 LYS B C 1
ATOM 3694 O O . LYS B 1 175 ? 3.949 -25.922 3.09 1 93.25 175 LYS B O 1
ATOM 3699 N N . LEU B 1 176 ? 2.473 -27.125 1.915 1 94.62 176 LEU B N 1
ATOM 3700 C CA . LEU B 1 176 ? 2.344 -26.109 0.883 1 94.62 176 LEU B CA 1
ATOM 3701 C C . LEU B 1 176 ? 1.778 -24.812 1.465 1 94.62 176 LEU B C 1
ATOM 3703 O O . LEU B 1 176 ? 2.271 -23.719 1.165 1 94.62 176 LEU B O 1
ATOM 3707 N N . SER B 1 177 ? 0.812 -24.938 2.266 1 94.75 177 SER B N 1
ATOM 3708 C CA . SER B 1 177 ? 0.204 -23.766 2.889 1 94.75 177 SER B CA 1
ATOM 3709 C C . SER B 1 177 ? 1.224 -23 3.715 1 94.75 177 SER B C 1
ATOM 3711 O O . SER B 1 177 ? 1.271 -21.766 3.652 1 94.75 177 SER B O 1
ATOM 3713 N N . GLU B 1 178 ? 1.996 -23.734 4.426 1 96.12 178 GLU B N 1
ATOM 3714 C CA . GLU B 1 178 ? 3.061 -23.109 5.203 1 96.12 178 GLU B CA 1
ATOM 3715 C C . GLU B 1 178 ? 4.039 -22.359 4.305 1 96.12 178 GLU B C 1
ATOM 3717 O O . GLU B 1 178 ? 4.438 -21.234 4.609 1 96.12 178 GLU B O 1
ATOM 3722 N N . LEU B 1 179 ? 4.371 -23.031 3.273 1 97 179 LEU B N 1
ATOM 3723 C CA . LEU B 1 179 ? 5.297 -22.453 2.307 1 97 179 LEU B CA 1
ATOM 3724 C C . LEU B 1 179 ? 4.719 -21.188 1.694 1 97 179 LEU B C 1
ATOM 3726 O O . LEU B 1 179 ? 5.387 -20.141 1.655 1 97 179 LEU B O 1
ATOM 3730 N N . LEU B 1 180 ? 3.482 -21.219 1.273 1 97.56 180 LEU B N 1
ATOM 3731 C CA . LEU B 1 180 ? 2.836 -20.094 0.613 1 97.56 180 LEU B CA 1
ATOM 3732 C C . LEU B 1 180 ? 2.674 -18.922 1.573 1 97.56 180 LEU B C 1
ATOM 3734 O O . LEU B 1 180 ? 2.771 -17.766 1.165 1 97.56 180 LEU B O 1
ATOM 3738 N N . ASN B 1 181 ? 2.508 -19.234 2.85 1 97.12 181 ASN B N 1
ATOM 3739 C CA . ASN B 1 181 ? 2.332 -18.188 3.854 1 97.12 181 ASN B CA 1
ATOM 3740 C C . ASN B 1 181 ? 3.625 -17.406 4.082 1 97.12 181 ASN B C 1
ATOM 3742 O O . ASN B 1 181 ? 3.598 -16.297 4.613 1 97.12 181 ASN B O 1
ATOM 3746 N N . GLN B 1 182 ? 4.758 -18 3.676 1 97.5 182 GLN B N 1
ATOM 3747 C CA . GLN B 1 182 ? 6.02 -17.266 3.717 1 97.5 182 GLN B CA 1
ATOM 3748 C C . GLN B 1 182 ? 6.105 -16.25 2.58 1 97.5 182 GLN B C 1
ATOM 3750 O O . GLN B 1 182 ? 6.848 -15.273 2.672 1 97.5 182 GLN B O 1
ATOM 3755 N N . LEU B 1 183 ? 5.387 -16.484 1.566 1 98 183 LEU B N 1
ATOM 3756 C CA . LEU B 1 183 ? 5.52 -15.719 0.335 1 98 183 LEU B CA 1
ATOM 3757 C C . LEU B 1 183 ? 4.531 -14.555 0.309 1 98 183 LEU B C 1
ATOM 3759 O O . LEU B 1 183 ? 4.652 -13.648 -0.518 1 98 183 LEU B O 1
ATOM 3763 N N . GLY B 1 184 ? 3.596 -14.562 1.165 1 97.94 184 GLY B N 1
ATOM 3764 C CA . GLY B 1 184 ? 2.574 -13.531 1.246 1 97.94 184 GLY B CA 1
ATOM 3765 C C . GLY B 1 184 ? 1.283 -14.016 1.878 1 97.94 184 GLY B C 1
ATOM 3766 O O . GLY B 1 184 ? 1.301 -14.898 2.738 1 97.94 184 GLY B O 1
ATOM 3767 N N . LYS B 1 185 ? 0.203 -13.375 1.537 1 97.75 185 LYS B N 1
ATOM 3768 C CA . LYS B 1 185 ? -1.115 -13.789 2.01 1 97.75 185 LYS B CA 1
ATOM 3769 C C . LYS B 1 185 ? -1.744 -14.812 1.066 1 97.75 185 LYS B C 1
ATOM 3771 O O . LYS B 1 185 ? -2.01 -14.508 -0.098 1 97.75 185 LYS B O 1
ATOM 3776 N N . SER B 1 186 ? -1.921 -16 1.59 1 97.31 186 SER B N 1
ATOM 3777 C CA . SER B 1 186 ? -2.568 -17.062 0.819 1 97.31 186 SER B CA 1
ATOM 3778 C C . SER B 1 186 ? -4.035 -17.203 1.209 1 97.31 186 SER B C 1
ATOM 3780 O O . SER B 1 186 ? -4.363 -17.281 2.395 1 97.31 186 SER B O 1
ATOM 3782 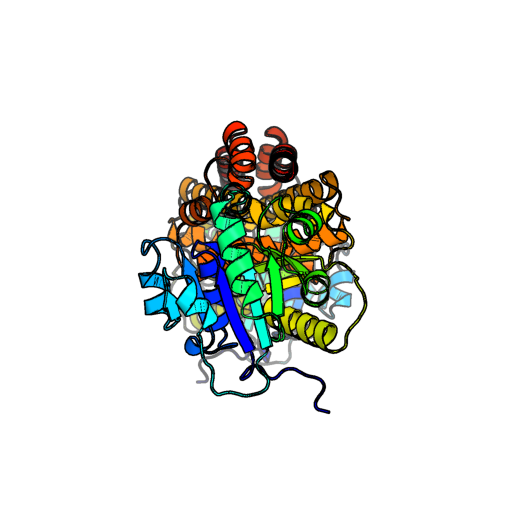N N . ILE B 1 187 ? -4.879 -17.203 0.225 1 96.25 187 ILE B N 1
ATOM 3783 C CA . ILE B 1 187 ? -6.316 -17.281 0.477 1 96.25 187 ILE B CA 1
ATOM 3784 C C . ILE B 1 187 ? -6.895 -18.516 -0.223 1 96.25 187 ILE B C 1
ATOM 3786 O O . ILE B 1 187 ? -6.742 -18.672 -1.436 1 96.25 187 ILE B O 1
ATOM 3790 N N . LYS B 1 188 ? -7.535 -19.359 0.559 1 94.69 188 LYS B N 1
ATOM 3791 C CA . LYS B 1 188 ? -8.211 -20.516 -0.008 1 94.69 188 LYS B CA 1
ATOM 3792 C C . LYS B 1 188 ? -9.508 -20.125 -0.703 1 94.69 188 LYS B C 1
ATOM 3794 O O . LYS B 1 188 ? -10.312 -19.359 -0.146 1 94.69 188 LYS B O 1
ATOM 3799 N N . LEU B 1 189 ? -9.695 -20.594 -1.863 1 96.12 189 LEU B N 1
ATOM 3800 C CA . LEU B 1 189 ? -10.867 -20.25 -2.658 1 96.12 189 LEU B CA 1
ATOM 3801 C C . LEU B 1 189 ? -11.891 -21.391 -2.621 1 96.12 189 LEU B C 1
ATOM 3803 O O . LEU B 1 189 ? -11.531 -22.547 -2.451 1 96.12 189 LEU B O 1
ATOM 3807 N N . ASP B 1 190 ? -13.164 -21.016 -2.826 1 92.69 190 ASP B N 1
ATOM 3808 C CA . ASP B 1 190 ? -14.266 -21.969 -2.734 1 92.69 190 ASP B CA 1
ATOM 3809 C C . ASP B 1 190 ? -14.391 -22.781 -4.012 1 92.69 190 ASP B C 1
ATOM 3811 O O . ASP B 1 190 ? -14.844 -23.938 -3.977 1 92.69 190 ASP B O 1
ATOM 3815 N N . ASN B 1 191 ? -14.109 -22.219 -5.082 1 94.62 191 ASN B N 1
ATOM 3816 C CA . ASN B 1 191 ? -14.164 -22.922 -6.367 1 94.62 191 ASN B CA 1
ATOM 3817 C C . ASN B 1 191 ? -13.047 -22.453 -7.297 1 94.62 191 ASN B C 1
ATOM 3819 O O . ASN B 1 191 ? -12.477 -21.375 -7.109 1 94.62 191 ASN B O 1
ATOM 3823 N N . GLU B 1 192 ? -12.766 -23.281 -8.242 1 95.31 192 GLU B N 1
ATOM 3824 C CA . GLU B 1 192 ? -11.625 -23.047 -9.125 1 95.31 192 GLU B CA 1
ATOM 3825 C C . GLU B 1 192 ? -11.852 -21.812 -10 1 95.31 192 GLU B C 1
ATOM 3827 O O . GLU B 1 192 ? -10.898 -21.141 -10.383 1 95.31 192 GLU B O 1
ATOM 3832 N N . GLU B 1 193 ? -13.117 -21.5 -10.336 1 95.31 193 GLU B N 1
ATOM 3833 C CA . GLU B 1 193 ? -13.453 -20.391 -11.203 1 95.31 193 GLU B CA 1
ATOM 3834 C C . GLU B 1 193 ? -13.008 -19.062 -10.594 1 95.31 193 GLU B C 1
ATOM 3836 O O . GLU B 1 193 ? -12.719 -18.109 -11.32 1 95.31 193 GLU B O 1
ATOM 3841 N N . GLN B 1 194 ? -12.938 -19 -9.297 1 97.31 194 GLN B N 1
ATOM 3842 C CA . GLN B 1 194 ? -12.523 -17.781 -8.609 1 97.31 194 GLN B CA 1
ATOM 3843 C C . GLN B 1 194 ? -11.07 -17.422 -8.93 1 97.31 194 GLN B C 1
ATOM 3845 O O . GLN B 1 194 ? -10.648 -16.281 -8.727 1 97.31 194 GLN B O 1
ATOM 3850 N N . LEU B 1 195 ? -10.352 -18.391 -9.43 1 97.69 195 LEU B N 1
ATOM 3851 C CA . LEU B 1 195 ? -8.961 -18.109 -9.789 1 97.69 195 LEU B CA 1
ATOM 3852 C C . LEU B 1 195 ? -8.891 -17.125 -10.945 1 97.69 195 LEU B C 1
ATOM 3854 O O . LEU B 1 195 ? -7.949 -16.328 -11.031 1 97.69 195 LEU B O 1
ATOM 3858 N N . HIS B 1 196 ? -9.93 -17.156 -11.836 1 97.69 196 HIS B N 1
ATOM 3859 C CA . HIS B 1 196 ? -9.992 -16.141 -12.883 1 97.69 196 HIS B CA 1
ATOM 3860 C C . HIS B 1 196 ? -10.133 -14.742 -12.289 1 97.69 196 HIS B C 1
ATOM 3862 O O . HIS B 1 196 ? -9.508 -13.797 -12.766 1 97.69 196 HIS B O 1
ATOM 3868 N N . SER B 1 197 ? -10.969 -14.664 -11.289 1 98.25 197 SER B N 1
ATOM 3869 C CA . SER B 1 197 ? -11.203 -13.398 -10.609 1 98.25 197 SER B CA 1
ATOM 3870 C C . SER B 1 197 ? -9.945 -12.922 -9.875 1 98.25 197 SER B C 1
ATOM 3872 O O . SER B 1 197 ? -9.625 -11.734 -9.906 1 98.25 197 SER B O 1
ATOM 3874 N N . VAL B 1 198 ? -9.211 -13.859 -9.242 1 98.5 198 VAL B N 1
ATOM 3875 C CA . VAL B 1 198 ? -7.969 -13.539 -8.539 1 98.5 198 VAL B CA 1
ATOM 3876 C C . VAL B 1 198 ? -6.938 -13 -9.531 1 98.5 198 VAL B C 1
ATOM 3878 O O . VAL B 1 198 ? -6.199 -12.062 -9.219 1 98.5 198 VAL B O 1
ATOM 3881 N N . ILE B 1 199 ? -6.961 -13.586 -10.672 1 97.44 199 ILE B N 1
ATOM 3882 C CA . ILE B 1 199 ? -6.066 -13.102 -11.719 1 97.44 199 ILE B CA 1
ATOM 3883 C C . ILE B 1 199 ? -6.367 -11.633 -12.016 1 97.44 199 ILE B C 1
ATOM 3885 O O . ILE B 1 199 ? -5.453 -10.805 -12.086 1 97.44 199 ILE B O 1
ATOM 3889 N N . GLY B 1 200 ? -7.582 -11.289 -12.102 1 97.81 200 GLY B N 1
ATOM 3890 C CA . GLY B 1 200 ? -7.984 -9.922 -12.414 1 97.81 200 GLY B CA 1
ATOM 3891 C C . GLY B 1 200 ? -7.629 -8.938 -11.32 1 97.81 200 GLY B C 1
ATOM 3892 O O . GLY B 1 200 ? -7.148 -7.836 -11.602 1 97.81 200 GLY B O 1
ATOM 3893 N N . VAL B 1 201 ? -7.77 -9.328 -10.086 1 98.19 201 VAL B N 1
ATOM 3894 C CA . VAL B 1 201 ? -7.715 -8.406 -8.961 1 98.19 201 VAL B CA 1
ATOM 3895 C C . VAL B 1 201 ? -6.293 -8.344 -8.406 1 98.19 201 VAL B C 1
ATOM 3897 O O . VAL B 1 201 ? -5.84 -7.285 -7.957 1 98.19 201 VAL B O 1
ATOM 3900 N N . ALA B 1 202 ? -5.574 -9.453 -8.438 1 98.31 202 ALA B N 1
ATOM 3901 C CA . ALA B 1 202 ? -4.285 -9.523 -7.758 1 98.31 202 ALA B CA 1
ATOM 3902 C C . ALA B 1 202 ? -3.168 -9.875 -8.734 1 98.31 202 ALA B C 1
ATOM 3904 O O . ALA B 1 202 ? -2.123 -9.227 -8.75 1 98.31 202 ALA B O 1
ATOM 3905 N N . GLY B 1 203 ? -3.443 -10.875 -9.555 1 97.31 203 GLY B N 1
ATOM 3906 C CA . GLY B 1 203 ? -2.434 -11.25 -10.531 1 97.31 203 GLY B CA 1
ATOM 3907 C C . GLY B 1 203 ? -2.08 -10.125 -11.484 1 97.31 203 GLY B C 1
ATOM 3908 O O . GLY B 1 203 ? -1.024 -9.5 -11.352 1 97.31 203 GLY B O 1
ATOM 3909 N N . SER B 1 204 ? -3.092 -9.844 -12.352 1 97.62 204 SER B N 1
ATOM 3910 C CA . SER B 1 204 ? -2.949 -8.719 -13.266 1 97.62 204 SER B CA 1
ATOM 3911 C C . SER B 1 204 ? -3.111 -7.391 -12.531 1 97.62 204 SER B C 1
ATOM 3913 O O . SER B 1 204 ? -2.512 -6.387 -12.922 1 97.62 204 SER B O 1
ATOM 3915 N N . GLY B 1 205 ? -3.867 -7.477 -11.469 1 98.5 205 GLY B N 1
ATOM 3916 C CA . GLY B 1 205 ? -4.168 -6.285 -10.688 1 98.5 205 GLY B CA 1
ATOM 3917 C C . GLY B 1 205 ? -2.926 -5.559 -10.203 1 98.5 205 GLY B C 1
ATOM 3918 O O . GLY B 1 205 ? -2.928 -4.332 -10.078 1 98.5 205 GLY B O 1
ATOM 3919 N N . ILE B 1 206 ? -1.89 -6.27 -9.922 1 98.62 206 ILE B N 1
ATOM 3920 C CA . ILE B 1 206 ? -0.672 -5.645 -9.422 1 98.62 206 ILE B CA 1
ATOM 3921 C C . ILE B 1 206 ? -0.11 -4.691 -10.477 1 98.62 206 ILE B C 1
ATOM 3923 O O . ILE B 1 206 ? 0.458 -3.65 -10.141 1 98.62 206 ILE B O 1
ATOM 3927 N N . ALA B 1 207 ? -0.279 -5.023 -11.719 1 98.5 207 ALA B N 1
ATOM 3928 C CA . ALA B 1 207 ? 0.168 -4.148 -12.805 1 98.5 207 ALA B CA 1
ATOM 3929 C C . ALA B 1 207 ? -0.646 -2.859 -12.836 1 98.5 207 ALA B C 1
ATOM 3931 O O . ALA B 1 207 ? -0.112 -1.789 -13.141 1 98.5 207 ALA B O 1
ATOM 3932 N N . PHE B 1 208 ? -1.946 -2.945 -12.562 1 98.81 208 PHE B N 1
ATOM 3933 C CA . PHE B 1 208 ? -2.801 -1.766 -12.516 1 98.81 208 PHE B CA 1
ATOM 3934 C C . PHE B 1 208 ? -2.357 -0.824 -11.398 1 98.81 208 PHE B C 1
ATOM 3936 O O . PHE B 1 208 ? -2.262 0.388 -11.609 1 98.81 208 PHE B O 1
ATOM 3943 N N . ILE B 1 209 ? -2.057 -1.435 -10.281 1 98.88 209 ILE B N 1
ATOM 3944 C CA . ILE B 1 209 ? -1.644 -0.665 -9.117 1 98.88 209 ILE B CA 1
ATOM 3945 C C . ILE B 1 209 ? -0.293 -0.005 -9.383 1 98.88 209 ILE B C 1
ATOM 3947 O O . ILE B 1 209 ? -0.091 1.166 -9.055 1 98.88 209 ILE B O 1
ATOM 3951 N N . LEU B 1 210 ? 0.627 -0.733 -9.992 1 98.81 210 LEU B N 1
ATOM 3952 C CA . LEU B 1 210 ? 1.917 -0.162 -10.367 1 98.81 210 LEU B CA 1
ATOM 3953 C C . LEU B 1 210 ? 1.736 1.017 -11.32 1 98.81 210 LEU B C 1
ATOM 3955 O O . LEU B 1 210 ? 2.453 2.016 -11.219 1 98.81 210 LEU B O 1
ATOM 3959 N N . THR B 1 211 ? 0.798 0.945 -12.227 1 98.75 211 THR B N 1
ATOM 3960 C CA . THR B 1 211 ? 0.482 2.041 -13.141 1 98.75 211 THR B CA 1
ATOM 3961 C C . THR B 1 211 ? -0.054 3.244 -12.367 1 98.75 211 THR B C 1
ATOM 3963 O O . THR B 1 211 ? 0.315 4.387 -12.656 1 98.75 211 THR B O 1
ATOM 3966 N N . MET B 1 212 ? -0.912 2.984 -11.43 1 98.81 212 MET B N 1
ATOM 3967 C CA . MET B 1 212 ? -1.467 4.043 -10.594 1 98.81 212 MET B CA 1
ATOM 3968 C C . MET B 1 212 ? -0.367 4.742 -9.797 1 98.81 212 MET B C 1
ATOM 3970 O O . MET B 1 212 ? -0.36 5.969 -9.688 1 98.81 212 MET B O 1
ATOM 3974 N N . ILE B 1 213 ? 0.569 3.934 -9.219 1 98.81 213 ILE B N 1
ATOM 3975 C CA . ILE B 1 213 ? 1.693 4.484 -8.469 1 98.81 213 ILE B CA 1
ATOM 3976 C C . ILE B 1 213 ? 2.527 5.387 -9.375 1 98.81 213 ILE B C 1
ATOM 3978 O O . ILE B 1 213 ? 2.891 6.5 -8.992 1 98.81 213 ILE B O 1
ATOM 3982 N N . GLN B 1 214 ? 2.779 4.906 -10.594 1 98.69 214 GLN B N 1
ATOM 3983 C CA . GLN B 1 214 ? 3.516 5.715 -11.562 1 98.69 214 GLN B CA 1
ATOM 3984 C C . GLN B 1 214 ? 2.807 7.039 -11.828 1 98.69 214 GLN B C 1
ATOM 3986 O O . GLN B 1 214 ? 3.445 8.094 -11.875 1 98.69 214 GLN B O 1
ATOM 3991 N N . GLY B 1 215 ? 1.513 6.988 -12.023 1 98.69 215 GLY B N 1
ATOM 3992 C CA . GLY B 1 215 ? 0.738 8.195 -12.25 1 98.69 215 GLY B CA 1
ATOM 3993 C C . GLY B 1 215 ? 0.859 9.203 -11.117 1 98.69 215 GLY B C 1
ATOM 3994 O O . GLY B 1 215 ? 1.007 10.398 -11.359 1 98.69 215 GLY B O 1
ATOM 3995 N N . MET B 1 216 ? 0.791 8.742 -9.906 1 98.81 216 MET B N 1
ATOM 3996 C CA . MET B 1 216 ? 0.907 9.617 -8.742 1 98.81 216 MET B CA 1
ATOM 3997 C C . MET B 1 216 ? 2.303 10.227 -8.656 1 98.81 216 MET B C 1
ATOM 3999 O O . MET B 1 216 ? 2.451 11.398 -8.32 1 98.81 216 MET B O 1
ATOM 4003 N N . ILE B 1 217 ? 3.342 9.383 -8.906 1 98.75 217 ILE B N 1
ATOM 4004 C CA . ILE B 1 217 ? 4.715 9.875 -8.898 1 98.75 217 ILE B CA 1
ATOM 4005 C C . ILE B 1 217 ? 4.883 10.961 -9.953 1 98.75 217 ILE B C 1
ATOM 4007 O O . ILE B 1 217 ? 5.43 12.031 -9.672 1 98.75 217 ILE B O 1
ATOM 4011 N N . ASP B 1 218 ? 4.387 10.688 -11.164 1 98.75 218 ASP B N 1
ATOM 4012 C CA . ASP B 1 218 ? 4.43 11.688 -12.227 1 98.75 218 ASP B CA 1
ATOM 4013 C C . ASP B 1 218 ? 3.68 12.953 -11.828 1 98.75 218 ASP B C 1
ATOM 4015 O O . ASP B 1 218 ? 4.098 14.062 -12.172 1 98.75 218 ASP B O 1
ATOM 4019 N N . GLY B 1 219 ? 2.6 12.781 -11.164 1 98.81 219 GLY B N 1
ATOM 4020 C CA . GLY B 1 219 ? 1.881 13.938 -10.641 1 98.81 219 GLY B CA 1
ATOM 4021 C C . GLY B 1 219 ? 2.715 14.773 -9.695 1 98.81 219 GLY B C 1
ATOM 4022 O O . GLY B 1 219 ? 2.691 16 -9.766 1 98.81 219 GLY B O 1
ATOM 4023 N N . GLY B 1 220 ? 3.422 14.102 -8.766 1 98.62 220 GLY B N 1
ATOM 4024 C CA . GLY B 1 220 ? 4.328 14.82 -7.883 1 98.62 220 GLY B CA 1
ATOM 4025 C C . GLY B 1 220 ? 5.387 15.609 -8.625 1 98.62 220 GLY B C 1
ATOM 4026 O O . GLY B 1 220 ? 5.652 16.766 -8.297 1 98.62 220 GLY B O 1
ATOM 4027 N N . VAL B 1 221 ? 5.961 15.016 -9.633 1 98.5 221 VAL B N 1
ATOM 4028 C CA . VAL B 1 221 ? 6.961 15.68 -10.453 1 98.5 221 VAL B CA 1
ATOM 4029 C C . VAL B 1 221 ? 6.332 16.859 -11.18 1 98.5 221 VAL B C 1
ATOM 4031 O O . VAL B 1 221 ? 6.922 17.953 -11.242 1 98.5 221 VAL B O 1
ATOM 4034 N N . ALA B 1 222 ? 5.164 16.688 -11.688 1 98.5 222 ALA B N 1
ATOM 4035 C CA . ALA B 1 222 ? 4.461 17.719 -12.438 1 98.5 222 ALA B CA 1
ATOM 4036 C C . ALA B 1 222 ? 4.223 18.953 -11.586 1 98.5 222 ALA B C 1
ATOM 4038 O O . ALA B 1 222 ? 4.168 20.078 -12.102 1 98.5 222 ALA B O 1
ATOM 4039 N N . VAL B 1 223 ? 4.133 18.781 -10.312 1 98.12 223 VAL B N 1
ATOM 4040 C CA . VAL B 1 223 ? 3.834 19.922 -9.453 1 98.12 223 VAL B CA 1
ATOM 4041 C C . VAL B 1 223 ? 5.109 20.391 -8.758 1 98.12 223 VAL B C 1
ATOM 4043 O O . VAL B 1 223 ? 5.051 21.125 -7.777 1 98.12 223 VAL B O 1
ATOM 4046 N N . GLY B 1 224 ? 6.262 19.844 -9.094 1 97.31 224 GLY B N 1
ATOM 4047 C CA . GLY B 1 224 ? 7.512 20.516 -8.742 1 97.31 224 GLY B CA 1
ATOM 4048 C C . GLY B 1 224 ? 8.367 19.703 -7.785 1 97.31 224 GLY B C 1
ATOM 4049 O O . GLY B 1 224 ? 9.438 20.156 -7.371 1 97.31 224 GLY B O 1
ATOM 4050 N N . LEU B 1 225 ? 8.016 18.531 -7.402 1 98.06 225 LEU B N 1
ATOM 4051 C CA . LEU B 1 225 ? 8.844 17.703 -6.543 1 98.06 225 LEU B CA 1
ATOM 4052 C C . LEU B 1 225 ? 9.844 16.891 -7.367 1 98.06 225 LEU B C 1
ATOM 4054 O O . LEU B 1 225 ? 9.57 16.562 -8.523 1 98.06 225 LEU B O 1
ATOM 4058 N N . SER B 1 226 ? 10.961 16.656 -6.754 1 97.88 226 SER B N 1
ATOM 4059 C CA . SER B 1 226 ? 11.859 15.695 -7.391 1 97.88 226 SER B CA 1
ATOM 4060 C C . SER B 1 226 ? 11.219 14.312 -7.492 1 97.88 226 SER B C 1
ATOM 4062 O O . SER B 1 226 ? 10.32 13.984 -6.719 1 97.88 226 SER B O 1
ATOM 4064 N N . ARG B 1 227 ? 11.695 13.555 -8.453 1 97.56 227 ARG B N 1
ATOM 4065 C CA . ARG B 1 227 ? 11.148 12.211 -8.648 1 97.56 227 ARG B CA 1
ATOM 4066 C C . ARG B 1 227 ? 11.359 11.352 -7.402 1 97.56 227 ARG B C 1
ATOM 4068 O O . ARG B 1 227 ? 10.461 10.602 -7.004 1 97.56 227 ARG B O 1
ATOM 4075 N N . ASN B 1 228 ? 12.5 11.422 -6.773 1 97.25 228 ASN B N 1
ATOM 4076 C CA . ASN B 1 228 ? 12.789 10.648 -5.57 1 97.25 228 ASN B CA 1
ATOM 4077 C C . ASN B 1 228 ? 11.859 11.031 -4.418 1 97.25 228 ASN B C 1
ATOM 4079 O O . ASN B 1 228 ? 11.328 10.156 -3.73 1 97.25 228 ASN B O 1
ATOM 4083 N N . LEU B 1 229 ? 11.672 12.336 -4.211 1 97.5 229 LEU B N 1
ATOM 4084 C CA . LEU B 1 229 ? 10.773 12.797 -3.162 1 97.5 229 LEU B CA 1
ATOM 4085 C C . LEU B 1 229 ? 9.336 12.375 -3.451 1 97.5 229 LEU B C 1
ATOM 4087 O O . LEU B 1 229 ? 8.633 11.898 -2.555 1 97.5 229 LEU B O 1
ATOM 4091 N N . SER B 1 230 ? 8.938 12.523 -4.715 1 98.31 230 SER B N 1
ATOM 4092 C CA . SER B 1 230 ? 7.609 12.094 -5.121 1 98.31 230 SER B CA 1
ATOM 4093 C C . SER B 1 230 ? 7.395 10.617 -4.836 1 98.31 230 SER B C 1
ATOM 4095 O O . SER B 1 230 ? 6.359 10.227 -4.285 1 98.31 230 SER B O 1
ATOM 4097 N N . ARG B 1 231 ? 8.398 9.828 -5.207 1 98.12 231 ARG B N 1
ATOM 4098 C CA . ARG B 1 231 ? 8.328 8.383 -5.004 1 98.12 231 ARG B CA 1
ATOM 4099 C C . ARG B 1 231 ? 8.141 8.047 -3.529 1 98.12 231 ARG B C 1
ATOM 4101 O O . ARG B 1 231 ? 7.254 7.266 -3.172 1 98.12 231 ARG B O 1
ATOM 4108 N N . ASP B 1 232 ? 8.898 8.656 -2.67 1 97.75 232 ASP B N 1
ATOM 4109 C CA . ASP B 1 232 ? 8.836 8.375 -1.239 1 97.75 232 ASP B CA 1
ATOM 4110 C C . ASP B 1 232 ? 7.473 8.75 -0.661 1 97.75 232 ASP B C 1
ATOM 4112 O O . ASP B 1 232 ? 6.875 7.969 0.087 1 97.75 232 ASP B O 1
ATOM 4116 N N . LEU B 1 233 ? 6.996 9.906 -1.039 1 98.5 233 LEU B N 1
ATOM 4117 C CA . LEU B 1 233 ? 5.703 10.375 -0.554 1 98.5 233 LEU B CA 1
ATOM 4118 C C . LEU B 1 233 ? 4.578 9.453 -1.029 1 98.5 233 LEU B C 1
ATOM 4120 O O . LEU B 1 233 ? 3.719 9.062 -0.24 1 98.5 233 LEU B O 1
ATOM 4124 N N . VAL B 1 234 ? 4.645 9.078 -2.291 1 98.75 234 VAL B N 1
ATOM 4125 C CA . VAL B 1 234 ? 3.584 8.297 -2.92 1 98.75 234 VAL B CA 1
ATOM 4126 C C . VAL B 1 234 ? 3.543 6.902 -2.311 1 98.75 234 VAL B C 1
ATOM 4128 O O . VAL B 1 234 ? 2.477 6.418 -1.917 1 98.75 234 VAL B O 1
ATOM 4131 N N . LEU B 1 235 ? 4.703 6.238 -2.215 1 98.69 235 LEU B N 1
ATOM 4132 C CA . LEU B 1 235 ? 4.75 4.867 -1.712 1 98.69 235 LEU B CA 1
ATOM 4133 C C . LEU B 1 235 ? 4.219 4.797 -0.284 1 98.69 235 LEU B C 1
ATOM 4135 O O . LEU B 1 235 ? 3.396 3.938 0.035 1 98.69 235 LEU B O 1
ATOM 4139 N N . GLN B 1 236 ? 4.621 5.738 0.552 1 98.62 236 GLN B N 1
ATOM 4140 C CA . GLN B 1 236 ? 4.141 5.762 1.93 1 98.62 236 GLN B CA 1
ATOM 4141 C C . GLN B 1 236 ? 2.637 6.016 1.983 1 98.62 236 GLN B C 1
ATOM 4143 O O . GLN B 1 236 ? 1.935 5.441 2.82 1 98.62 236 GLN B O 1
ATOM 4148 N N . THR B 1 237 ? 2.186 6.887 1.123 1 98.81 237 THR B N 1
ATOM 4149 C CA . THR B 1 237 ? 0.76 7.199 1.098 1 98.81 237 THR B CA 1
ATOM 4150 C C . THR B 1 237 ? -0.052 5.988 0.651 1 98.81 237 THR B C 1
ATOM 4152 O O . THR B 1 237 ? -1.133 5.727 1.184 1 98.81 237 THR B O 1
ATOM 4155 N N . PHE B 1 238 ? 0.411 5.207 -0.36 1 98.88 238 PHE B N 1
ATOM 4156 C CA . PHE B 1 238 ? -0.25 3.982 -0.795 1 98.88 238 PHE B CA 1
ATOM 4157 C C . PHE B 1 238 ? -0.343 2.98 0.35 1 98.88 238 PHE B C 1
ATOM 4159 O O . PHE B 1 238 ? -1.412 2.424 0.61 1 98.88 238 PHE B O 1
ATOM 4166 N N . ILE B 1 239 ? 0.76 2.729 1.002 1 98.69 239 ILE B N 1
ATOM 4167 C CA . ILE B 1 239 ? 0.811 1.784 2.113 1 98.69 239 ILE B CA 1
ATOM 4168 C C . ILE B 1 239 ? -0.122 2.25 3.229 1 98.69 239 ILE B C 1
ATOM 4170 O O . ILE B 1 239 ? -0.919 1.466 3.748 1 98.69 239 ILE B O 1
ATOM 4174 N N . GLY B 1 240 ? -0.054 3.529 3.568 1 98.56 240 GLY B N 1
ATOM 4175 C CA . GLY B 1 240 ? -0.898 4.078 4.617 1 98.56 240 GLY B CA 1
ATOM 4176 C C . GLY B 1 240 ? -2.381 3.953 4.32 1 98.56 240 GLY B C 1
ATOM 4177 O O . GLY B 1 240 ? -3.166 3.592 5.195 1 98.56 240 GLY B O 1
ATOM 4178 N N . ALA B 1 241 ? -2.793 4.254 3.08 1 98.69 241 ALA B N 1
ATOM 4179 C CA . ALA B 1 241 ? -4.195 4.164 2.686 1 98.69 241 ALA B CA 1
ATOM 4180 C C . ALA B 1 241 ? -4.719 2.738 2.826 1 98.69 241 ALA B C 1
ATOM 4182 O O . ALA B 1 241 ? -5.797 2.518 3.383 1 98.69 241 ALA B O 1
ATOM 4183 N N . ALA B 1 242 ? -3.934 1.802 2.314 1 98.69 242 ALA B N 1
ATOM 4184 C CA . ALA B 1 242 ? -4.336 0.4 2.4 1 98.69 242 ALA B CA 1
ATOM 4185 C C . ALA B 1 242 ? -4.434 -0.054 3.854 1 98.69 242 ALA B C 1
ATOM 4187 O O . ALA B 1 242 ? -5.398 -0.714 4.242 1 98.69 242 ALA B O 1
ATOM 4188 N N . LYS B 1 243 ? -3.471 0.313 4.648 1 98.38 243 LYS B N 1
ATOM 4189 C CA . LYS B 1 243 ? -3.432 -0.106 6.047 1 98.38 243 LYS B CA 1
ATOM 4190 C C . LYS B 1 243 ? -4.559 0.542 6.848 1 98.38 243 LYS B C 1
ATOM 4192 O O . LYS B 1 243 ? -5.09 -0.061 7.781 1 98.38 243 LYS B O 1
ATOM 4197 N N . MET B 1 244 ? -4.938 1.772 6.492 1 97.88 244 MET B N 1
ATOM 4198 C CA . MET B 1 244 ? -6.07 2.414 7.156 1 97.88 244 MET B CA 1
ATOM 4199 C C . MET B 1 244 ? -7.324 1.558 7.039 1 97.88 244 MET B C 1
ATOM 4201 O O . MET B 1 244 ? -8.023 1.338 8.031 1 97.88 244 MET B O 1
ATOM 4205 N N . ILE B 1 245 ? -7.57 1.109 5.832 1 98.38 245 ILE B N 1
ATOM 4206 C CA . ILE B 1 245 ? -8.75 0.285 5.594 1 98.38 245 ILE B CA 1
ATOM 4207 C C . ILE B 1 245 ? -8.625 -1.026 6.367 1 98.38 245 ILE B C 1
ATOM 4209 O O . ILE B 1 245 ? -9.578 -1.465 7.012 1 98.38 245 ILE B O 1
ATOM 4213 N N . GLU B 1 246 ? -7.453 -1.636 6.312 1 97.38 246 GLU B N 1
ATOM 4214 C CA . GLU B 1 246 ? -7.211 -2.912 6.977 1 97.38 246 GLU B CA 1
ATOM 4215 C C . GLU B 1 246 ? -7.434 -2.799 8.484 1 97.38 246 GLU B C 1
ATOM 4217 O O . GLU B 1 246 ? -8.07 -3.664 9.086 1 97.38 246 GLU B O 1
ATOM 4222 N N . LYS B 1 247 ? -6.98 -1.705 9.125 1 96.38 247 LYS B N 1
ATOM 4223 C CA . LYS B 1 247 ? -6.98 -1.567 10.578 1 96.38 247 LYS B CA 1
ATOM 4224 C C . LYS B 1 247 ? -8.328 -1.062 11.078 1 96.38 247 LYS B C 1
ATOM 4226 O O . LYS B 1 247 ? -8.789 -1.462 12.148 1 96.38 247 LYS B O 1
ATOM 4231 N N . THR B 1 248 ? -8.914 -0.178 10.336 1 94.81 248 THR B N 1
ATOM 4232 C CA . THR B 1 248 ? -10.133 0.459 10.828 1 94.81 248 THR B CA 1
ATOM 4233 C C . THR B 1 248 ? -11.367 -0.313 10.375 1 94.81 248 THR B C 1
ATOM 4235 O O . THR B 1 248 ? -12.438 -0.191 10.984 1 94.81 248 THR B O 1
ATOM 4238 N N . GLY B 1 249 ? -11.227 -1.05 9.242 1 96.12 249 GLY B N 1
ATOM 4239 C CA . GLY B 1 249 ? -12.383 -1.714 8.656 1 96.12 249 GLY B CA 1
ATOM 4240 C C . GLY B 1 249 ? -13.352 -0.754 7.992 1 96.12 249 GLY B C 1
ATOM 4241 O O . GLY B 1 249 ? -14.414 -1.162 7.531 1 96.12 249 GLY B O 1
ATOM 4242 N N . THR B 1 250 ? -12.969 0.526 7.984 1 95.94 250 THR B N 1
ATOM 4243 C CA . THR B 1 250 ? -13.844 1.557 7.438 1 95.94 250 THR B CA 1
ATOM 4244 C C . THR B 1 250 ? -13.859 1.493 5.91 1 95.94 250 THR B C 1
ATOM 4246 O O . THR B 1 250 ? -12.844 1.209 5.285 1 95.94 250 THR B O 1
ATOM 4249 N N . ASN B 1 251 ? -14.984 1.759 5.312 1 97.19 251 ASN B N 1
ATOM 4250 C CA . ASN B 1 251 ? -15.148 1.817 3.863 1 97.19 251 ASN B CA 1
ATOM 4251 C C . ASN B 1 251 ? -14.234 2.867 3.238 1 97.19 251 ASN B C 1
ATOM 4253 O O . ASN B 1 251 ? -14.094 3.969 3.77 1 97.19 251 ASN B O 1
ATOM 4257 N N . PRO B 1 252 ? -13.602 2.492 2.102 1 98.06 252 PRO B N 1
ATOM 4258 C CA . PRO B 1 252 ? -12.688 3.436 1.459 1 98.06 252 PRO B CA 1
ATOM 4259 C C . PRO B 1 252 ? -13.344 4.773 1.132 1 98.06 252 PRO B C 1
ATOM 4261 O O . PRO B 1 252 ? -12.727 5.828 1.296 1 98.06 252 PRO B O 1
ATOM 4264 N N . ILE B 1 253 ? -14.547 4.766 0.691 1 97.5 253 ILE B N 1
ATOM 4265 C CA . ILE B 1 253 ? -15.242 5.984 0.281 1 97.5 253 ILE B CA 1
ATOM 4266 C C . ILE B 1 253 ? -15.516 6.859 1.503 1 97.5 253 ILE B C 1
ATOM 4268 O O . ILE B 1 253 ? -15.422 8.086 1.427 1 97.5 253 ILE B O 1
ATOM 4272 N N . GLN B 1 254 ? -15.859 6.246 2.594 1 97.06 254 GLN B N 1
ATOM 4273 C CA . GLN B 1 254 ? -16.031 7.004 3.828 1 97.06 254 GLN B CA 1
ATOM 4274 C C . GLN B 1 254 ? -14.727 7.664 4.258 1 97.06 254 GLN B C 1
ATOM 4276 O O . GLN B 1 254 ? -14.719 8.82 4.68 1 97.06 254 GLN B O 1
ATOM 4281 N N . LEU B 1 255 ? -13.648 6.938 4.211 1 97.31 255 LEU B N 1
ATOM 4282 C CA . LEU B 1 255 ? -12.336 7.5 4.535 1 97.31 255 LEU B CA 1
ATOM 4283 C C . LEU B 1 255 ? -12.008 8.664 3.609 1 97.31 255 LEU B C 1
ATOM 4285 O O . LEU B 1 255 ? -11.461 9.68 4.051 1 97.31 255 LEU B O 1
ATOM 4289 N N . ARG B 1 256 ? -12.305 8.484 2.305 1 97.31 256 ARG B N 1
ATOM 4290 C CA . ARG B 1 256 ? -12.117 9.555 1.329 1 97.31 256 ARG B CA 1
ATOM 4291 C C . ARG B 1 256 ? -12.914 10.797 1.708 1 97.31 256 ARG B C 1
ATOM 4293 O O . ARG B 1 256 ? -12.398 11.914 1.682 1 97.31 256 ARG B O 1
ATOM 4300 N N . ASP B 1 257 ? -14.156 10.602 2.104 1 95.31 257 ASP B N 1
ATOM 4301 C CA . ASP B 1 257 ? -15.039 11.711 2.463 1 95.31 257 ASP B CA 1
ATOM 4302 C C . ASP B 1 257 ? -14.516 12.453 3.689 1 95.31 257 ASP B C 1
ATOM 4304 O O . ASP B 1 257 ? -14.656 13.672 3.789 1 95.31 257 ASP B O 1
ATOM 4308 N N . ASN B 1 258 ? -13.938 11.727 4.559 1 92.62 258 ASN B N 1
ATOM 4309 C CA . ASN B 1 258 ? -13.398 12.312 5.781 1 92.62 258 ASN B CA 1
ATOM 4310 C C . ASN B 1 258 ? -12.289 13.32 5.477 1 92.62 258 ASN B C 1
ATOM 4312 O O . ASN B 1 258 ? -12.039 14.234 6.262 1 92.62 258 ASN B O 1
ATOM 4316 N N . VAL B 1 259 ? -11.664 13.156 4.34 1 92.69 259 VAL B N 1
ATOM 4317 C CA . VAL B 1 259 ? -10.523 14.016 4.02 1 92.69 259 VAL B CA 1
ATOM 4318 C C . VAL B 1 259 ? -10.969 15.117 3.062 1 92.69 259 VAL B C 1
ATOM 4320 O O . VAL B 1 259 ? -10.188 16.016 2.74 1 92.69 259 VAL B O 1
ATOM 4323 N N . CYS B 1 260 ? -12.172 15.078 2.646 1 93.19 260 CYS B N 1
ATOM 4324 C CA . CYS B 1 260 ? -12.703 16.078 1.735 1 93.19 260 CYS B CA 1
ATOM 4325 C C . CYS B 1 260 ? -13.445 17.172 2.498 1 93.19 260 CYS B C 1
ATOM 4327 O O . CYS B 1 260 ? -14.531 16.938 3.031 1 93.19 260 CYS B O 1
ATOM 4329 N N . SER B 1 261 ? -12.883 18.359 2.584 1 89.44 261 SER B N 1
ATOM 4330 C CA . SER B 1 261 ? -13.57 19.516 3.152 1 89.44 261 SER B CA 1
ATOM 4331 C C . SER B 1 261 ? -14.289 20.312 2.074 1 89.44 261 SER B C 1
ATOM 4333 O O . SER B 1 261 ? -13.938 20.234 0.895 1 89.44 261 SER B O 1
ATOM 4335 N N . PRO B 1 262 ? -15.336 21.094 2.469 1 90.5 262 PRO B N 1
ATOM 4336 C CA . PRO B 1 262 ? -16.047 21.922 1.485 1 90.5 262 PRO B CA 1
ATOM 4337 C C . PRO B 1 262 ? -15.109 22.906 0.77 1 90.5 262 PRO B C 1
ATOM 4339 O O . PRO B 1 262 ? -14.43 23.703 1.419 1 90.5 262 PRO B O 1
ATOM 4342 N N . ALA B 1 263 ? -15.062 22.812 -0.531 1 90.94 263 ALA B N 1
ATOM 4343 C CA . ALA B 1 263 ? -14.273 23.672 -1.401 1 90.94 263 ALA B CA 1
ATOM 4344 C C . ALA B 1 263 ? -12.781 23.547 -1.101 1 90.94 263 ALA B C 1
ATOM 4346 O O . ALA B 1 263 ? -12.023 24.5 -1.281 1 90.94 263 ALA B O 1
ATOM 4347 N N . GLY B 1 264 ? -12.422 22.406 -0.626 1 92.94 264 GLY B N 1
ATOM 4348 C CA . GLY B 1 264 ? -11.031 22.188 -0.256 1 92.94 264 GLY B CA 1
ATOM 4349 C C . GLY B 1 264 ? -10.18 21.672 -1.402 1 92.94 264 GLY B C 1
ATOM 4350 O O . GLY B 1 264 ? -10.641 21.594 -2.543 1 92.94 264 GLY B O 1
ATOM 4351 N N . THR B 1 265 ? -8.883 21.359 -1.071 1 95.38 265 THR B N 1
ATOM 4352 C CA . THR B 1 265 ? -7.926 20.891 -2.068 1 95.38 265 THR B CA 1
ATOM 4353 C C . THR B 1 265 ? -8.273 19.469 -2.525 1 95.38 265 THR B C 1
ATOM 4355 O O . THR B 1 265 ? -8.18 19.156 -3.713 1 95.38 265 THR B O 1
ATOM 4358 N N . THR B 1 266 ? -8.734 18.609 -1.645 1 96.38 266 THR B N 1
ATOM 4359 C CA . THR B 1 266 ? -8.969 17.203 -1.908 1 96.38 266 THR B CA 1
ATOM 4360 C C . THR B 1 266 ? -10.141 17.016 -2.875 1 96.38 266 THR B C 1
ATOM 4362 O O . THR B 1 266 ? -10.031 16.281 -3.848 1 96.38 266 THR B O 1
ATOM 4365 N N . ILE B 1 267 ? -11.25 17.734 -2.607 1 97.25 267 ILE B N 1
ATOM 4366 C CA . ILE B 1 267 ? -12.438 17.578 -3.443 1 97.25 267 ILE B CA 1
ATOM 4367 C C . ILE B 1 267 ? -12.148 18.094 -4.852 1 97.25 267 ILE B C 1
ATOM 4369 O O . ILE B 1 267 ? -12.672 17.562 -5.832 1 97.25 267 ILE B O 1
ATOM 4373 N N . ALA B 1 268 ? -11.297 19.109 -4.957 1 97.62 268 ALA B N 1
ATOM 4374 C CA . ALA B 1 268 ? -10.914 19.625 -6.273 1 97.62 268 ALA B CA 1
ATOM 4375 C C . ALA B 1 268 ? -10.266 18.531 -7.117 1 97.62 268 ALA B C 1
ATOM 4377 O O . ALA B 1 268 ? -10.547 18.422 -8.312 1 97.62 268 ALA B O 1
ATOM 4378 N N . GLY B 1 269 ? -9.398 17.734 -6.531 1 98.31 269 GLY B N 1
ATOM 4379 C CA . GLY B 1 269 ? -8.766 16.625 -7.23 1 98.31 269 GLY B CA 1
ATOM 4380 C C . GLY B 1 269 ? -9.711 15.469 -7.484 1 98.31 269 GLY B C 1
ATOM 4381 O O . GLY B 1 269 ? -9.695 14.867 -8.562 1 98.31 269 GLY B O 1
ATOM 4382 N N . VAL B 1 270 ? -10.578 15.133 -6.516 1 98.5 270 VAL B N 1
ATOM 4383 C CA . VAL B 1 270 ? -11.523 14.031 -6.621 1 98.5 270 VAL B CA 1
ATOM 4384 C C . VAL B 1 270 ? -12.477 14.281 -7.785 1 98.5 270 VAL B C 1
ATOM 4386 O O . VAL B 1 270 ? -12.867 13.344 -8.484 1 98.5 270 VAL B O 1
ATOM 4389 N N . GLU B 1 271 ? -12.844 15.547 -7.938 1 98.31 271 GLU B N 1
ATOM 4390 C CA . GLU B 1 271 ? -13.719 15.914 -9.039 1 98.31 271 GLU B CA 1
ATOM 4391 C C . GLU B 1 271 ? -13.133 15.492 -10.383 1 98.31 271 GLU B C 1
ATOM 4393 O O . GLU B 1 271 ? -13.852 15.031 -11.273 1 98.31 271 GLU B O 1
ATOM 4398 N N . ILE B 1 272 ? -11.828 15.648 -10.57 1 98.44 272 ILE B N 1
ATOM 4399 C CA . ILE B 1 272 ? -11.148 15.273 -11.797 1 98.44 272 ILE B CA 1
ATOM 4400 C C . ILE B 1 272 ? -11.258 13.766 -12.008 1 98.44 272 ILE B C 1
ATOM 4402 O O . ILE B 1 272 ? -11.523 13.297 -13.117 1 98.44 272 ILE B O 1
ATOM 4406 N N . LEU B 1 273 ? -11.086 12.953 -10.938 1 98.5 273 LEU B N 1
ATOM 4407 C CA . LEU B 1 273 ? -11.203 11.5 -11.016 1 98.5 273 LEU B CA 1
ATOM 4408 C C . LEU B 1 273 ? -12.602 11.086 -11.461 1 98.5 273 LEU B C 1
ATOM 4410 O O . LEU B 1 273 ? -12.75 10.203 -12.312 1 98.5 273 LEU B O 1
ATOM 4414 N N . GLU B 1 274 ? -13.594 11.773 -10.875 1 97.5 274 GLU B N 1
ATOM 4415 C CA . GLU B 1 274 ? -14.984 11.469 -11.188 1 97.5 274 GLU B CA 1
ATOM 4416 C C . GLU B 1 274 ? -15.32 11.852 -12.633 1 97.5 274 GLU B C 1
ATOM 4418 O O . GLU B 1 274 ? -15.984 11.094 -13.336 1 97.5 274 GLU B O 1
ATOM 4423 N N . GLN B 1 275 ? -14.859 12.984 -13.062 1 97.88 275 GLN B N 1
ATOM 4424 C CA . GLN B 1 275 ? -15.125 13.484 -14.414 1 97.88 275 GLN B CA 1
ATOM 4425 C C . GLN B 1 275 ? -14.531 12.547 -15.469 1 97.88 275 GLN B C 1
ATOM 4427 O O . GLN B 1 275 ? -15.078 12.43 -16.562 1 97.88 275 GLN B O 1
ATOM 4432 N N . ASN B 1 276 ? -13.492 11.859 -15.094 1 97.69 276 ASN B N 1
ATOM 4433 C CA . ASN B 1 276 ? -12.797 11.008 -16.062 1 97.69 276 ASN B CA 1
ATOM 4434 C C . ASN B 1 276 ? -13.078 9.531 -15.812 1 97.69 276 ASN B C 1
ATOM 4436 O O . ASN B 1 276 ? -12.352 8.664 -16.297 1 97.69 276 ASN B O 1
ATOM 4440 N N . ALA B 1 277 ? -14.039 9.18 -14.984 1 97.56 277 ALA B N 1
ATOM 4441 C CA . ALA B 1 277 ? -14.57 7.844 -14.75 1 97.56 277 ALA B CA 1
ATOM 4442 C C . ALA B 1 277 ? -13.477 6.887 -14.281 1 97.56 277 ALA B C 1
ATOM 4444 O O . ALA B 1 277 ? -13.336 5.789 -14.82 1 97.56 277 ALA B O 1
ATOM 4445 N N . LEU B 1 278 ? -12.695 7.32 -13.375 1 98.12 278 LEU B N 1
ATOM 4446 C CA . LEU B 1 278 ? -11.578 6.52 -12.883 1 98.12 278 LEU B CA 1
ATOM 4447 C C . LEU B 1 278 ? -12.055 5.148 -12.414 1 98.12 278 LEU B C 1
ATOM 4449 O O . LEU B 1 278 ? -11.5 4.121 -12.812 1 98.12 278 LEU B O 1
ATOM 4453 N N . ASN B 1 279 ? -13.086 5.105 -11.578 1 97.5 279 ASN B N 1
ATOM 4454 C CA . ASN B 1 279 ? -13.617 3.857 -11.031 1 97.5 279 ASN B CA 1
ATOM 4455 C C . ASN B 1 279 ? -14.031 2.896 -12.141 1 97.5 279 ASN B C 1
ATOM 4457 O O . ASN B 1 279 ? -13.664 1.722 -12.125 1 97.5 279 ASN B O 1
ATOM 4461 N N . GLY B 1 280 ? -14.789 3.422 -13.07 1 98.19 280 GLY B N 1
ATOM 4462 C CA . GLY B 1 280 ? -15.219 2.6 -14.188 1 98.19 280 GLY B CA 1
ATOM 4463 C C . GLY B 1 280 ? -14.062 2.014 -14.977 1 98.19 280 GLY B C 1
ATOM 4464 O O . GLY B 1 280 ? -14.117 0.857 -15.398 1 98.19 280 GLY B O 1
ATOM 4465 N N . THR B 1 281 ? -13.086 2.824 -15.234 1 98.62 281 THR B N 1
ATOM 4466 C CA . THR B 1 281 ? -11.898 2.396 -15.961 1 98.62 281 THR B CA 1
ATOM 4467 C C . THR B 1 281 ? -11.211 1.239 -15.242 1 98.62 281 THR B C 1
ATOM 4469 O O . THR B 1 281 ? -10.836 0.246 -15.867 1 98.62 281 THR B O 1
ATOM 4472 N N . ILE B 1 282 ? -11.086 1.325 -13.922 1 98.81 282 ILE B N 1
ATOM 4473 C CA . ILE B 1 282 ? -10.422 0.302 -13.125 1 98.81 282 ILE B CA 1
ATOM 4474 C C . ILE B 1 282 ? -11.242 -0.986 -13.148 1 98.81 282 ILE B C 1
ATOM 4476 O O . ILE B 1 282 ? -10.703 -2.072 -13.359 1 98.81 282 ILE B O 1
ATOM 4480 N N . ILE B 1 283 ? -12.539 -0.889 -12.961 1 98.81 283 ILE B N 1
ATOM 4481 C CA . ILE B 1 283 ? -13.422 -2.047 -12.984 1 98.81 283 ILE B CA 1
ATOM 4482 C C . ILE B 1 283 ? -13.297 -2.766 -14.328 1 98.81 283 ILE B C 1
ATOM 4484 O O . ILE B 1 283 ? -13.156 -3.99 -14.367 1 98.81 283 ILE B O 1
ATOM 4488 N N . GLN B 1 284 ? -13.266 -2.014 -15.398 1 98.81 284 GLN B N 1
ATOM 4489 C CA . GLN B 1 284 ? -13.18 -2.605 -16.719 1 98.81 284 GLN B CA 1
ATOM 4490 C C . GLN B 1 284 ? -11.852 -3.322 -16.922 1 98.81 284 GLN B C 1
ATOM 4492 O O . GLN B 1 284 ? -11.789 -4.359 -17.594 1 98.81 284 GLN B O 1
ATOM 4497 N N . ALA B 1 285 ? -10.789 -2.729 -16.453 1 98.81 285 ALA B N 1
ATOM 4498 C CA . ALA B 1 285 ? -9.484 -3.377 -16.547 1 98.81 285 ALA B CA 1
ATOM 4499 C C . ALA B 1 285 ? -9.492 -4.734 -15.859 1 98.81 285 ALA B C 1
ATOM 4501 O O . ALA B 1 285 ? -9.023 -5.727 -16.422 1 98.81 285 ALA B O 1
ATOM 4502 N N . VAL B 1 286 ? -10.055 -4.797 -14.633 1 98.81 286 VAL B N 1
ATOM 4503 C CA . VAL B 1 286 ? -10.148 -6.043 -13.883 1 98.81 286 VAL B CA 1
ATOM 4504 C C . VAL B 1 286 ? -10.984 -7.055 -14.664 1 98.81 286 VAL B C 1
ATOM 4506 O O . VAL B 1 286 ? -10.586 -8.211 -14.828 1 98.81 286 VAL B O 1
ATOM 4509 N N . LYS B 1 287 ? -12.109 -6.617 -15.18 1 98.75 287 LYS B N 1
ATOM 4510 C CA . LYS B 1 287 ? -13.008 -7.48 -15.938 1 98.75 287 LYS B CA 1
ATOM 4511 C C . LYS B 1 287 ? -12.312 -8.062 -17.156 1 98.75 287 LYS B C 1
ATOM 4513 O O . LYS B 1 287 ? -12.43 -9.258 -17.438 1 98.75 287 LYS B O 1
ATOM 4518 N N . LYS B 1 288 ? -11.641 -7.227 -17.844 1 98.56 288 LYS B N 1
ATOM 4519 C CA . LYS B 1 288 ? -11 -7.652 -19.078 1 98.56 288 LYS B CA 1
ATOM 4520 C C . LYS B 1 288 ? -9.93 -8.703 -18.812 1 98.56 288 LYS B C 1
ATOM 4522 O O . LYS B 1 288 ? -9.789 -9.664 -19.578 1 98.56 288 LYS B O 1
ATOM 4527 N N . SER B 1 289 ? -9.156 -8.5 -17.797 1 98.06 289 SER B N 1
ATOM 4528 C CA . SER B 1 289 ? -8.133 -9.477 -17.438 1 98.06 289 SER B CA 1
ATOM 4529 C C . SER B 1 289 ? -8.75 -10.812 -17.031 1 98.06 289 SER B C 1
ATOM 4531 O O . SER B 1 289 ? -8.273 -11.867 -17.453 1 98.06 289 SER B O 1
ATOM 4533 N N . ALA B 1 290 ? -9.781 -10.758 -16.188 1 97.81 290 ALA B N 1
ATOM 4534 C CA . ALA B 1 290 ? -10.477 -11.977 -15.789 1 97.81 290 ALA B CA 1
ATOM 4535 C C . ALA B 1 290 ? -11.078 -12.695 -17 1 97.81 290 ALA B C 1
ATOM 4537 O O . ALA B 1 290 ? -11 -13.922 -17.094 1 97.81 290 ALA B O 1
ATOM 4538 N N . GLU B 1 291 ? -11.688 -11.953 -17.875 1 97.5 291 GLU B N 1
ATOM 4539 C CA . GLU B 1 291 ? -12.273 -12.508 -19.094 1 97.5 291 GLU B CA 1
ATOM 4540 C C . GLU B 1 291 ? -11.219 -13.188 -19.953 1 97.5 291 GLU B C 1
ATOM 4542 O O . GLU B 1 291 ? -11.453 -14.273 -20.5 1 97.5 291 GLU B O 1
ATOM 4547 N N . ARG B 1 292 ? -10.125 -12.523 -20.125 1 96.5 292 ARG B N 1
ATOM 4548 C CA . ARG B 1 292 ? -9.039 -13.102 -20.906 1 96.5 292 ARG B CA 1
ATOM 4549 C C . ARG B 1 292 ? -8.562 -14.414 -20.297 1 96.5 292 ARG B C 1
ATOM 4551 O O . ARG B 1 292 ? -8.25 -15.359 -21.016 1 96.5 292 ARG B O 1
ATOM 4558 N N . SER B 1 293 ? -8.461 -14.477 -19 1 95 293 SER B N 1
ATOM 4559 C CA . SER B 1 293 ? -8.109 -15.719 -18.312 1 95 293 SER B CA 1
ATOM 4560 C C . SER B 1 293 ? -9.086 -16.844 -18.656 1 95 293 SER B C 1
ATOM 4562 O O . SER B 1 293 ? -8.68 -17.969 -18.891 1 95 293 SER B O 1
ATOM 4564 N N . LYS B 1 294 ? -10.344 -16.547 -18.672 1 95.56 294 LYS B N 1
ATOM 4565 C CA . LYS B 1 294 ? -11.367 -17.531 -19.016 1 95.56 294 LYS B CA 1
ATOM 4566 C C . LYS B 1 294 ? -11.211 -18 -20.453 1 95.56 294 LYS B C 1
ATOM 4568 O O . LYS B 1 294 ? -11.414 -19.188 -20.75 1 95.56 294 LYS B O 1
ATOM 4573 N N . GLU B 1 295 ? -10.883 -17.078 -21.312 1 94.31 295 GLU B N 1
ATOM 4574 C CA . GLU B 1 295 ? -10.672 -17.422 -22.703 1 94.31 295 GLU B CA 1
ATOM 4575 C C . GLU B 1 295 ? -9.531 -18.438 -22.859 1 94.31 295 GLU B C 1
ATOM 4577 O O . GLU B 1 295 ? -9.57 -19.297 -23.734 1 94.31 295 GLU B O 1
ATOM 4582 N N . LEU B 1 296 ? -8.508 -18.25 -22.062 1 89.44 296 LEU B N 1
ATOM 4583 C CA . LEU B 1 296 ? -7.352 -19.141 -22.109 1 89.44 296 LEU B CA 1
ATOM 4584 C C . LEU B 1 296 ? -7.719 -20.531 -21.625 1 89.44 296 LEU B C 1
ATOM 4586 O O . LEU B 1 296 ? -6.992 -21.5 -21.891 1 89.44 296 LEU B O 1
ATOM 4590 N N . SER B 1 297 ? -8.766 -20.703 -20.844 1 87.81 297 SER B N 1
ATOM 4591 C CA . SER B 1 297 ? -9.203 -22 -20.328 1 87.81 297 SER B CA 1
ATOM 4592 C C . SER B 1 297 ? -9.953 -22.797 -21.391 1 87.81 297 SER B C 1
ATOM 4594 O O . SER B 1 297 ? -10.18 -24 -21.219 1 87.81 297 SER B O 1
ATOM 4596 N N . LYS B 1 298 ? -10.453 -22.125 -22.406 1 82.88 298 LYS B N 1
ATOM 4597 C CA . LYS B 1 298 ? -11.188 -22.797 -23.469 1 82.88 298 LYS B CA 1
ATOM 4598 C C . LYS B 1 298 ? -10.234 -23.391 -24.5 1 82.88 298 LYS B C 1
ATOM 4600 O O . LYS B 1 298 ? -10.43 -24.516 -24.969 1 82.88 298 LYS B O 1
#